Protein AF-0000000065962086 (afdb_homodimer)

InterPro domains:
  IPR001228 2-C-methyl-D-erythritol 4-phosphate cytidylyltransferase [MF_00108] (10-217)
  IPR001228 2-C-methyl-D-erythritol 4-phosphate cytidylyltransferase [TIGR00453] (13-216)
  IPR018294 4-diphosphocytidyl-2C-methyl-D-erythritol synthase, conserved site [PS01295] (95-102)
  IPR029044 Nucleotide-diphospho-sugar transferases [G3DSA:3.90.550.10] (10-221)
  IPR029044 Nucleotide-diphospho-sugar transferases [SSF53448] (11-215)
  IPR034683 Cytidylyltransferase IspD/TarI [PF01128] (12-216)
  IPR034683 Cytidylyltransferase IspD/TarI [cd02516] (11-209)
  IPR050088 IspD/TarI cytidylyltransferase, baterial-type [PTHR32125] (10-216)

Structure (mmCIF, N/CA/C/O backbone):
data_AF-0000000065962086-model_v1
#
loop_
_entity.id
_entity.type
_entity.pdbx_description
1 polymer '2-C-methyl-D-erythritol 4-phosphate cytidylyltransferase'
#
loop_
_atom_site.group_PDB
_atom_site.id
_atom_site.type_symbol
_atom_site.label_atom_id
_atom_site.label_alt_id
_atom_site.label_comp_id
_atom_site.label_asym_id
_atom_site.label_entity_id
_atom_site.label_seq_id
_atom_site.pdbx_PDB_ins_code
_atom_site.Cartn_x
_atom_site.Cartn_y
_atom_site.Cartn_z
_atom_site.occupancy
_atom_site.B_iso_or_equiv
_atom_site.auth_seq_id
_atom_site.auth_comp_id
_atom_site.auth_asym_id
_atom_site.auth_atom_id
_atom_site.pdbx_PDB_model_num
ATOM 1 N N . MET A 1 1 ? 8.758 30.672 -11.953 1 25.3 1 MET A N 1
ATOM 2 C CA . MET A 1 1 ? 8.547 30.516 -10.516 1 25.3 1 MET A CA 1
ATOM 3 C C . MET A 1 1 ? 7.125 30.906 -10.125 1 25.3 1 MET A C 1
ATOM 5 O O . MET A 1 1 ? 6.82 32.094 -10.008 1 25.3 1 MET A O 1
ATOM 9 N N . THR A 1 2 ? 6.148 30.312 -10.859 1 30.09 2 THR A N 1
ATOM 10 C CA . THR A 1 2 ? 4.746 30.703 -10.742 1 30.09 2 THR A CA 1
ATOM 11 C C . THR A 1 2 ? 4.316 30.75 -9.281 1 30.09 2 THR A C 1
ATOM 13 O O . THR A 1 2 ? 4.504 29.797 -8.531 1 30.09 2 THR A O 1
ATOM 16 N N . SER A 1 3 ? 4.387 31.844 -8.695 1 32.53 3 SER A N 1
ATOM 17 C CA . SER A 1 3 ? 3.887 32.219 -7.379 1 32.53 3 SER A CA 1
ATOM 18 C C . SER A 1 3 ? 2.508 31.625 -7.113 1 32.53 3 SER A C 1
ATOM 20 O O . SER A 1 3 ? 1.552 31.922 -7.836 1 32.53 3 SER A O 1
ATOM 22 N N . VAL A 1 4 ? 2.395 30.297 -6.859 1 37.34 4 VAL A N 1
ATOM 23 C CA . VAL A 1 4 ? 1.087 29.859 -6.391 1 37.34 4 VAL A CA 1
ATOM 24 C C . VAL A 1 4 ? 0.443 30.953 -5.543 1 37.34 4 VAL A C 1
ATOM 26 O O . VAL A 1 4 ? 1.057 31.453 -4.598 1 37.34 4 VAL A O 1
ATOM 29 N N . CYS A 1 5 ? -0.208 31.797 -6.168 1 37 5 CYS A N 1
ATOM 30 C CA . CYS A 1 5 ? -1.019 32.75 -5.422 1 37 5 CYS A CA 1
ATOM 31 C C . CYS A 1 5 ? -1.634 32.094 -4.191 1 37 5 CYS A C 1
ATOM 33 O O . CYS A 1 5 ? -2.59 31.344 -4.301 1 37 5 CYS A O 1
ATOM 35 N N . PHE A 1 6 ? -0.767 31.578 -3.234 1 45.19 6 PHE A N 1
ATOM 36 C CA . PHE A 1 6 ? -1.129 31.094 -1.909 1 45.19 6 PHE A CA 1
ATOM 37 C C . PHE A 1 6 ? -2.205 31.969 -1.283 1 45.19 6 PHE A C 1
ATOM 39 O O . PHE A 1 6 ? -2.275 33.188 -1.56 1 45.19 6 PHE A O 1
ATOM 46 N N . LEU A 1 7 ? -3.268 31.359 -0.832 1 49.78 7 LEU A N 1
ATOM 47 C CA . LEU A 1 7 ? -4.238 32.031 0.015 1 49.78 7 LEU A CA 1
ATOM 48 C C . LEU A 1 7 ? -3.561 33.125 0.854 1 49.78 7 LEU A C 1
ATOM 50 O O . LEU A 1 7 ? -2.395 32.969 1.229 1 49.78 7 LEU A O 1
ATOM 54 N N . ALA A 1 8 ? -4.031 34.281 0.775 1 59.25 8 ALA A N 1
ATOM 55 C CA . ALA A 1 8 ? -3.725 35.438 1.635 1 59.25 8 ALA A CA 1
ATOM 56 C C . ALA A 1 8 ? -3.756 35.031 3.107 1 59.25 8 ALA A C 1
ATOM 58 O O . ALA A 1 8 ? -4.828 34.781 3.672 1 59.25 8 ALA A O 1
ATOM 59 N N . GLY A 1 9 ? -2.969 34.062 3.539 1 86.69 9 GLY A N 1
ATOM 60 C CA . GLY A 1 9 ? -2.801 33.75 4.953 1 86.69 9 GLY A CA 1
ATOM 61 C C . GLY A 1 9 ? -1.631 32.844 5.23 1 86.69 9 GLY A C 1
ATOM 62 O O . GLY A 1 9 ? -0.925 32.438 4.309 1 86.69 9 GLY A O 1
ATOM 63 N N . ARG A 1 10 ? -1.359 32.656 6.414 1 96.19 10 ARG A N 1
ATOM 64 C CA . ARG A 1 10 ? -0.252 31.828 6.895 1 96.19 10 ARG A CA 1
ATOM 65 C C . ARG A 1 10 ? -0.618 30.344 6.871 1 96.19 10 ARG A C 1
ATOM 67 O O . ARG A 1 10 ? -1.778 29.984 7.074 1 96.19 10 ARG A O 1
ATOM 74 N N . THR A 1 11 ? 0.333 29.516 6.488 1 98.25 11 THR A N 1
ATOM 75 C CA . THR A 1 11 ? 0.169 28.062 6.449 1 98.25 11 THR A CA 1
ATOM 76 C C . THR A 1 11 ? 1.11 27.391 7.441 1 98.25 11 THR A C 1
ATOM 78 O O . THR A 1 11 ? 2.279 27.766 7.555 1 98.25 11 THR A O 1
ATOM 81 N N . ALA A 1 12 ? 0.617 26.438 8.203 1 98.75 12 ALA A N 1
ATOM 82 C CA . ALA A 1 12 ? 1.433 25.672 9.141 1 98.75 12 ALA A CA 1
ATOM 83 C C . ALA A 1 12 ? 1.339 24.172 8.852 1 98.75 12 ALA A C 1
ATOM 85 O O . ALA A 1 12 ? 0.288 23.672 8.438 1 98.75 12 ALA A O 1
ATOM 86 N N . ALA A 1 13 ? 2.412 23.469 9.031 1 98.88 13 ALA A N 1
ATOM 87 C CA . ALA A 1 13 ? 2.402 22 9.078 1 98.88 13 ALA A CA 1
ATOM 88 C C . ALA A 1 13 ? 2.338 21.5 10.523 1 98.88 13 ALA A C 1
ATOM 90 O O . ALA A 1 13 ? 3.059 22 11.391 1 98.88 13 ALA A O 1
ATOM 91 N N . LEU A 1 14 ? 1.421 20.641 10.789 1 98.88 14 LEU A N 1
ATOM 92 C CA . LEU A 1 14 ? 1.244 20.016 12.094 1 98.88 14 LEU A CA 1
ATOM 93 C C . LEU A 1 14 ? 1.588 18.531 12.039 1 98.88 14 LEU A C 1
ATOM 95 O O . LEU A 1 14 ? 0.997 17.781 11.258 1 98.88 14 LEU A O 1
ATOM 99 N N . ILE A 1 15 ? 2.523 18.062 12.859 1 98.69 15 ILE A N 1
ATOM 100 C CA . ILE A 1 15 ? 2.967 16.672 12.852 1 98.69 15 ILE A CA 1
ATOM 101 C C . ILE A 1 15 ? 2.742 16.062 14.234 1 98.69 15 ILE A C 1
ATOM 103 O O . ILE A 1 15 ? 3.529 16.281 15.156 1 98.69 15 ILE A O 1
ATOM 107 N N . PRO A 1 16 ? 1.657 15.32 14.375 1 98.12 16 PRO A N 1
ATOM 108 C CA . PRO A 1 16 ? 1.5 14.547 15.609 1 98.12 16 PRO A CA 1
ATOM 109 C C . PRO A 1 16 ? 2.48 13.383 15.703 1 98.12 16 PRO A C 1
ATOM 111 O O . PRO A 1 16 ? 2.383 12.422 14.938 1 98.12 16 PRO A O 1
ATOM 114 N N . ALA A 1 17 ? 3.414 13.422 16.594 1 96.12 17 ALA A N 1
ATOM 115 C CA . ALA A 1 17 ? 4.496 12.445 16.703 1 96.12 17 ALA A CA 1
ATOM 116 C C . ALA A 1 17 ? 4.656 11.945 18.125 1 96.12 17 ALA A C 1
ATOM 118 O O . ALA A 1 17 ? 5.766 11.633 18.562 1 96.12 17 ALA A O 1
ATOM 119 N N . ALA A 1 18 ? 3.566 11.906 18.828 1 92.06 18 ALA A N 1
ATOM 120 C CA . ALA A 1 18 ? 3.648 11.547 20.234 1 92.06 18 ALA A CA 1
ATOM 121 C C . ALA A 1 18 ? 3.328 10.07 20.453 1 92.06 18 ALA A C 1
ATOM 123 O O . ALA A 1 18 ? 3.426 9.562 21.578 1 92.06 18 ALA A O 1
ATOM 124 N N . GLY A 1 19 ? 2.918 9.445 19.359 1 86.25 19 GLY A N 1
ATOM 125 C CA . GLY A 1 19 ? 2.506 8.055 19.5 1 86.25 19 GLY A CA 1
ATOM 126 C C . GLY A 1 19 ? 3.654 7.121 19.828 1 86.25 19 GLY A C 1
ATOM 127 O O . GLY A 1 19 ? 4.785 7.336 19.391 1 86.25 19 GLY A O 1
ATOM 128 N N . SER A 1 20 ? 3.334 6.035 20.469 1 76 20 SER A N 1
ATOM 129 C CA . SER A 1 20 ? 4.324 5.113 21.016 1 76 20 SER A CA 1
ATOM 130 C C . SER A 1 20 ? 4.887 4.199 19.938 1 76 20 SER A C 1
ATOM 132 O O . SER A 1 20 ? 5.977 3.643 20.078 1 76 20 SER A O 1
ATOM 134 N N . GLY A 1 21 ? 4.293 4.023 18.844 1 72.38 21 GLY A N 1
ATOM 135 C CA . GLY A 1 21 ? 4.77 3.152 17.781 1 72.38 21 GLY A CA 1
ATOM 136 C C . GLY A 1 21 ? 4.82 1.691 18.188 1 72.38 21 GLY A C 1
ATOM 137 O O . GLY A 1 21 ? 5.793 0.993 17.891 1 72.38 21 GLY A O 1
ATOM 138 N N . THR A 1 22 ? 3.822 1.112 18.797 1 70.69 22 THR A N 1
ATOM 139 C CA . THR A 1 22 ? 3.83 -0.199 19.438 1 70.69 22 THR A CA 1
ATOM 140 C C . THR A 1 22 ? 4.035 -1.303 18.406 1 70.69 22 THR A C 1
ATOM 142 O O . THR A 1 22 ? 4.742 -2.281 18.672 1 70.69 22 THR A O 1
ATOM 145 N N . ARG A 1 23 ? 3.672 -1.166 17.219 1 67.69 23 ARG A N 1
ATOM 146 C CA . ARG A 1 23 ? 3.773 -2.217 16.219 1 67.69 23 ARG A CA 1
ATOM 147 C C . ARG A 1 23 ? 5.215 -2.398 15.758 1 67.69 23 ARG A C 1
ATOM 149 O O . ARG A 1 23 ? 5.637 -3.512 15.43 1 67.69 23 ARG A O 1
ATOM 156 N N . LEU A 1 24 ? 5.992 -1.411 15.695 1 74.56 24 LEU A N 1
ATOM 157 C CA . LEU A 1 24 ? 7.398 -1.487 15.32 1 74.56 24 LEU A CA 1
ATOM 158 C C . LEU A 1 24 ? 8.258 -1.935 16.5 1 74.56 24 LEU A C 1
ATOM 160 O O . LEU A 1 24 ? 9.32 -2.525 16.312 1 74.56 24 LEU A O 1
ATOM 164 N N . GLY A 1 25 ? 7.734 -1.714 17.766 1 69.81 25 GLY A N 1
ATOM 165 C CA . GLY A 1 25 ? 8.406 -2.145 18.969 1 69.81 25 GLY A CA 1
ATOM 166 C C . GLY A 1 25 ? 9.727 -1.442 19.203 1 69.81 25 GLY A C 1
ATOM 167 O O . GLY A 1 25 ? 10.625 -1.99 19.859 1 69.81 25 GLY A O 1
ATOM 168 N N . ARG A 1 26 ? 10.078 -0.357 18.656 1 69 26 ARG A N 1
ATOM 169 C CA . ARG A 1 26 ? 11.367 0.312 18.766 1 69 26 ARG A CA 1
ATOM 170 C C . ARG A 1 26 ? 11.227 1.663 19.453 1 69 26 ARG A C 1
ATOM 172 O O . ARG A 1 26 ? 12.008 2.58 19.203 1 69 26 ARG A O 1
ATOM 179 N N . GLY A 1 27 ? 10.141 1.754 20.281 1 73.5 27 GLY A N 1
ATOM 180 C CA . GLY A 1 27 ? 9.906 3.057 20.891 1 73.5 27 GLY A CA 1
ATOM 181 C C . GLY A 1 27 ? 9.031 3.959 20.031 1 73.5 27 GLY A C 1
ATOM 182 O O . GLY A 1 27 ? 8.312 3.484 19.156 1 73.5 27 GLY A O 1
ATOM 183 N N . PRO A 1 28 ? 9.172 5.289 20.438 1 79.06 28 PRO A N 1
ATOM 184 C CA . PRO A 1 28 ? 8.344 6.199 19.641 1 79.06 28 PRO A CA 1
ATOM 185 C C . PRO A 1 28 ? 8.734 6.199 18.156 1 79.06 28 PRO A C 1
ATOM 187 O O . PRO A 1 28 ? 9.883 6.5 17.828 1 79.06 28 PRO A O 1
ATOM 190 N N . LYS A 1 29 ? 7.871 5.887 17.266 1 83.94 29 LYS A N 1
ATOM 191 C CA . LYS A 1 29 ? 8.078 5.621 15.844 1 83.94 29 LYS A CA 1
ATOM 192 C C . LYS A 1 29 ? 8.695 6.828 15.148 1 83.94 29 LYS A C 1
ATOM 194 O O . LYS A 1 29 ? 9.5 6.676 14.227 1 83.94 29 LYS A O 1
ATOM 199 N N . ALA A 1 30 ? 8.359 8.008 15.68 1 90.38 30 ALA A N 1
ATOM 200 C CA . ALA A 1 30 ? 8.797 9.234 15.023 1 90.38 30 ALA A CA 1
ATOM 201 C C . ALA A 1 30 ? 10.312 9.367 15.062 1 90.38 30 ALA A C 1
ATOM 203 O O . ALA A 1 30 ? 10.906 10.07 14.234 1 90.38 30 ALA A O 1
ATOM 204 N N . PHE A 1 31 ? 10.969 8.602 15.961 1 91.38 31 PHE A N 1
ATOM 205 C CA . PHE A 1 31 ? 12.406 8.758 16.156 1 91.38 31 PHE A CA 1
ATOM 206 C C . PHE A 1 31 ? 13.164 7.598 15.523 1 91.38 31 PHE A C 1
ATOM 208 O O . PHE A 1 31 ? 14.398 7.57 15.555 1 91.38 31 PHE A O 1
ATOM 215 N N . VAL A 1 32 ? 12.438 6.676 14.945 1 92 32 VAL A N 1
ATOM 216 C CA . VAL A 1 32 ? 13.07 5.594 14.203 1 92 32 VAL A CA 1
ATOM 217 C C . VAL A 1 32 ? 13.82 6.16 13 1 92 32 VAL A C 1
ATOM 219 O O . VAL A 1 32 ? 13.312 7.047 12.305 1 92 32 VAL A O 1
ATOM 222 N N . GLU A 1 33 ? 15.008 5.656 12.805 1 92.69 33 GLU A N 1
ATOM 223 C CA . GLU A 1 33 ? 15.852 6.207 11.75 1 92.69 33 GLU A CA 1
ATOM 224 C C . GLU A 1 33 ? 15.758 5.375 10.469 1 92.69 33 GLU A C 1
ATOM 226 O O . GLU A 1 33 ? 15.695 4.145 10.531 1 92.69 33 GLU A O 1
ATOM 231 N N . VAL A 1 34 ? 15.688 6.074 9.445 1 93 34 VAL A N 1
ATOM 232 C CA . VAL A 1 34 ? 15.805 5.543 8.094 1 93 34 VAL A CA 1
ATOM 233 C C . VAL A 1 34 ? 16.984 6.203 7.379 1 93 34 VAL A C 1
ATOM 235 O O . VAL A 1 34 ? 16.922 7.391 7.047 1 93 34 VAL A O 1
ATOM 238 N N . ALA A 1 35 ? 18.031 5.422 7.109 1 92.06 35 ALA A N 1
ATOM 239 C CA . ALA A 1 35 ? 19.266 5.902 6.469 1 92.06 35 ALA A CA 1
ATOM 240 C C . ALA A 1 35 ? 19.844 7.102 7.219 1 92.06 35 ALA A C 1
ATOM 242 O O . ALA A 1 35 ? 20.156 8.125 6.613 1 92.06 35 ALA A O 1
ATOM 243 N N . GLY A 1 36 ? 19.781 7.086 8.508 1 92.19 36 GLY A N 1
ATOM 244 C CA . GLY A 1 36 ? 20.469 8.062 9.336 1 92.19 36 GLY A CA 1
ATOM 245 C C . GLY A 1 36 ? 19.609 9.242 9.719 1 92.19 36 GLY A C 1
ATOM 246 O O . GLY A 1 36 ? 20.016 10.102 10.492 1 92.19 36 GLY A O 1
ATOM 247 N N . GLN A 1 37 ? 18.484 9.312 9.203 1 94.25 37 GLN A N 1
ATOM 248 C CA . GLN A 1 37 ? 17.547 10.383 9.531 1 94.25 37 GLN A CA 1
ATOM 249 C C . GLN A 1 37 ? 16.266 9.836 10.148 1 94.25 37 GLN A C 1
ATOM 251 O O . GLN A 1 37 ? 15.742 8.82 9.695 1 94.25 37 GLN A O 1
ATOM 256 N N . SER A 1 38 ? 15.797 10.469 11.203 1 94.94 38 SER A N 1
ATOM 257 C CA . SER A 1 38 ? 14.555 10.008 11.82 1 94.94 38 SER A CA 1
ATOM 258 C C . SER A 1 38 ? 13.359 10.242 10.898 1 94.94 38 SER A C 1
ATOM 260 O O . SER A 1 38 ? 13.406 11.094 10.016 1 94.94 38 SER A O 1
ATOM 262 N N . LEU A 1 39 ? 12.312 9.484 11.094 1 96 39 LEU A N 1
ATOM 263 C CA . LEU A 1 39 ? 11.07 9.695 10.359 1 96 39 LEU A CA 1
ATOM 264 C C . LEU A 1 39 ? 10.578 11.125 10.531 1 96 39 LEU A C 1
ATOM 266 O O . LEU A 1 39 ? 10.156 11.766 9.562 1 96 39 LEU A O 1
ATOM 270 N N . LEU A 1 40 ? 10.68 11.664 11.734 1 97 40 LEU A N 1
ATOM 271 C CA . LEU A 1 40 ? 10.258 13.023 12.039 1 97 40 LEU A CA 1
ATOM 272 C C . LEU A 1 40 ? 11.078 14.039 11.25 1 97 40 LEU A C 1
ATOM 274 O O . LEU A 1 40 ? 10.523 14.953 10.641 1 97 40 LEU A O 1
ATOM 278 N N . ALA A 1 41 ? 12.398 13.852 11.258 1 96.75 41 ALA A N 1
ATOM 279 C CA . ALA A 1 41 ? 13.273 14.773 10.547 1 96.75 41 ALA A CA 1
ATOM 280 C C . ALA A 1 41 ? 12.938 14.812 9.062 1 96.75 41 ALA A C 1
ATOM 282 O O . ALA A 1 41 ? 12.914 15.891 8.453 1 96.75 41 ALA A O 1
ATOM 283 N N . ARG A 1 42 ? 12.656 13.703 8.477 1 96.31 42 ARG A N 1
ATOM 284 C CA . ARG A 1 42 ? 12.312 13.617 7.062 1 96.31 42 ARG A CA 1
ATOM 285 C C . ARG A 1 42 ? 11 14.336 6.777 1 96.31 42 ARG A C 1
ATOM 287 O O . ARG A 1 42 ? 10.883 15.062 5.785 1 96.31 42 ARG A O 1
ATOM 294 N N . SER A 1 43 ? 10.062 14.133 7.641 1 97.25 43 SER A N 1
ATOM 295 C CA . SER A 1 43 ? 8.758 14.758 7.469 1 97.25 43 SER A CA 1
ATOM 296 C C . SER A 1 43 ? 8.852 16.281 7.582 1 97.25 43 SER A C 1
ATOM 298 O O . SER A 1 43 ? 8.266 17 6.777 1 97.25 43 SER A O 1
ATOM 300 N N . VAL A 1 44 ? 9.594 16.75 8.555 1 97.88 44 VAL A N 1
ATOM 301 C CA . VAL A 1 44 ? 9.789 18.188 8.742 1 97.88 44 VAL A CA 1
ATOM 302 C C . VAL A 1 44 ? 10.484 18.781 7.512 1 97.88 44 VAL A C 1
ATOM 304 O O . VAL A 1 44 ? 10.047 19.797 6.98 1 97.88 44 VAL A O 1
ATOM 307 N N . ALA A 1 45 ? 11.516 18.094 7.055 1 96 45 ALA A N 1
ATOM 308 C CA . ALA A 1 45 ? 12.273 18.578 5.906 1 96 45 ALA A CA 1
ATOM 309 C C . ALA A 1 45 ? 11.398 18.656 4.664 1 96 45 ALA A C 1
ATOM 311 O O . ALA A 1 45 ? 11.531 19.578 3.857 1 96 45 ALA A O 1
ATOM 312 N N . ALA A 1 46 ? 10.5 17.734 4.535 1 95.69 46 ALA A N 1
ATOM 313 C CA . ALA A 1 46 ? 9.641 17.672 3.355 1 95.69 46 ALA A CA 1
ATOM 314 C C . ALA A 1 46 ? 8.609 18.797 3.367 1 95.69 46 ALA A C 1
ATOM 316 O O . ALA A 1 46 ? 8.211 19.297 2.311 1 95.69 46 ALA A O 1
ATOM 317 N N . LEU A 1 47 ? 8.18 19.219 4.512 1 98 47 LEU A N 1
ATOM 318 C CA . LEU A 1 47 ? 7.07 20.156 4.633 1 98 47 LEU A CA 1
ATOM 319 C C . LEU A 1 47 ? 7.586 21.594 4.742 1 98 47 LEU A C 1
ATOM 321 O O . LEU A 1 47 ? 6.922 22.531 4.297 1 98 47 LEU A O 1
ATOM 325 N N . ALA A 1 48 ? 8.758 21.812 5.273 1 97.62 48 ALA A N 1
ATOM 326 C CA . ALA A 1 48 ? 9.297 23.109 5.672 1 97.62 48 ALA A CA 1
ATOM 327 C C . ALA A 1 48 ? 9.32 24.078 4.492 1 97.62 48 ALA A C 1
ATOM 329 O O . ALA A 1 48 ? 8.961 25.25 4.633 1 97.62 48 ALA A O 1
ATOM 330 N N . PRO A 1 49 ? 9.648 23.641 3.281 1 96.62 49 PRO A N 1
ATOM 331 C CA . PRO A 1 49 ? 9.734 24.594 2.166 1 96.62 49 PRO A CA 1
ATOM 332 C C . PRO A 1 49 ? 8.359 25.094 1.719 1 96.62 49 PRO A C 1
ATOM 334 O O . PRO A 1 49 ? 8.273 26.062 0.96 1 96.62 49 PRO A O 1
ATOM 337 N N . TRP A 1 50 ? 7.309 24.5 2.232 1 96.94 50 TRP A N 1
ATOM 338 C CA . TRP A 1 50 ? 5.996 24.766 1.651 1 96.94 50 TRP A CA 1
ATOM 339 C C . TRP A 1 50 ? 5.109 25.531 2.627 1 96.94 50 TRP A C 1
ATOM 341 O O . TRP A 1 50 ? 3.982 25.891 2.291 1 96.94 50 TRP A O 1
ATOM 351 N N . VAL A 1 51 ? 5.625 25.75 3.842 1 98 51 VAL A N 1
ATOM 352 C CA . VAL A 1 51 ? 4.785 26.359 4.871 1 98 51 VAL A CA 1
ATOM 353 C C . VAL A 1 51 ? 5.559 27.453 5.598 1 98 51 VAL A C 1
ATOM 355 O O . VAL A 1 51 ? 6.773 27.578 5.438 1 98 51 VAL A O 1
ATOM 358 N N . ASP A 1 52 ? 4.797 28.188 6.379 1 98.06 52 ASP A N 1
ATOM 359 C CA . ASP A 1 52 ? 5.395 29.281 7.141 1 98.06 52 ASP A CA 1
ATOM 360 C C . ASP A 1 52 ? 5.988 28.781 8.453 1 98.06 52 ASP A C 1
ATOM 362 O O . ASP A 1 52 ? 6.906 29.391 9 1 98.06 52 ASP A O 1
ATOM 366 N N . GLU A 1 53 ? 5.457 27.719 8.984 1 98.12 53 GLU A N 1
ATOM 367 C CA . GLU A 1 53 ? 5.961 27.125 10.219 1 98.12 53 GLU A CA 1
ATOM 368 C C . GLU A 1 53 ? 5.609 25.641 10.312 1 98.12 53 GLU A C 1
ATOM 370 O O . GLU A 1 53 ? 4.629 25.188 9.719 1 98.12 53 GLU A O 1
ATOM 375 N N . VAL A 1 54 ? 6.445 24.859 10.992 1 98.69 54 VAL A N 1
ATOM 376 C CA . VAL A 1 54 ? 6.219 23.453 11.289 1 98.69 54 VAL A CA 1
ATOM 377 C C . VAL A 1 54 ? 6.129 23.25 12.797 1 98.69 54 VAL A C 1
ATOM 379 O O . VAL A 1 54 ? 7.016 23.672 13.547 1 98.69 54 VAL A O 1
ATOM 382 N N . LEU A 1 55 ? 5.023 22.688 13.266 1 98.75 55 LEU A N 1
ATOM 383 C CA . LEU A 1 55 ? 4.836 22.328 14.664 1 98.75 55 LEU A CA 1
ATOM 384 C C . LEU A 1 55 ? 4.758 20.828 14.836 1 98.75 55 LEU A C 1
ATOM 386 O O . LEU A 1 55 ? 4.109 20.141 14.047 1 98.75 55 LEU A O 1
ATOM 390 N N . VAL A 1 56 ? 5.445 20.312 15.898 1 98.5 56 VAL A N 1
ATOM 391 C CA . VAL A 1 56 ? 5.488 18.875 16.156 1 98.5 56 VAL A CA 1
ATOM 392 C C . VAL A 1 56 ? 5.008 18.594 17.578 1 98.5 56 VAL A C 1
ATOM 394 O O . VAL A 1 56 ? 5.34 19.328 18.516 1 98.5 56 VAL A O 1
ATOM 397 N N . ALA A 1 57 ? 4.133 17.641 17.734 1 98.06 57 ALA A N 1
ATOM 398 C CA . ALA A 1 57 ? 3.744 17.156 19.062 1 98.06 57 ALA A CA 1
ATOM 399 C C . ALA A 1 57 ? 4.566 15.93 19.453 1 98.06 57 ALA A C 1
ATOM 401 O O . ALA A 1 57 ? 4.52 14.891 18.781 1 98.06 57 ALA A O 1
ATOM 402 N N . LEU A 1 58 ? 5.254 15.977 20.547 1 96.94 58 LEU A N 1
ATOM 403 C CA . LEU A 1 58 ? 6.16 14.914 20.969 1 96.94 58 LEU A CA 1
ATOM 404 C C . LEU A 1 58 ? 5.738 14.359 22.328 1 96.94 58 LEU A C 1
ATOM 406 O O . LEU A 1 58 ? 5.031 15.023 23.078 1 96.94 58 LEU A O 1
ATOM 410 N N . PRO A 1 59 ? 6.117 13.086 22.531 1 93.81 59 PRO A N 1
ATOM 411 C CA . PRO A 1 59 ? 5.852 12.555 23.875 1 93.81 59 PRO A CA 1
ATOM 412 C C . PRO A 1 59 ? 6.73 13.188 24.938 1 93.81 59 PRO A C 1
ATOM 414 O O . PRO A 1 59 ? 7.773 13.766 24.625 1 93.81 59 PRO A O 1
ATOM 417 N N . GLU A 1 60 ? 6.238 13.008 26.125 1 91.19 60 GLU A N 1
ATOM 418 C CA . GLU A 1 60 ? 7.012 13.531 27.25 1 91.19 60 GLU A CA 1
ATOM 419 C C . GLU A 1 60 ? 8.414 12.938 27.281 1 91.19 60 GLU A C 1
ATOM 421 O O . GLU A 1 60 ? 8.594 11.734 27.062 1 91.19 60 GLU A O 1
ATOM 426 N N . GLY A 1 61 ? 9.422 13.789 27.453 1 89.62 61 GLY A N 1
ATOM 427 C CA . GLY A 1 61 ? 10.789 13.312 27.625 1 89.62 61 GLY A CA 1
ATOM 428 C C . GLY A 1 61 ? 11.547 13.203 26.312 1 89.62 61 GLY A C 1
ATOM 429 O O . GLY A 1 61 ? 12.742 12.891 26.312 1 89.62 61 GLY A O 1
ATOM 430 N N . PHE A 1 62 ? 10.867 13.5 25.312 1 90.69 62 PHE A N 1
ATOM 431 C CA . PHE A 1 62 ? 11.531 13.414 24.016 1 90.69 62 PHE A CA 1
ATOM 432 C C . PHE A 1 62 ? 11.672 14.797 23.391 1 90.69 62 PHE A C 1
ATOM 434 O O . PHE A 1 62 ? 10.711 15.359 22.875 1 90.69 62 PHE A O 1
ATOM 441 N N . PRO A 1 63 ? 12.812 15.266 23.391 1 90.31 63 PRO A N 1
ATOM 442 C CA . PRO A 1 63 ? 13.016 16.594 22.828 1 90.31 63 PRO A CA 1
ATOM 443 C C . PRO A 1 63 ? 13.07 16.578 21.297 1 90.31 63 PRO A C 1
ATOM 445 O O . PRO A 1 63 ? 13.32 15.539 20.688 1 90.31 63 PRO A O 1
ATOM 448 N N . LEU A 1 64 ? 12.797 17.75 20.75 1 92.56 64 LEU A N 1
ATOM 449 C CA . LEU A 1 64 ? 12.977 17.922 19.328 1 92.56 64 LEU A CA 1
ATOM 450 C C . LEU A 1 64 ? 14.445 17.734 18.938 1 92.56 64 LEU A C 1
ATOM 452 O O . LEU A 1 64 ? 15.336 18.312 19.562 1 92.56 64 LEU A O 1
ATOM 456 N N . PRO A 1 65 ? 14.688 16.875 17.953 1 88.94 65 PRO A N 1
ATOM 457 C CA . PRO A 1 65 ? 16.078 16.766 17.516 1 88.94 65 PRO A CA 1
ATOM 458 C C . PRO A 1 65 ? 16.688 18.109 17.125 1 88.94 65 PRO A C 1
ATOM 460 O O . PRO A 1 65 ? 16 18.969 16.547 1 88.94 65 PRO A O 1
ATOM 463 N N . PRO A 1 66 ? 17.938 18.266 17.422 1 88.88 66 PRO A N 1
ATOM 464 C CA . PRO A 1 66 ? 18.594 19.547 17.141 1 88.88 66 PRO A CA 1
ATOM 465 C C . PRO A 1 66 ? 18.625 19.875 15.641 1 88.88 66 PRO A C 1
ATOM 467 O O . PRO A 1 66 ? 18.797 18.969 14.82 1 88.88 66 PRO A O 1
ATOM 470 N N . GLY A 1 67 ? 18.391 21.156 15.352 1 91.44 67 GLY A N 1
ATOM 471 C CA . GLY A 1 67 ? 18.578 21.641 13.992 1 91.44 67 GLY A CA 1
ATOM 472 C C . GLY A 1 67 ? 17.328 21.516 13.141 1 91.44 67 GLY A C 1
ATOM 473 O O . GLY A 1 67 ? 17.312 21.984 12 1 91.44 67 GLY A O 1
ATOM 474 N N . LEU A 1 68 ? 16.375 20.875 13.648 1 93.75 68 LEU A N 1
ATOM 475 C CA . LEU A 1 68 ? 15.141 20.766 12.891 1 93.75 68 LEU A CA 1
ATOM 476 C C . LEU A 1 68 ? 14.383 22.078 12.875 1 93.75 68 LEU A C 1
ATOM 478 O O . LEU A 1 68 ? 14.18 22.703 13.93 1 93.75 68 LEU A O 1
ATOM 482 N N . PRO A 1 69 ? 14.055 22.594 11.711 1 96.31 69 PRO A N 1
ATOM 483 C CA . PRO A 1 69 ? 13.281 23.844 11.625 1 96.31 69 PRO A CA 1
ATOM 484 C C . PRO A 1 69 ? 11.812 23.656 12 1 96.31 69 PRO A C 1
ATOM 486 O O . PRO A 1 69 ? 10.93 23.797 11.148 1 96.31 69 PRO A O 1
ATOM 489 N N . ALA A 1 70 ? 11.578 23.328 13.258 1 98.06 70 ALA A N 1
ATOM 490 C CA . ALA A 1 70 ? 10.234 23.078 13.781 1 98.06 70 ALA A CA 1
ATOM 491 C C . ALA A 1 70 ? 10.133 23.5 15.242 1 98.06 70 ALA A C 1
ATOM 493 O O . ALA A 1 70 ? 11.148 23.719 15.906 1 98.06 70 ALA A O 1
ATOM 494 N N . GLN A 1 71 ? 8.938 23.734 15.664 1 97.62 71 GLN A N 1
ATOM 495 C CA . GLN A 1 71 ? 8.633 23.969 17.078 1 97.62 71 GLN A CA 1
ATOM 496 C C . GLN A 1 71 ? 7.93 22.75 17.688 1 97.62 71 GLN A C 1
ATOM 498 O O . GLN A 1 71 ? 7.055 22.156 17.062 1 97.62 71 GLN A O 1
ATOM 503 N N . ALA A 1 72 ? 8.352 22.406 18.922 1 97.5 72 ALA A N 1
ATOM 504 C CA . ALA A 1 72 ? 7.785 21.234 19.562 1 97.5 72 ALA A CA 1
ATOM 505 C C . ALA A 1 72 ? 6.824 21.609 20.672 1 97.5 72 ALA A C 1
ATOM 507 O O . ALA A 1 72 ? 7.059 22.594 21.391 1 97.5 72 ALA A O 1
ATOM 508 N N . ILE A 1 73 ? 5.785 20.906 20.766 1 97.81 73 ILE A N 1
ATOM 509 C CA . ILE A 1 73 ? 4.906 20.953 21.938 1 97.81 73 ILE A CA 1
ATOM 510 C C . ILE A 1 73 ? 4.711 19.547 22.484 1 97.81 73 ILE A C 1
ATOM 512 O O . ILE A 1 73 ? 5.113 18.562 21.859 1 97.81 73 ILE A O 1
ATOM 516 N N . LEU A 1 74 ? 4.133 19.469 23.719 1 97.12 74 LEU A N 1
ATOM 517 C CA . LEU A 1 74 ? 3.777 18.172 24.297 1 97.12 74 LEU A CA 1
ATOM 518 C C . LEU A 1 74 ? 2.531 17.609 23.625 1 97.12 74 LEU A C 1
ATOM 520 O O . LEU A 1 74 ? 1.52 18.297 23.5 1 97.12 74 LEU A O 1
ATOM 524 N N . GLY A 1 75 ? 2.674 16.375 23.156 1 96.81 75 GLY A N 1
ATOM 525 C CA . GLY A 1 75 ? 1.533 15.711 22.547 1 96.81 75 GLY A CA 1
ATOM 526 C C . GLY A 1 75 ? 0.539 15.172 23.562 1 96.81 75 GLY A C 1
ATOM 527 O O . GLY A 1 75 ? 0.734 15.32 24.766 1 96.81 75 GLY A O 1
ATOM 528 N N . GLY A 1 76 ? -0.628 14.688 23.062 1 95.31 76 GLY A N 1
ATOM 529 C CA . GLY A 1 76 ? -1.627 14.031 23.891 1 95.31 76 GLY A CA 1
ATOM 530 C C . GLY A 1 76 ? -1.47 12.523 23.922 1 95.31 76 GLY A C 1
ATOM 531 O O . GLY A 1 76 ? -0.488 11.984 23.406 1 95.31 76 GLY A O 1
ATOM 532 N N . THR A 1 77 ? -2.443 11.852 24.578 1 93.12 77 THR A N 1
ATOM 533 C CA . THR A 1 77 ? -2.424 10.398 24.719 1 93.12 77 THR A CA 1
ATOM 534 C C . THR A 1 77 ? -2.873 9.727 23.406 1 93.12 77 THR A C 1
ATOM 536 O O . THR A 1 77 ? -2.631 8.539 23.203 1 93.12 77 THR A O 1
ATOM 539 N N . THR A 1 78 ? -3.527 10.484 22.594 1 95 78 THR A N 1
ATOM 540 C CA . THR A 1 78 ? -3.979 9.984 21.297 1 95 78 THR A CA 1
ATOM 541 C C . THR A 1 78 ? -3.51 10.906 20.172 1 95 78 THR A C 1
ATOM 543 O O . THR A 1 78 ? -3.123 12.047 20.422 1 95 78 THR A O 1
ATOM 546 N N . ARG A 1 79 ? -3.537 10.383 18.969 1 95.56 79 ARG A N 1
ATOM 547 C CA . ARG A 1 79 ? -3.227 11.203 17.812 1 95.56 79 ARG A CA 1
ATOM 548 C C . ARG A 1 79 ? -4.164 12.406 17.719 1 95.56 79 ARG A C 1
ATOM 550 O O . ARG A 1 79 ? -3.723 13.531 17.469 1 95.56 79 ARG A O 1
ATOM 557 N N . GLN A 1 80 ? -5.418 12.18 17.906 1 97.81 80 GLN A N 1
ATOM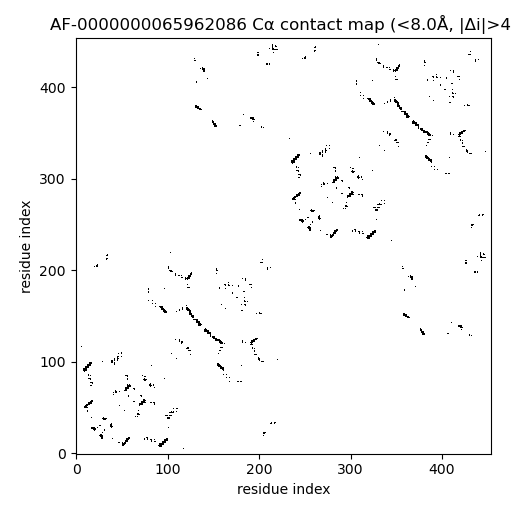 558 C CA . GLN A 1 80 ? -6.441 13.219 17.812 1 97.81 80 GLN A CA 1
ATOM 559 C C . GLN A 1 80 ? -6.207 14.328 18.844 1 97.81 80 GLN A C 1
ATOM 561 O O . GLN A 1 80 ? -6.316 15.508 18.516 1 97.81 80 GLN A O 1
ATOM 566 N N . GLU A 1 81 ? -5.883 13.906 20.062 1 97.62 81 GLU A N 1
ATOM 567 C CA . GLU A 1 81 ? -5.582 14.891 21.094 1 97.62 81 GLU A CA 1
ATOM 568 C C . GLU A 1 81 ? -4.336 15.695 20.75 1 97.62 81 GLU A C 1
ATOM 570 O O . GLU A 1 81 ? -4.273 16.891 21 1 97.62 81 GLU A O 1
ATOM 575 N N . SER A 1 82 ? -3.332 15.039 20.203 1 98.19 82 SER A N 1
ATOM 576 C CA . SER A 1 82 ? -2.119 15.734 19.781 1 98.19 82 SER A CA 1
ATOM 577 C C . SER A 1 82 ? -2.428 16.781 18.719 1 98.19 82 SER A C 1
ATOM 579 O O . SER A 1 82 ? -1.926 17.906 18.781 1 98.19 82 SER A O 1
ATOM 581 N N . VAL A 1 83 ? -3.256 16.438 17.75 1 98.81 83 VAL A N 1
ATOM 582 C CA . VAL A 1 83 ? -3.605 17.391 16.688 1 98.81 83 VAL A CA 1
ATOM 583 C C . VAL A 1 83 ? -4.387 18.562 17.281 1 98.81 83 VAL A C 1
ATOM 585 O O . VAL A 1 83 ? -4.172 19.703 16.891 1 98.81 83 VAL A O 1
ATOM 588 N N . TRP A 1 84 ? -5.281 18.266 18.234 1 98.62 84 TRP A N 1
ATOM 589 C CA . TRP A 1 84 ? -6.02 19.312 18.922 1 98.62 84 TRP A CA 1
ATOM 590 C C . TRP A 1 84 ? -5.07 20.328 19.547 1 98.62 84 TRP A C 1
ATOM 592 O O . TRP A 1 84 ? -5.242 21.531 19.375 1 98.62 84 TRP A O 1
ATOM 602 N N . ARG A 1 85 ? -4.098 19.875 20.219 1 98.69 85 ARG A N 1
ATOM 603 C CA . ARG A 1 85 ? -3.137 20.734 20.875 1 98.69 85 ARG A CA 1
ATOM 604 C C . ARG A 1 85 ? -2.326 21.531 19.859 1 98.69 85 ARG A C 1
ATOM 606 O O . ARG A 1 85 ? -2.053 22.719 20.062 1 98.69 85 ARG A O 1
ATOM 613 N N . LEU A 1 86 ? -1.976 20.875 18.797 1 98.88 86 LEU A N 1
ATOM 614 C CA . LEU A 1 86 ? -1.226 21.547 17.734 1 98.88 86 LEU A CA 1
ATOM 615 C C . LEU A 1 86 ? -2.051 22.656 17.109 1 98.88 86 LEU A C 1
ATOM 617 O O . LEU A 1 86 ? -1.521 23.734 16.797 1 98.88 86 LEU A O 1
ATOM 621 N N . LEU A 1 87 ? -3.33 22.422 16.906 1 98.88 87 LEU A N 1
ATOM 622 C CA . LEU A 1 87 ? -4.227 23.422 16.328 1 98.88 87 LEU A CA 1
ATOM 623 C C . LEU A 1 87 ? -4.27 24.672 17.188 1 98.88 87 LEU A C 1
ATOM 625 O O . LEU A 1 87 ? -4.371 25.781 16.656 1 98.88 87 LEU A O 1
ATOM 629 N N . HIS A 1 88 ? -4.184 24.531 18.422 1 98.56 88 HIS A N 1
ATOM 630 C CA . HIS A 1 88 ? -4.266 25.656 19.344 1 98.56 88 HIS A CA 1
ATOM 631 C C . HIS A 1 88 ? -2.918 26.359 19.469 1 98.56 88 HIS A C 1
ATOM 633 O O . HIS A 1 88 ? -2.844 27.484 19.984 1 98.56 88 HIS A O 1
ATOM 639 N N . ALA A 1 89 ? -1.872 25.703 19.062 1 98.62 89 ALA A N 1
ATOM 640 C CA . ALA A 1 89 ? -0.528 26.266 19.203 1 98.62 89 ALA A CA 1
ATOM 641 C C . ALA A 1 89 ? -0.18 27.156 18.016 1 98.62 89 ALA A C 1
ATOM 643 O O . ALA A 1 89 ? 0.876 27.781 17.984 1 98.62 89 ALA A O 1
ATOM 644 N N . THR A 1 90 ? -1.043 27.219 17.016 1 98.44 90 THR A N 1
ATOM 645 C CA . THR A 1 90 ? -0.765 28.031 15.836 1 98.44 90 THR A CA 1
ATOM 646 C C . THR A 1 90 ? -1.936 28.953 15.531 1 98.44 90 THR A C 1
ATOM 648 O O . THR A 1 90 ? -3.072 28.688 15.914 1 98.44 90 THR A O 1
ATOM 651 N N . THR A 1 91 ? -1.646 30.047 14.828 1 97.38 91 THR A N 1
ATOM 652 C CA . THR A 1 91 ? -2.676 30.969 14.383 1 97.38 91 THR A CA 1
ATOM 653 C C . THR A 1 91 ? -2.777 30.984 12.859 1 97.38 91 THR A C 1
ATOM 655 O O . THR A 1 91 ? -3.395 31.875 12.273 1 97.38 91 THR A O 1
ATOM 658 N N . ALA A 1 92 ? -2.102 30.016 12.203 1 98.12 92 ALA A N 1
ATOM 659 C CA . ALA A 1 92 ? -2.133 29.938 10.75 1 98.12 92 ALA A CA 1
ATOM 660 C C . ALA A 1 92 ? -3.561 29.766 10.234 1 98.12 92 ALA A C 1
ATOM 662 O O . ALA A 1 92 ? -4.422 29.234 10.945 1 98.12 92 ALA A O 1
ATOM 663 N N . ASP A 1 93 ? -3.787 30.219 9.062 1 98 93 ASP A N 1
ATOM 664 C CA . ASP A 1 93 ? -5.109 30.125 8.461 1 98 93 ASP A CA 1
ATOM 665 C C . ASP A 1 93 ? -5.355 28.703 7.918 1 98 93 ASP A C 1
ATOM 667 O O . ASP A 1 93 ? -6.473 28.203 7.992 1 98 93 ASP A O 1
ATOM 671 N N . VAL A 1 94 ? -4.332 28.188 7.324 1 98.38 94 VAL A N 1
ATOM 672 C CA . VAL A 1 94 ? -4.383 26.859 6.723 1 98.38 94 VAL A CA 1
ATOM 673 C C . VAL A 1 94 ? -3.395 25.938 7.43 1 98.38 94 VAL A C 1
ATOM 675 O O . VAL A 1 94 ? -2.295 26.359 7.801 1 98.38 94 VAL A O 1
ATOM 678 N N . VAL A 1 95 ? -3.826 24.688 7.641 1 98.81 95 VAL A N 1
ATOM 679 C CA . VAL A 1 95 ? -2.932 23.75 8.289 1 98.81 95 VAL A CA 1
ATOM 680 C C . VAL A 1 95 ? -2.826 22.469 7.449 1 98.81 95 VAL A C 1
ATOM 682 O O . VAL A 1 95 ? -3.803 22.047 6.824 1 98.81 95 VAL A O 1
ATOM 685 N N . LEU A 1 96 ? -1.657 21.906 7.367 1 98.81 96 LEU A N 1
ATOM 686 C CA . LEU A 1 96 ? -1.376 20.578 6.867 1 98.81 96 LEU A CA 1
ATOM 687 C C . LEU A 1 96 ? -1.063 19.609 8.016 1 98.81 96 LEU A C 1
ATOM 689 O O . LEU A 1 96 ? -0.097 19.812 8.75 1 98.81 96 LEU A O 1
ATOM 693 N N . VAL A 1 97 ? -1.873 18.609 8.242 1 98.94 97 VAL A N 1
ATOM 694 C CA . VAL A 1 97 ? -1.604 17.578 9.258 1 98.94 97 VAL A CA 1
ATOM 695 C C . VAL A 1 97 ? -0.927 16.375 8.602 1 98.94 97 VAL A C 1
ATOM 697 O O . VAL A 1 97 ? -1.478 15.773 7.68 1 98.94 97 VAL A O 1
ATOM 700 N N . HIS A 1 98 ? 0.216 15.992 9.055 1 98.75 98 HIS A N 1
ATOM 701 C CA . HIS A 1 98 ? 1.01 14.961 8.398 1 98.75 98 HIS A CA 1
ATOM 702 C C . HIS A 1 98 ? 1.529 13.945 9.406 1 98.75 98 HIS A C 1
ATOM 704 O O . HIS A 1 98 ? 1.992 14.312 10.492 1 98.75 98 HIS A O 1
ATOM 710 N N . ASP A 1 99 ? 1.435 12.688 9.109 1 97.31 99 ASP A N 1
ATOM 711 C CA . ASP A 1 99 ? 1.974 11.617 9.938 1 97.31 99 ASP A CA 1
ATOM 712 C C . ASP A 1 99 ? 3.482 11.477 9.75 1 97.31 99 ASP A C 1
ATOM 714 O O . ASP A 1 99 ? 3.957 11.25 8.633 1 97.31 99 ASP A O 1
ATOM 718 N N . ALA A 1 100 ? 4.203 11.492 10.828 1 96.38 100 ALA A N 1
ATOM 719 C CA . ALA A 1 100 ? 5.652 11.32 10.758 1 96.38 100 ALA A CA 1
ATOM 720 C C . ALA A 1 100 ? 6.016 9.961 10.172 1 96.38 100 ALA A C 1
ATOM 722 O O . ALA A 1 100 ? 7.117 9.781 9.648 1 96.38 100 ALA A O 1
ATOM 723 N N . ALA A 1 101 ? 5.09 9.078 10.188 1 95.31 101 ALA A N 1
ATOM 724 C CA . ALA A 1 101 ? 5.309 7.719 9.695 1 95.31 101 ALA A CA 1
ATOM 725 C C . ALA A 1 101 ? 5.309 7.676 8.172 1 95.31 101 ALA A C 1
ATOM 727 O O . ALA A 1 101 ? 5.578 6.633 7.574 1 95.31 101 ALA A O 1
ATOM 728 N N . ARG A 1 102 ? 5.02 8.766 7.5 1 96.81 102 ARG A N 1
ATOM 729 C CA . ARG A 1 102 ? 5.074 8.875 6.047 1 96.81 102 ARG A CA 1
ATOM 730 C C . ARG A 1 102 ? 6.18 9.828 5.613 1 96.81 102 ARG A C 1
ATOM 732 O O . ARG A 1 102 ? 5.906 10.938 5.145 1 96.81 102 ARG A O 1
ATOM 739 N N . PRO A 1 103 ? 7.391 9.359 5.66 1 95.5 103 PRO A N 1
ATOM 740 C CA . PRO A 1 103 ? 8.539 10.273 5.59 1 95.5 103 PRO A CA 1
ATOM 741 C C . PRO A 1 103 ? 8.828 10.742 4.168 1 95.5 103 PRO A C 1
ATOM 743 O O . PRO A 1 103 ? 9.602 11.688 3.973 1 95.5 103 PRO A O 1
ATOM 746 N N . PHE A 1 104 ? 8.328 10.117 3.119 1 95.06 104 PHE A N 1
ATOM 747 C CA . PHE A 1 104 ? 8.672 10.477 1.748 1 95.06 104 PHE A CA 1
ATOM 748 C C . PHE A 1 104 ? 7.512 11.203 1.077 1 95.06 104 PHE A C 1
ATOM 750 O O . PHE A 1 104 ? 6.672 10.578 0.428 1 95.06 104 PHE A O 1
ATOM 757 N N . LEU A 1 105 ? 7.508 12.516 1.247 1 96.06 105 LEU A N 1
ATOM 758 C CA . LEU A 1 105 ? 6.41 13.367 0.796 1 96.06 105 LEU A CA 1
ATOM 759 C C . LEU A 1 105 ? 6.82 14.188 -0.421 1 96.06 105 LEU A C 1
ATOM 761 O O . LEU A 1 105 ? 7.621 15.117 -0.305 1 96.06 105 LEU A O 1
ATOM 765 N N . PRO A 1 106 ? 6.246 13.859 -1.581 1 93.75 106 PRO A N 1
ATOM 766 C CA . PRO A 1 106 ? 6.52 14.68 -2.762 1 93.75 106 PRO A CA 1
ATOM 767 C C . PRO A 1 106 ? 5.883 16.062 -2.674 1 93.75 106 PRO A C 1
ATOM 769 O O . PRO A 1 106 ? 4.738 16.203 -2.23 1 93.75 106 PRO A O 1
ATOM 772 N N . GLY A 1 107 ? 6.605 17.062 -3.129 1 95.19 107 GLY A N 1
ATOM 773 C CA . GLY A 1 107 ? 6.113 18.438 -3.111 1 95.19 107 GLY A CA 1
ATOM 774 C C . GLY A 1 107 ? 4.836 18.609 -3.906 1 95.19 107 GLY A C 1
ATOM 775 O O . GLY A 1 107 ? 3.986 19.438 -3.547 1 95.19 107 GLY A O 1
ATOM 776 N N . ALA A 1 108 ? 4.707 17.844 -4.961 1 95.25 108 ALA A N 1
ATOM 777 C CA . ALA A 1 108 ? 3.529 17.953 -5.82 1 95.25 108 ALA A CA 1
ATOM 778 C C . ALA A 1 108 ? 2.252 17.641 -5.043 1 95.25 108 ALA A C 1
ATOM 780 O O . ALA A 1 108 ? 1.199 18.219 -5.309 1 95.25 108 ALA A O 1
ATOM 781 N N . VAL A 1 109 ? 2.35 16.719 -4.094 1 96.81 109 VAL A N 1
ATOM 782 C CA . VAL A 1 109 ? 1.194 16.375 -3.271 1 96.81 109 VAL A CA 1
ATOM 783 C C . VAL A 1 109 ? 0.831 17.547 -2.373 1 96.81 109 VAL A C 1
ATOM 785 O O . VAL A 1 109 ? -0.347 17.891 -2.227 1 96.81 109 VAL A O 1
ATOM 788 N N . VAL A 1 110 ? 1.816 18.25 -1.813 1 97.81 110 VAL A N 1
ATOM 789 C CA . VAL A 1 110 ? 1.596 19.406 -0.944 1 97.81 110 VAL A CA 1
ATOM 790 C C . VAL A 1 110 ? 0.927 20.531 -1.734 1 97.81 110 VAL A C 1
ATOM 792 O O . VAL A 1 110 ? -0.074 21.094 -1.291 1 97.81 110 VAL A O 1
ATOM 795 N N . THR A 1 111 ? 1.425 20.766 -2.922 1 96.94 111 THR A N 1
ATOM 796 C CA . THR A 1 111 ? 0.896 21.844 -3.764 1 96.94 111 THR A CA 1
ATOM 797 C C . THR A 1 111 ? -0.56 21.562 -4.129 1 96.94 111 THR A C 1
ATOM 799 O O . THR A 1 111 ? -1.404 22.453 -4.043 1 96.94 111 THR A O 1
ATOM 802 N N . ALA A 1 112 ? -0.814 20.359 -4.492 1 97.44 112 ALA A N 1
ATOM 803 C CA . ALA A 1 112 ? -2.174 19.984 -4.875 1 97.44 112 ALA A CA 1
ATOM 804 C C . ALA A 1 112 ? -3.135 20.141 -3.699 1 97.44 112 ALA A C 1
ATOM 806 O O . ALA A 1 112 ? -4.273 20.578 -3.871 1 97.44 112 ALA A O 1
ATOM 807 N N . LEU A 1 113 ? -2.709 19.766 -2.529 1 98.12 113 LEU A N 1
ATOM 808 C CA . LEU A 1 113 ? -3.535 19.875 -1.332 1 98.12 113 LEU A CA 1
ATOM 809 C C . LEU A 1 113 ? -3.84 21.344 -1.017 1 98.12 113 LEU A C 1
ATOM 811 O O . LEU A 1 113 ? -4.98 21.688 -0.701 1 98.12 113 LEU A O 1
ATOM 815 N N . LEU A 1 114 ? -2.844 22.172 -1.062 1 96.69 114 LEU A N 1
ATOM 816 C CA . LEU A 1 114 ? -3.016 23.594 -0.762 1 96.69 114 LEU A CA 1
ATOM 817 C C . LEU A 1 114 ? -3.967 24.25 -1.759 1 96.69 114 LEU A C 1
ATOM 819 O O . LEU A 1 114 ? -4.75 25.125 -1.39 1 96.69 114 LEU A O 1
ATOM 823 N N . GLU A 1 115 ? -3.898 23.781 -2.984 1 96.06 115 GLU A N 1
ATOM 824 C CA . GLU A 1 115 ? -4.836 24.281 -3.99 1 96.06 115 GLU A CA 1
ATOM 825 C C . GLU A 1 115 ? -6.258 23.828 -3.689 1 96.06 115 GLU A C 1
ATOM 827 O O . GLU A 1 115 ? -7.203 24.609 -3.77 1 96.06 115 GLU A O 1
ATOM 832 N N . ALA A 1 116 ? -6.398 22.625 -3.305 1 96.88 116 ALA A N 1
ATOM 833 C CA . ALA A 1 116 ? -7.715 22.031 -3.068 1 96.88 116 ALA A CA 1
ATOM 834 C C . ALA A 1 116 ? -8.391 22.672 -1.862 1 96.88 116 ALA A C 1
ATOM 836 O O . ALA A 1 116 ? -9.609 22.859 -1.854 1 96.88 116 ALA A O 1
ATOM 837 N N . VAL A 1 117 ? -7.656 23.016 -0.848 1 95.81 117 VAL A N 1
ATOM 838 C CA . VAL A 1 117 ? -8.219 23.547 0.388 1 95.81 117 VAL A CA 1
ATOM 839 C C . VAL A 1 117 ? -8.836 24.922 0.121 1 95.81 117 VAL A C 1
ATOM 841 O O . VAL A 1 117 ? -9.781 25.328 0.799 1 95.81 117 VAL A O 1
ATOM 844 N N . SER A 1 118 ? -8.281 25.578 -0.788 1 90.56 118 SER A N 1
ATOM 845 C CA . SER A 1 118 ? -8.812 26.891 -1.137 1 90.56 118 SER A CA 1
ATOM 846 C C . SER A 1 118 ? -10.242 26.781 -1.655 1 90.56 118 SER A C 1
ATOM 848 O O . SER A 1 118 ? -11.039 27.703 -1.492 1 90.56 118 SER A O 1
ATOM 850 N N . GLU A 1 119 ? -10.57 25.641 -2.139 1 87.81 119 GLU A N 1
ATOM 851 C CA . GLU A 1 119 ? -11.883 25.422 -2.736 1 87.81 119 GLU A CA 1
ATOM 852 C C . GLU A 1 119 ? -12.883 24.906 -1.708 1 87.81 119 GLU A C 1
ATOM 854 O O . GLU A 1 119 ? -14 25.422 -1.597 1 87.81 119 GLU A O 1
ATOM 859 N N . THR A 1 120 ? -12.57 23.906 -0.896 1 89.5 120 THR A N 1
ATOM 860 C CA . THR A 1 120 ? -13.547 23.203 -0.071 1 89.5 120 THR A CA 1
ATOM 861 C C . THR A 1 120 ? -13.266 23.422 1.412 1 89.5 120 THR A C 1
ATOM 863 O O . THR A 1 120 ? -14.109 23.141 2.26 1 89.5 120 THR A O 1
ATOM 866 N N . GLY A 1 121 ? -12.055 23.906 1.693 1 96.62 121 GLY A N 1
ATOM 867 C CA . GLY A 1 121 ? -11.656 24.109 3.076 1 96.62 121 GLY A CA 1
ATOM 868 C C . GLY A 1 121 ? -11.055 22.859 3.703 1 96.62 121 GLY A C 1
ATOM 869 O O . GLY A 1 121 ? -10.477 22.922 4.789 1 96.62 121 GLY A O 1
ATOM 870 N N . ALA A 1 122 ? -11.273 21.688 3.037 1 98.56 122 ALA A N 1
ATOM 871 C CA . ALA A 1 122 ? -10.742 20.422 3.529 1 98.56 122 ALA A CA 1
ATOM 872 C C . ALA A 1 122 ? -10.367 19.5 2.375 1 98.56 122 ALA A C 1
ATOM 874 O O . ALA A 1 122 ? -11.125 19.375 1.405 1 98.56 122 ALA A O 1
ATOM 875 N N . ALA A 1 123 ? -9.195 18.891 2.467 1 98.69 123 ALA A N 1
ATOM 876 C CA . ALA A 1 123 ? -8.711 17.969 1.445 1 98.69 123 ALA A CA 1
ATOM 877 C C . ALA A 1 123 ? -7.754 16.938 2.043 1 98.69 123 ALA A C 1
ATOM 879 O O . ALA A 1 123 ? -7.086 17.219 3.043 1 98.69 123 ALA A O 1
ATOM 880 N N . THR A 1 124 ? -7.742 15.805 1.481 1 98.69 124 THR A N 1
ATOM 881 C CA . THR A 1 124 ? -6.816 14.773 1.93 1 98.69 124 THR A CA 1
ATOM 882 C C . THR A 1 124 ? -6.199 14.047 0.738 1 98.69 124 THR A C 1
ATOM 884 O O . THR A 1 124 ? -6.859 13.852 -0.285 1 98.69 124 THR A O 1
ATOM 887 N N . ALA A 1 125 ? -4.906 13.742 0.873 1 98.38 125 ALA A N 1
ATOM 888 C CA . ALA A 1 125 ? -4.262 12.852 -0.087 1 98.38 125 ALA A CA 1
ATOM 889 C C . ALA A 1 125 ? -4.805 11.43 0.036 1 98.38 125 ALA A C 1
ATOM 891 O O . ALA A 1 125 ? -5.082 10.953 1.141 1 98.38 125 ALA A O 1
ATOM 892 N N . ALA A 1 126 ? -4.992 10.758 -1.042 1 98.12 126 ALA A N 1
ATOM 893 C CA . ALA A 1 126 ? -5.453 9.375 -1.04 1 98.12 126 ALA A CA 1
ATOM 894 C C . ALA A 1 126 ? -5.078 8.672 -2.342 1 98.12 126 ALA A C 1
ATOM 896 O O . ALA A 1 126 ? -4.816 9.32 -3.354 1 98.12 126 ALA A O 1
ATOM 897 N N . LEU A 1 127 ? -5.004 7.379 -2.295 1 95.81 127 LEU A N 1
ATOM 898 C CA . LEU A 1 127 ? -4.758 6.555 -3.475 1 95.81 127 LEU A CA 1
ATOM 899 C C . LEU A 1 127 ? -5.906 5.578 -3.707 1 95.81 127 LEU A C 1
ATOM 901 O O . LEU A 1 127 ? -6.434 4.996 -2.756 1 95.81 127 LEU A O 1
ATOM 905 N N . PRO A 1 128 ? -6.305 5.395 -4.977 1 94.06 128 PRO A N 1
ATOM 906 C CA . PRO A 1 128 ? -7.238 4.297 -5.234 1 94.06 128 PRO A CA 1
ATOM 907 C C . PRO A 1 128 ? -6.691 2.943 -4.781 1 94.06 128 PRO A C 1
ATOM 909 O O . PRO A 1 128 ? -5.496 2.676 -4.926 1 94.06 128 PRO A O 1
ATOM 912 N N . VAL A 1 129 ? -7.523 2.15 -4.164 1 93.75 129 VAL A N 1
ATOM 913 C CA . VAL A 1 129 ? -7.125 0.829 -3.689 1 93.75 129 VAL A CA 1
ATOM 914 C C . VAL A 1 129 ? -6.965 -0.119 -4.875 1 93.75 129 VAL A C 1
ATOM 916 O O . VAL A 1 129 ? -7.887 -0.288 -5.676 1 93.75 129 VAL A O 1
ATOM 919 N N . ALA A 1 130 ? -5.812 -0.737 -4.957 1 90.44 130 ALA A N 1
ATOM 920 C CA . ALA A 1 130 ? -5.516 -1.622 -6.082 1 90.44 130 ALA A CA 1
ATOM 921 C C . ALA A 1 130 ? -5.664 -3.086 -5.68 1 90.44 130 ALA A C 1
ATOM 923 O O . ALA A 1 130 ? -6.043 -3.928 -6.5 1 90.44 130 ALA A O 1
ATOM 924 N N . ASP A 1 131 ? -5.418 -3.408 -4.48 1 93.69 131 ASP A N 1
ATOM 925 C CA . ASP A 1 131 ? -5.387 -4.793 -4.016 1 93.69 131 ASP A CA 1
ATOM 926 C C . ASP A 1 131 ? -6.781 -5.273 -3.637 1 93.69 131 ASP A C 1
ATOM 928 O O . ASP A 1 131 ? -7.617 -4.488 -3.189 1 93.69 131 ASP A O 1
ATOM 932 N N . THR A 1 132 ? -7.047 -6.52 -3.854 1 95.12 132 THR A N 1
ATOM 933 C CA . THR A 1 132 ? -8.227 -7.168 -3.295 1 95.12 132 THR A CA 1
ATOM 934 C C . THR A 1 132 ? -8.25 -7.031 -1.774 1 95.12 132 THR A C 1
ATOM 936 O O . THR A 1 132 ? -7.215 -7.156 -1.119 1 95.12 132 THR A O 1
ATOM 939 N N . LEU A 1 133 ? -9.391 -6.699 -1.241 1 96.75 133 LEU A N 1
ATOM 940 C CA . LEU A 1 133 ? -9.555 -6.574 0.203 1 96.75 133 LEU A CA 1
ATOM 941 C C . LEU A 1 133 ? -10.43 -7.699 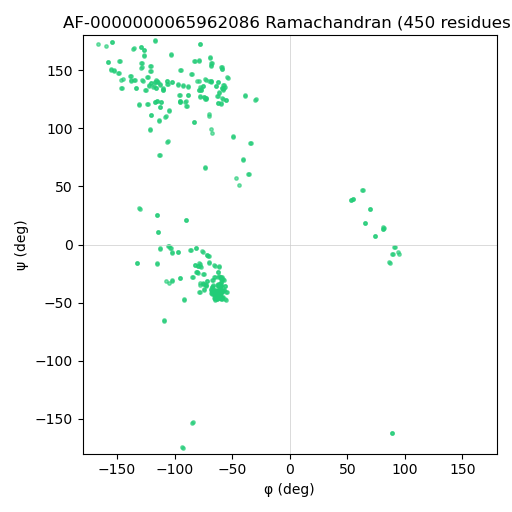0.75 1 96.75 133 LEU A C 1
ATOM 943 O O . LEU A 1 133 ? -11.477 -8.008 0.18 1 96.75 133 LEU A O 1
ATOM 947 N N . VAL A 1 134 ? -9.953 -8.273 1.839 1 96.88 134 VAL A N 1
ATOM 948 C CA . VAL A 1 134 ? -10.742 -9.336 2.463 1 96.88 134 VAL A CA 1
ATOM 949 C C . VAL A 1 134 ? -10.727 -9.164 3.98 1 96.88 134 VAL A C 1
ATOM 951 O O . VAL A 1 134 ? -9.742 -8.672 4.547 1 96.88 134 VAL A O 1
ATOM 954 N N . ARG A 1 135 ? -11.844 -9.508 4.566 1 95.62 135 ARG A N 1
ATOM 955 C CA . ARG A 1 135 ? -11.828 -9.648 6.02 1 95.62 135 ARG A CA 1
ATOM 956 C C . ARG A 1 135 ? -11.211 -10.977 6.434 1 95.62 135 ARG A C 1
ATOM 958 O O . ARG A 1 135 ? -11.477 -12.016 5.82 1 95.62 135 ARG A O 1
ATOM 965 N N . GLY A 1 136 ? -10.336 -10.93 7.363 1 94.88 136 GLY A N 1
ATOM 966 C CA . GLY A 1 136 ? -9.734 -12.148 7.895 1 94.88 136 GLY A CA 1
ATOM 967 C C . GLY A 1 136 ? -10.312 -12.555 9.234 1 94.88 136 GLY A C 1
ATOM 968 O O . GLY A 1 136 ? -10.648 -11.703 10.062 1 94.88 136 GLY A O 1
ATOM 969 N N . GLU A 1 137 ? -10.516 -13.805 9.438 1 93 137 GLU A N 1
ATOM 970 C CA . GLU A 1 137 ? -10.922 -14.398 10.711 1 93 137 GLU A CA 1
ATOM 971 C C . GLU A 1 137 ? -10.047 -15.594 11.062 1 93 137 GLU A C 1
ATOM 973 O O . GLU A 1 137 ? -9.984 -16.562 10.312 1 93 137 GLU A O 1
ATOM 978 N N . ARG A 1 138 ? -9.406 -15.523 12.156 1 91.56 138 ARG A N 1
ATOM 979 C CA . ARG A 1 138 ? -8.586 -16.625 12.656 1 91.56 138 ARG A CA 1
ATOM 980 C C . ARG A 1 138 ? -7.555 -17.047 11.617 1 91.56 138 ARG A C 1
ATOM 982 O O . ARG A 1 138 ? -7.426 -18.234 11.312 1 91.56 138 ARG A O 1
ATOM 989 N N . GLY A 1 139 ? -6.984 -16.047 10.922 1 91.81 139 GLY A N 1
ATOM 990 C CA . GLY A 1 139 ? -5.895 -16.312 10 1 91.81 139 GLY A CA 1
ATOM 991 C C . GLY A 1 139 ? -6.363 -16.828 8.648 1 91.81 139 GLY A C 1
ATOM 992 O O . GLY A 1 139 ? -5.578 -17.375 7.883 1 91.81 139 GLY A O 1
ATOM 993 N N . ARG A 1 140 ? -7.637 -16.688 8.438 1 95.06 140 ARG A N 1
ATOM 994 C CA . ARG A 1 140 ? -8.188 -17.203 7.191 1 95.06 140 ARG A CA 1
ATOM 995 C C . ARG A 1 140 ? -9.023 -16.141 6.477 1 95.06 140 ARG A C 1
ATOM 997 O O . ARG A 1 140 ? -9.57 -15.242 7.117 1 95.06 140 ARG A O 1
ATOM 1004 N N . TRP A 1 141 ? -9.047 -16.312 5.141 1 95.25 141 TRP A N 1
ATOM 1005 C CA . TRP A 1 141 ? -9.953 -15.531 4.301 1 95.25 141 TRP A CA 1
ATOM 1006 C C . TRP A 1 141 ? -11.406 -15.766 4.699 1 95.25 141 TRP A C 1
ATOM 1008 O O . TRP A 1 141 ? -11.883 -16.906 4.672 1 95.25 141 TRP A O 1
ATOM 1018 N N . ALA A 1 142 ? -12.125 -14.664 5.078 1 94 142 ALA A N 1
ATOM 1019 C CA . ALA A 1 142 ? -13.523 -14.789 5.484 1 94 142 ALA A CA 1
ATOM 1020 C C . ALA A 1 142 ? -14.453 -14.18 4.441 1 94 142 ALA A C 1
ATOM 1022 O O . ALA A 1 142 ? -15.211 -14.891 3.781 1 94 142 ALA A O 1
ATOM 1023 N N . ASP A 1 143 ? -14.344 -12.797 4.266 1 92.81 143 ASP A N 1
ATOM 1024 C CA . ASP A 1 143 ? -15.273 -12.141 3.359 1 92.81 143 ASP A CA 1
ATOM 1025 C C . ASP A 1 143 ? -14.547 -11.156 2.443 1 92.81 143 ASP A C 1
ATOM 1027 O O . ASP A 1 143 ? -13.656 -10.438 2.885 1 92.81 143 ASP A O 1
ATOM 1031 N N . LEU A 1 144 ? -15.031 -11.172 1.244 1 92.75 144 LEU A N 1
ATOM 1032 C CA . LEU A 1 144 ? -14.555 -10.203 0.265 1 92.75 144 LEU A CA 1
ATOM 1033 C C . LEU A 1 144 ? -15.141 -8.82 0.535 1 92.75 144 LEU A C 1
ATOM 1035 O O . LEU A 1 144 ? -16.328 -8.703 0.864 1 92.75 144 LEU A O 1
ATOM 1039 N N . VAL A 1 145 ? -14.344 -7.82 0.454 1 91.75 145 VAL A N 1
ATOM 1040 C CA . VAL A 1 145 ? -14.797 -6.434 0.537 1 91.75 145 VAL A CA 1
ATOM 1041 C C . VAL A 1 145 ? -14.609 -5.746 -0.813 1 91.75 145 VAL A C 1
ATOM 1043 O O . VAL A 1 145 ? -13.484 -5.633 -1.308 1 91.75 145 VAL A O 1
ATOM 1046 N N . PRO A 1 146 ? -15.734 -5.289 -1.413 1 90.12 146 PRO A N 1
ATOM 1047 C CA . PRO A 1 146 ? -15.617 -4.648 -2.725 1 90.12 146 PRO A CA 1
ATOM 1048 C C . PRO A 1 146 ? -14.703 -3.424 -2.703 1 90.12 146 PRO A C 1
ATOM 1050 O O . PRO A 1 146 ? -14.812 -2.586 -1.806 1 90.12 146 PRO A O 1
ATOM 1053 N N . ARG A 1 147 ? -13.836 -3.316 -3.672 1 89.25 147 ARG A N 1
ATOM 1054 C CA . ARG A 1 147 ? -12.852 -2.238 -3.658 1 89.25 147 ARG A CA 1
ATOM 1055 C C . ARG A 1 147 ? -13.227 -1.143 -4.648 1 89.25 147 ARG A C 1
ATOM 1057 O O . ARG A 1 147 ? -12.516 -0.143 -4.781 1 89.25 147 ARG A O 1
ATOM 1064 N N . GLU A 1 148 ? -14.219 -1.268 -5.363 1 88.31 148 GLU A N 1
ATOM 1065 C CA . GLU A 1 148 ? -14.625 -0.255 -6.336 1 88.31 148 GLU A CA 1
ATOM 1066 C C . GLU A 1 148 ? -14.891 1.086 -5.656 1 88.31 148 GLU A C 1
ATOM 1068 O O . GLU A 1 148 ? -15.672 1.162 -4.707 1 88.31 148 GLU A O 1
ATOM 1073 N N . GLY A 1 149 ? -14.195 2.127 -6.176 1 92.75 149 GLY A N 1
ATOM 1074 C CA . GLY A 1 149 ? -14.391 3.463 -5.633 1 92.75 149 GLY A CA 1
ATOM 1075 C C . GLY A 1 149 ? -13.742 3.652 -4.27 1 92.75 149 GLY A C 1
ATOM 1076 O O . GLY A 1 149 ? -13.984 4.656 -3.598 1 92.75 149 GLY A O 1
ATOM 1077 N N . LEU A 1 150 ? -13 2.66 -3.877 1 95.31 150 LEU A N 1
ATOM 1078 C CA . LEU A 1 150 ? -12.367 2.725 -2.564 1 95.31 150 LEU A CA 1
ATOM 1079 C C . LEU A 1 150 ? -11.008 3.408 -2.648 1 95.31 150 LEU A C 1
ATOM 1081 O O . LEU A 1 150 ? -10.242 3.16 -3.582 1 95.31 150 LEU A O 1
ATOM 1085 N N . TRP A 1 151 ? -10.766 4.285 -1.683 1 96.88 151 TRP A N 1
ATOM 1086 C CA . TRP A 1 151 ? -9.508 5.023 -1.583 1 96.88 151 TRP A CA 1
ATOM 1087 C C . TRP A 1 151 ? -8.836 4.777 -0.236 1 96.88 151 TRP A C 1
ATOM 1089 O O . TRP A 1 151 ? -9.508 4.73 0.799 1 96.88 151 TRP A O 1
ATOM 1099 N N . ALA A 1 152 ? -7.562 4.586 -0.266 1 96.88 152 ALA A N 1
ATOM 1100 C CA . ALA A 1 152 ? -6.754 4.562 0.95 1 96.88 152 ALA A CA 1
ATOM 1101 C C . ALA A 1 152 ? -6.246 5.961 1.296 1 96.88 152 ALA A C 1
ATOM 1103 O O . ALA A 1 152 ? -5.496 6.562 0.524 1 96.88 152 ALA A O 1
ATOM 1104 N N . VAL A 1 153 ? -6.625 6.418 2.418 1 98.06 153 VAL A N 1
ATOM 1105 C CA . VAL A 1 153 ? -6.316 7.785 2.828 1 98.06 153 VAL A CA 1
ATOM 1106 C C . VAL A 1 153 ? -4.859 7.875 3.277 1 98.06 153 VAL A C 1
ATOM 1108 O O . VAL A 1 153 ? -4.367 6.988 3.979 1 98.06 153 VAL A O 1
ATOM 1111 N N . GLN A 1 154 ? -4.18 8.852 2.816 1 98.19 154 GLN A N 1
ATOM 1112 C CA . GLN A 1 154 ? -2.814 9.172 3.217 1 98.19 154 GLN A CA 1
ATOM 1113 C C . GLN A 1 154 ? -2.746 10.539 3.891 1 98.19 154 GLN A C 1
ATOM 1115 O O . GLN A 1 154 ? -3.779 11.164 4.141 1 98.19 154 GLN A O 1
ATOM 1120 N N . THR A 1 155 ? -1.625 10.891 4.371 1 98.5 155 THR A N 1
ATOM 1121 C CA . THR A 1 155 ? -1.309 12.25 4.801 1 98.5 155 THR A CA 1
ATOM 1122 C C . THR A 1 155 ? -0.125 12.805 4.016 1 98.5 155 THR A C 1
ATOM 1124 O O . THR A 1 155 ? 0.695 12.047 3.498 1 98.5 155 THR A O 1
ATOM 1127 N N . PRO A 1 156 ? -0.225 14.188 3.873 1 98.62 156 PRO A N 1
ATOM 1128 C CA . PRO A 1 156 ? -0.907 15.211 4.664 1 98.62 156 PRO A CA 1
ATOM 1129 C C . PRO A 1 156 ? -2.389 15.336 4.316 1 98.62 156 PRO A C 1
ATOM 1131 O O . PRO A 1 156 ? -2.834 14.805 3.297 1 98.62 156 PRO A O 1
ATOM 1134 N N . GLN A 1 157 ? -3.027 15.844 5.227 1 98.81 157 GLN A N 1
ATOM 1135 C CA . GLN A 1 157 ? -4.371 16.391 5.031 1 98.81 157 GLN A CA 1
ATOM 1136 C C . GLN A 1 157 ? -4.395 17.891 5.246 1 98.81 157 GLN A C 1
ATOM 1138 O O . GLN A 1 157 ? -3.719 18.406 6.141 1 98.81 157 GLN A O 1
ATOM 1143 N N . ALA A 1 158 ? -5.109 18.578 4.445 1 98.81 158 ALA A N 1
ATOM 1144 C CA . ALA A 1 158 ? -5.113 20.047 4.496 1 98.81 158 ALA A CA 1
ATOM 1145 C C . ALA A 1 158 ? -6.488 20.578 4.898 1 98.81 158 ALA A C 1
ATOM 1147 O O . ALA A 1 158 ? -7.512 20.062 4.445 1 98.81 158 ALA A O 1
ATOM 1148 N N . PHE A 1 159 ? -6.438 21.641 5.727 1 98.81 159 PHE A N 1
ATOM 1149 C CA . PHE A 1 159 ? -7.684 22.203 6.234 1 98.81 159 PHE A CA 1
ATOM 1150 C C . PHE A 1 159 ? -7.547 23.703 6.461 1 98.81 159 PHE A C 1
ATOM 1152 O O . PHE A 1 159 ? -6.469 24.188 6.797 1 98.81 159 PHE A O 1
ATOM 1159 N N . ARG A 1 160 ? -8.633 24.391 6.27 1 98.56 160 ARG A N 1
ATOM 1160 C CA . ARG A 1 160 ? -8.742 25.641 7.027 1 98.56 160 ARG A CA 1
ATOM 1161 C C . ARG A 1 160 ? -8.727 25.375 8.531 1 98.56 160 ARG A C 1
ATOM 1163 O O . ARG A 1 160 ? -9.477 24.531 9.023 1 98.56 160 ARG A O 1
ATOM 1170 N N . ARG A 1 161 ? -7.906 26.094 9.211 1 98.56 161 ARG A N 1
ATOM 1171 C CA . ARG A 1 161 ? -7.703 25.828 10.625 1 98.56 161 ARG A CA 1
ATOM 1172 C C . ARG A 1 161 ? -9.008 25.953 11.406 1 98.56 161 ARG A C 1
ATOM 1174 O O . ARG A 1 161 ? -9.328 25.094 12.227 1 98.56 161 ARG A O 1
ATOM 1181 N N . ALA A 1 162 ? -9.719 27 11.133 1 98.12 162 ALA A N 1
ATOM 1182 C CA . ALA A 1 162 ? -10.969 27.25 11.859 1 98.12 162 ALA A CA 1
ATOM 1183 C C . ALA A 1 162 ? -11.938 26.078 11.68 1 98.12 162 ALA A C 1
ATOM 1185 O O . ALA A 1 162 ? -12.625 25.688 12.633 1 98.12 162 ALA A O 1
ATOM 1186 N N . LEU A 1 163 ? -11.984 25.578 10.5 1 98.31 163 LEU A N 1
ATOM 1187 C CA . LEU A 1 163 ? -12.867 24.453 10.195 1 98.31 163 LEU A CA 1
ATOM 1188 C C . LEU A 1 163 ? -12.438 23.203 10.961 1 98.31 163 LEU A C 1
ATOM 1190 O O . LEU A 1 163 ? -13.273 22.5 11.523 1 98.31 163 LEU A O 1
ATOM 1194 N N . LEU A 1 164 ? -11.156 22.891 10.977 1 98.75 164 LEU A N 1
ATOM 1195 C CA . LEU A 1 164 ? -10.656 21.703 11.672 1 98.75 164 LEU A CA 1
ATOM 1196 C C . LEU A 1 164 ? -10.844 21.844 13.18 1 98.75 164 LEU A C 1
ATOM 1198 O O . LEU A 1 164 ? -11.156 20.875 13.867 1 98.75 164 LEU A O 1
ATOM 1202 N N . LEU A 1 165 ? -10.68 23.078 13.688 1 98.69 165 LEU A N 1
ATOM 1203 C CA . LEU A 1 165 ? -10.938 23.344 15.102 1 98.69 165 LEU A CA 1
ATOM 1204 C C . LEU A 1 165 ? -12.383 23.016 15.461 1 98.69 165 LEU A C 1
ATOM 1206 O O . LEU A 1 165 ? -12.641 22.375 16.484 1 98.69 165 LEU A O 1
ATOM 1210 N N . ARG A 1 166 ? -13.234 23.453 14.641 1 98.38 166 ARG A N 1
ATOM 1211 C CA . ARG A 1 166 ? -14.648 23.188 14.859 1 98.38 166 ARG A CA 1
ATOM 1212 C C . ARG A 1 166 ? -14.914 21.672 14.875 1 98.38 166 ARG A C 1
ATOM 1214 O O . ARG A 1 166 ? -15.656 21.188 15.727 1 98.38 166 ARG A O 1
ATOM 1221 N N . ALA A 1 167 ? -14.352 20.984 13.953 1 98.56 167 ALA A N 1
ATOM 1222 C CA . ALA A 1 167 ? -14.547 19.531 13.852 1 98.56 167 ALA A CA 1
ATOM 1223 C C . ALA A 1 167 ? -14.008 18.828 15.078 1 98.56 167 ALA A C 1
ATOM 1225 O O . ALA A 1 167 ? -14.648 17.922 15.617 1 98.56 167 ALA A O 1
ATOM 1226 N N . HIS A 1 168 ? -12.836 19.188 15.516 1 98.69 168 HIS A N 1
ATOM 1227 C CA . HIS A 1 168 ? -12.242 18.609 16.719 1 98.69 168 HIS A CA 1
ATOM 1228 C C . HIS A 1 168 ? -13.086 18.906 17.953 1 98.69 168 HIS A C 1
ATOM 1230 O O . HIS A 1 168 ? -13.289 18.031 18.797 1 98.69 168 HIS A O 1
ATOM 1236 N N . ALA A 1 169 ? -13.539 20.125 18.062 1 98.38 169 ALA A N 1
ATOM 1237 C CA . ALA A 1 169 ? -14.359 20.516 19.203 1 98.38 169 ALA A CA 1
ATOM 1238 C C . ALA A 1 169 ? -15.633 19.672 19.281 1 98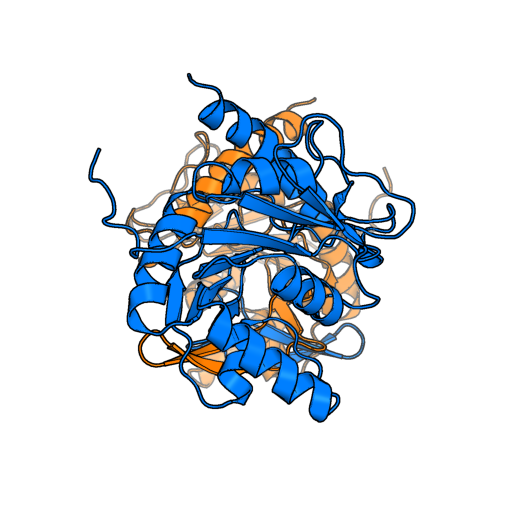.38 169 ALA A C 1
ATOM 1240 O O . ALA A 1 169 ? -16 19.203 20.359 1 98.38 169 ALA A O 1
ATOM 1241 N N . ALA A 1 170 ? -16.297 19.516 18.188 1 98.12 170 ALA A N 1
ATOM 1242 C CA . ALA A 1 170 ? -17.516 18.719 18.125 1 98.12 170 ALA A CA 1
ATOM 1243 C C . ALA A 1 170 ? -17.234 17.266 18.547 1 98.12 170 ALA A C 1
ATOM 1245 O O . ALA A 1 170 ? -18 16.688 19.312 1 98.12 170 ALA A O 1
ATOM 1246 N N . ALA A 1 171 ? -16.156 16.688 18.016 1 97.69 171 ALA A N 1
ATOM 1247 C CA . ALA A 1 171 ? -15.805 15.312 18.344 1 97.69 171 ALA A CA 1
ATOM 1248 C C . ALA A 1 171 ? -15.516 15.164 19.828 1 97.69 171 ALA A C 1
ATOM 1250 O O . ALA A 1 171 ? -15.93 14.188 20.453 1 97.69 171 ALA A O 1
ATOM 1251 N N . ARG A 1 172 ? -14.781 16.141 20.359 1 96.12 172 ARG A N 1
ATOM 1252 C CA . ARG A 1 172 ? -14.438 16.109 21.781 1 96.12 172 ARG A CA 1
ATOM 1253 C C . ARG A 1 172 ? -15.695 16.156 22.641 1 96.12 172 ARG A C 1
ATOM 1255 O O . ARG A 1 172 ? -15.797 15.438 23.641 1 96.12 172 ARG A O 1
ATOM 1262 N N . ALA A 1 173 ? -16.578 16.984 22.297 1 96.94 173 ALA A N 1
ATOM 1263 C CA . ALA A 1 173 ? -17.828 17.125 23.047 1 96.94 173 ALA A CA 1
ATOM 1264 C C . ALA A 1 173 ? -18.609 15.812 23.078 1 96.94 173 ALA A C 1
ATOM 1266 O O . ALA A 1 173 ? -19.281 15.508 24.047 1 96.94 173 ALA A O 1
ATOM 1267 N N . GLU A 1 174 ? -18.453 15.016 22.078 1 96.69 174 GLU A N 1
ATOM 1268 C CA . GLU A 1 174 ? -19.219 13.781 21.938 1 96.69 174 GLU A CA 1
ATOM 1269 C C . GLU A 1 174 ? -18.391 12.562 22.328 1 96.69 174 GLU A C 1
ATOM 1271 O O . GLU A 1 174 ? -18.891 11.438 22.312 1 96.69 174 GLU A O 1
ATOM 1276 N N . GLY A 1 175 ? -17.125 12.758 22.594 1 95.19 175 GLY A N 1
ATOM 1277 C CA . GLY A 1 175 ? -16.25 11.648 22.922 1 95.19 175 GLY A CA 1
ATOM 1278 C C . GLY A 1 175 ? -15.969 10.734 21.734 1 95.19 175 GLY A C 1
ATOM 1279 O O . GLY A 1 175 ? -15.875 9.516 21.891 1 95.19 175 GLY A O 1
ATOM 1280 N N . PHE A 1 176 ? -15.984 11.352 20.578 1 94.56 176 PHE A N 1
ATOM 1281 C CA . PHE A 1 176 ? -15.812 10.578 19.359 1 94.56 176 PHE A CA 1
ATOM 1282 C C . PHE A 1 176 ? -14.352 10.539 18.953 1 94.56 176 PHE A C 1
ATOM 1284 O O . PHE A 1 176 ? -13.656 11.562 18.984 1 94.56 176 PHE A O 1
ATOM 1291 N N . GLY A 1 177 ? -13.844 9.375 18.531 1 94.38 177 GLY A N 1
ATOM 1292 C CA . GLY A 1 177 ? -12.5 9.18 18 1 94.38 177 GLY A CA 1
ATOM 1293 C C . GLY A 1 177 ? -12.492 8.766 16.547 1 94.38 177 GLY A C 1
ATOM 1294 O O . GLY A 1 177 ? -13.148 7.793 16.172 1 94.38 177 GLY A O 1
ATOM 1295 N N . ALA A 1 178 ? -11.789 9.562 15.742 1 93.38 178 ALA A N 1
ATOM 1296 C CA . ALA A 1 178 ? -11.641 9.242 14.328 1 93.38 178 ALA A CA 1
ATOM 1297 C C . ALA A 1 178 ? -10.258 8.672 14.031 1 93.38 178 ALA A C 1
ATOM 1299 O O . ALA A 1 178 ? -9.328 8.836 14.828 1 93.38 178 ALA A O 1
ATOM 1300 N N . THR A 1 179 ? -10.102 8 12.828 1 90.19 179 THR A N 1
ATOM 1301 C CA . THR A 1 179 ? -8.82 7.438 12.406 1 90.19 179 THR A CA 1
ATOM 1302 C C . THR A 1 179 ? -7.918 8.523 11.828 1 90.19 179 THR A C 1
ATOM 1304 O O . THR A 1 179 ? -6.699 8.352 11.766 1 90.19 179 THR A O 1
ATOM 1307 N N . ASP A 1 180 ? -8.578 9.539 11.367 1 95.5 180 ASP A N 1
ATOM 1308 C CA . ASP A 1 180 ? -7.836 10.672 10.812 1 95.5 180 ASP A CA 1
ATOM 1309 C C . ASP A 1 180 ? -8.648 11.961 10.898 1 95.5 180 ASP A C 1
ATOM 1311 O O . ASP A 1 180 ? -9.797 11.945 11.352 1 95.5 180 ASP A O 1
ATOM 1315 N N . ASP A 1 181 ? -8.039 13.047 10.531 1 98.44 181 ASP A N 1
ATOM 1316 C CA . ASP A 1 181 ? -8.648 14.359 10.711 1 98.44 181 ASP A CA 1
ATOM 1317 C C . ASP A 1 181 ? -9.758 14.594 9.68 1 98.44 181 ASP A C 1
ATOM 1319 O O . ASP A 1 181 ? -10.766 15.234 9.984 1 98.44 181 ASP A O 1
ATOM 1323 N N . ALA A 1 182 ? -9.586 14.148 8.445 1 98.25 182 ALA A N 1
ATOM 1324 C CA . ALA A 1 182 ? -10.617 14.266 7.418 1 98.25 182 ALA A CA 1
ATOM 1325 C C . ALA A 1 182 ? -11.914 13.609 7.871 1 98.25 182 ALA A C 1
ATOM 1327 O O . ALA A 1 182 ? -13.008 14.086 7.555 1 98.25 182 ALA A O 1
ATOM 1328 N N . GLY A 1 183 ? -11.781 12.516 8.602 1 97.25 183 GLY A N 1
ATOM 1329 C CA . GLY A 1 183 ? -12.953 11.844 9.133 1 97.25 183 GLY A CA 1
ATOM 1330 C C . GLY A 1 183 ? -13.766 12.719 10.078 1 97.25 183 GLY A C 1
ATOM 1331 O O . GLY A 1 183 ? -14.992 12.602 10.133 1 97.25 183 GLY A O 1
ATOM 1332 N N . LEU A 1 184 ? -13.078 13.555 10.844 1 97.94 184 LEU A N 1
ATOM 1333 C CA . LEU A 1 184 ? -13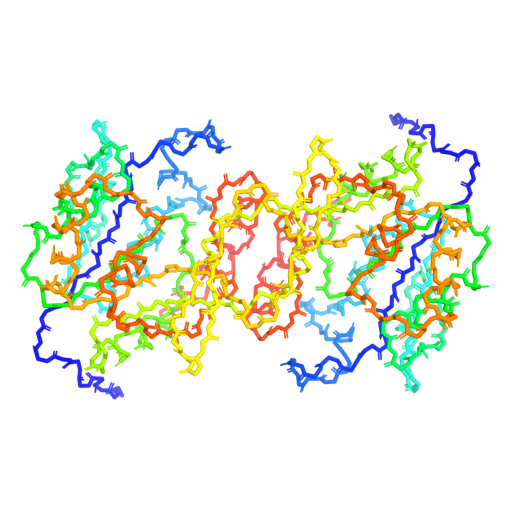.766 14.477 11.742 1 97.94 184 LEU A CA 1
ATOM 1334 C C . LEU A 1 184 ? -14.586 15.492 10.953 1 97.94 184 LEU A C 1
ATOM 1336 O O . LEU A 1 184 ? -15.695 15.844 11.352 1 97.94 184 LEU A O 1
ATOM 1340 N N . ILE A 1 185 ? -14.031 15.992 9.82 1 97.94 185 ILE A N 1
ATOM 1341 C CA . ILE A 1 185 ? -14.75 16.922 8.961 1 97.94 185 ILE A CA 1
ATOM 1342 C C . ILE A 1 185 ? -15.961 16.234 8.344 1 97.94 185 ILE A C 1
ATOM 1344 O O . ILE A 1 185 ? -17.062 16.781 8.352 1 97.94 185 ILE A O 1
ATOM 1348 N N . ALA A 1 186 ? -15.75 15.039 7.816 1 96.19 186 ALA A N 1
ATOM 1349 C CA . ALA A 1 186 ? -16.812 14.266 7.184 1 96.19 186 ALA A CA 1
ATOM 1350 C C . ALA A 1 186 ? -17.953 14 8.164 1 96.19 186 ALA A C 1
ATOM 1352 O O . ALA A 1 186 ? -19.125 14 7.781 1 96.19 186 ALA A O 1
ATOM 1353 N N . ARG A 1 187 ? -17.609 13.727 9.375 1 94.94 187 ARG A N 1
ATOM 1354 C CA . ARG A 1 187 ? -18.609 13.461 10.422 1 94.94 187 ARG A CA 1
ATOM 1355 C C . ARG A 1 187 ? -19.562 14.633 10.57 1 94.94 187 ARG A C 1
ATOM 1357 O O . ARG A 1 187 ? -20.734 14.445 10.898 1 94.94 187 ARG A O 1
ATOM 1364 N N . LEU A 1 188 ? -19.109 15.859 10.305 1 95.69 188 LEU A N 1
ATOM 1365 C CA . LEU A 1 188 ? -19.938 17.062 10.398 1 95.69 188 LEU A CA 1
ATOM 1366 C C . LEU A 1 188 ? -20.781 17.234 9.148 1 95.69 188 LEU A C 1
ATOM 1368 O O . LEU A 1 188 ? -21.547 18.203 9.031 1 95.69 188 LEU A O 1
ATOM 1372 N N . GLY A 1 189 ? -20.594 16.359 8.195 1 94.94 189 GLY A N 1
ATOM 1373 C CA . GLY A 1 189 ? -21.328 16.453 6.949 1 94.94 189 GLY A CA 1
ATOM 1374 C C . GLY A 1 189 ? -20.719 17.438 5.973 1 94.94 189 GLY A C 1
ATOM 1375 O O . GLY A 1 189 ? -21.375 17.891 5.031 1 94.94 189 GLY A O 1
ATOM 1376 N N . LEU A 1 190 ? -19.5 17.844 6.23 1 95.88 190 LEU A N 1
ATOM 1377 C CA . LEU A 1 190 ? -18.828 18.812 5.363 1 95.88 190 LEU A CA 1
ATOM 1378 C C . LEU A 1 190 ? -17.969 18.094 4.324 1 95.88 190 LEU A C 1
ATOM 1380 O O . LEU A 1 190 ? -17.469 17 4.57 1 95.88 190 LEU A O 1
ATOM 1384 N N . PRO A 1 191 ? -17.797 18.656 3.215 1 95.94 191 PRO A N 1
ATOM 1385 C CA . PRO A 1 191 ? -17.078 18 2.125 1 95.94 191 PRO A CA 1
ATOM 1386 C C . PRO A 1 191 ? -15.578 17.922 2.363 1 95.94 191 PRO A C 1
ATOM 1388 O O . PRO A 1 191 ? -15 18.844 2.955 1 95.94 191 PRO A O 1
ATOM 1391 N N . VAL A 1 192 ? -15.016 16.875 1.989 1 98 192 VAL A N 1
ATOM 1392 C CA . VAL A 1 192 ? -13.57 16.688 1.949 1 98 192 VAL A CA 1
ATOM 1393 C C . VAL A 1 192 ? -13.141 16.297 0.538 1 98 192 VAL A C 1
ATOM 1395 O O . VAL A 1 192 ? -13.602 15.289 0 1 98 192 VAL A O 1
ATOM 1398 N N . ARG A 1 193 ? -12.297 17.047 -0.074 1 98.25 193 ARG A N 1
ATOM 1399 C CA . ARG A 1 193 ? -11.781 16.75 -1.406 1 98.25 193 ARG A CA 1
ATOM 1400 C C . ARG A 1 193 ? -10.711 15.664 -1.348 1 98.25 193 ARG A C 1
ATOM 1402 O O . ARG A 1 193 ? -9.875 15.656 -0.445 1 98.25 193 ARG A O 1
ATOM 1409 N N . LEU A 1 194 ? -10.812 14.719 -2.25 1 97.94 194 LEU A N 1
ATOM 1410 C CA . LEU A 1 194 ? -9.742 13.742 -2.412 1 97.94 194 LEU A CA 1
ATOM 1411 C C . LEU A 1 194 ? -8.719 14.219 -3.434 1 97.94 194 LEU A C 1
ATOM 1413 O O . LEU A 1 194 ? -9.07 14.547 -4.566 1 97.94 194 LEU A O 1
ATOM 1417 N N . VAL A 1 195 ? -7.492 14.297 -3.014 1 97.62 195 VAL A N 1
ATOM 1418 C CA . VAL A 1 195 ? -6.371 14.672 -3.865 1 97.62 195 VAL A CA 1
ATOM 1419 C C . VAL A 1 195 ? -5.477 13.461 -4.113 1 97.62 195 VAL A C 1
ATOM 1421 O O . VAL A 1 195 ? -5.168 12.711 -3.184 1 97.62 195 VAL A O 1
ATOM 1424 N N . PRO A 1 196 ? -5.086 13.211 -5.383 1 95.88 196 PRO A N 1
ATOM 1425 C CA . PRO A 1 196 ? -4.211 12.062 -5.629 1 95.88 196 PRO A CA 1
ATOM 1426 C C . PRO A 1 196 ? -2.936 12.102 -4.793 1 95.88 196 PRO A C 1
ATOM 1428 O O . PRO A 1 196 ? -2.203 13.086 -4.824 1 95.88 196 PRO A O 1
ATOM 1431 N N . GLY A 1 197 ? -2.734 11.008 -4.027 1 96.94 197 GLY A N 1
ATOM 1432 C CA . GLY A 1 197 ? -1.496 10.836 -3.283 1 96.94 197 GLY A CA 1
ATOM 1433 C C . GLY A 1 197 ? -0.384 10.219 -4.113 1 96.94 197 GLY A C 1
ATOM 1434 O O . GLY A 1 197 ? -0.275 10.492 -5.309 1 96.94 197 GLY A O 1
ATOM 1435 N N . ASP A 1 198 ? 0.476 9.594 -3.426 1 94.69 198 ASP A N 1
ATOM 1436 C CA . ASP A 1 198 ? 1.65 8.969 -4.027 1 94.69 198 ASP A CA 1
ATOM 1437 C C . ASP A 1 198 ? 2.014 7.668 -3.312 1 94.69 198 ASP A C 1
ATOM 1439 O O . ASP A 1 198 ? 1.908 7.582 -2.088 1 94.69 198 ASP A O 1
ATOM 1443 N N . ALA A 1 199 ? 2.455 6.66 -4.113 1 93.69 199 ALA A N 1
ATOM 1444 C CA . ALA A 1 199 ? 2.84 5.379 -3.531 1 93.69 199 ALA A CA 1
ATOM 1445 C C . ALA A 1 199 ? 3.977 5.551 -2.529 1 93.69 199 ALA A C 1
ATOM 1447 O O . ALA A 1 199 ? 4.074 4.805 -1.555 1 93.69 199 ALA A O 1
ATOM 1448 N N . ARG A 1 200 ? 4.824 6.527 -2.654 1 92.38 200 ARG A N 1
ATOM 1449 C CA . ARG A 1 200 ? 5.949 6.785 -1.76 1 92.38 200 ARG A CA 1
ATOM 1450 C C . ARG A 1 200 ? 5.465 7.285 -0.402 1 92.38 200 ARG A C 1
ATOM 1452 O O . ARG A 1 200 ? 6.23 7.309 0.564 1 92.38 200 ARG A O 1
ATOM 1459 N N . LEU A 1 201 ? 4.148 7.605 -0.273 1 95.31 201 LEU A N 1
ATOM 1460 C CA . LEU A 1 201 ? 3.574 8.102 0.973 1 95.31 201 LEU A CA 1
ATOM 1461 C C . LEU A 1 201 ? 3.068 6.949 1.834 1 95.31 201 LEU A C 1
ATOM 1463 O O . LEU A 1 201 ? 2.182 7.137 2.67 1 95.31 201 LEU A O 1
ATOM 1467 N N . PHE A 1 202 ? 3.619 5.762 1.544 1 94.19 202 PHE A N 1
ATOM 1468 C CA . PHE A 1 202 ? 3.219 4.645 2.391 1 94.19 202 PHE A CA 1
ATOM 1469 C C . PHE A 1 202 ? 3.561 4.922 3.85 1 94.19 202 PHE A C 1
ATOM 1471 O O . PHE A 1 202 ? 4.465 5.707 4.141 1 94.19 202 PHE A O 1
ATOM 1478 N N . LYS A 1 203 ? 2.787 4.355 4.738 1 94.38 203 LYS A N 1
ATOM 1479 C CA . LYS A 1 203 ? 2.967 4.543 6.172 1 94.38 203 LYS A CA 1
ATOM 1480 C C . LYS A 1 203 ? 3.934 3.508 6.746 1 94.38 203 LYS A C 1
ATOM 1482 O O . LYS A 1 203 ? 3.791 2.311 6.488 1 94.38 203 LYS A O 1
ATOM 1487 N N . VAL A 1 204 ? 4.949 3.877 7.469 1 94.31 204 VAL A N 1
ATOM 1488 C CA . VAL A 1 204 ? 5.879 2.959 8.125 1 94.31 204 VAL A CA 1
ATOM 1489 C C . VAL A 1 204 ? 5.297 2.5 9.461 1 94.31 204 VAL A C 1
ATOM 1491 O O . VAL A 1 204 ? 5.32 3.244 10.438 1 94.31 204 VAL A O 1
ATOM 1494 N N . THR A 1 205 ? 4.824 1.238 9.484 1 90.25 205 THR A N 1
ATOM 1495 C CA . THR A 1 205 ? 4.176 0.778 10.711 1 90.25 205 THR A CA 1
ATOM 1496 C C . THR A 1 205 ? 4.703 -0.596 11.109 1 90.25 205 THR A C 1
ATOM 1498 O O . THR A 1 205 ? 4.508 -1.032 12.25 1 90.25 205 THR A O 1
ATOM 1501 N N . THR A 1 206 ? 5.367 -1.275 10.18 1 88.31 206 THR A N 1
ATOM 1502 C CA . THR A 1 206 ? 5.883 -2.619 10.414 1 88.31 206 THR A CA 1
ATOM 1503 C C . THR A 1 206 ? 7.359 -2.707 10.039 1 88.31 206 THR A C 1
ATOM 1505 O O . THR A 1 206 ? 7.891 -1.808 9.391 1 88.31 206 THR A O 1
ATOM 1508 N N . PRO A 1 207 ? 7.961 -3.814 10.414 1 86 207 PRO A N 1
ATOM 1509 C CA . PRO A 1 207 ? 9.352 -3.992 9.992 1 86 207 PRO A CA 1
ATOM 1510 C C . PRO A 1 207 ? 9.5 -4.043 8.477 1 86 207 PRO A C 1
ATOM 1512 O O . PRO A 1 207 ? 10.5 -3.559 7.934 1 86 207 PRO A O 1
ATOM 1515 N N . GLY A 1 208 ? 8.531 -4.586 7.824 1 88.06 208 GLY A N 1
ATOM 1516 C CA . GLY A 1 208 ? 8.539 -4.582 6.371 1 88.06 208 GLY A CA 1
ATOM 1517 C C . GLY A 1 208 ? 8.484 -3.189 5.773 1 88.06 208 GLY A C 1
ATOM 1518 O O . GLY A 1 208 ? 9.188 -2.889 4.809 1 88.06 208 GLY A O 1
ATOM 1519 N N . ASP A 1 209 ? 7.668 -2.371 6.375 1 92.12 209 ASP A N 1
ATOM 1520 C CA . ASP A 1 209 ? 7.602 -0.978 5.941 1 92.12 209 ASP A CA 1
ATOM 1521 C C . ASP A 1 209 ? 8.945 -0.276 6.145 1 92.12 209 ASP A C 1
ATOM 1523 O O . ASP A 1 209 ? 9.352 0.545 5.316 1 92.12 209 ASP A O 1
ATOM 1527 N N . LEU A 1 210 ? 9.508 -0.619 7.273 1 91.81 210 LEU A N 1
ATOM 1528 C CA . LEU A 1 210 ? 10.797 0.005 7.574 1 91.81 210 LEU A CA 1
ATOM 1529 C C . LEU A 1 210 ? 11.852 -0.412 6.559 1 91.81 210 LEU A C 1
ATOM 1531 O O . LEU A 1 210 ? 12.641 0.416 6.105 1 91.81 210 LEU A O 1
ATOM 1535 N N . ALA A 1 211 ? 11.867 -1.64 6.215 1 88.5 211 ALA A N 1
ATOM 1536 C CA . ALA A 1 211 ? 12.797 -2.125 5.195 1 88.5 211 ALA A CA 1
ATOM 1537 C C . ALA A 1 211 ? 12.555 -1.423 3.859 1 88.5 211 ALA A C 1
ATOM 1539 O O . ALA A 1 211 ? 13.508 -1.021 3.186 1 88.5 211 ALA A O 1
ATOM 1540 N N . LEU A 1 212 ? 11.312 -1.284 3.514 1 92.38 212 LEU A N 1
ATOM 1541 C CA . LEU A 1 212 ? 10.945 -0.563 2.299 1 92.38 212 LEU A CA 1
ATOM 1542 C C . LEU A 1 212 ? 11.43 0.883 2.359 1 92.38 212 LEU A C 1
ATOM 1544 O O . LEU A 1 212 ? 12 1.392 1.394 1 92.38 212 LEU A O 1
ATOM 1548 N N . ALA A 1 213 ? 11.234 1.496 3.471 1 93.94 213 ALA A N 1
ATOM 1549 C CA . ALA A 1 213 ? 11.641 2.885 3.658 1 93.94 213 ALA A CA 1
ATOM 1550 C C . ALA A 1 213 ? 13.156 3.035 3.508 1 93.94 213 ALA A C 1
ATOM 1552 O O . ALA A 1 213 ? 13.633 4.012 2.924 1 93.94 213 ALA A O 1
ATOM 1553 N N . GLN A 1 214 ? 13.898 2.072 4.031 1 92 2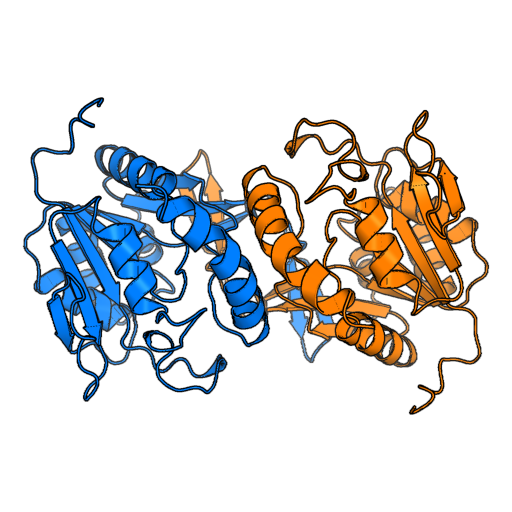14 GLN A N 1
ATOM 1554 C CA . GLN A 1 214 ? 15.352 2.102 3.891 1 92 214 GLN A CA 1
ATOM 1555 C C . GLN A 1 214 ? 15.758 2.074 2.422 1 92 214 GLN A C 1
ATOM 1557 O O . GLN A 1 214 ? 16.656 2.814 2.008 1 92 214 GLN A O 1
ATOM 1562 N N . ALA A 1 215 ? 15.086 1.321 1.705 1 89.25 215 ALA A N 1
ATOM 1563 C CA . ALA A 1 215 ? 15.383 1.21 0.28 1 89.25 215 ALA A CA 1
ATOM 1564 C C . ALA A 1 215 ? 15.07 2.514 -0.449 1 89.25 215 ALA A C 1
ATOM 1566 O O . ALA A 1 215 ? 15.859 2.979 -1.271 1 89.25 215 ALA A O 1
ATOM 1567 N N . VAL A 1 216 ? 13.977 3.139 -0.115 1 91.81 216 VAL A N 1
ATOM 1568 C CA . VAL A 1 216 ? 13.539 4.371 -0.766 1 91.81 216 VAL A CA 1
ATOM 1569 C C . VAL A 1 216 ? 14.5 5.508 -0.411 1 91.81 216 VAL A C 1
ATOM 1571 O O . VAL A 1 216 ? 14.836 6.328 -1.266 1 91.81 216 VAL A O 1
ATOM 1574 N N . ALA A 1 217 ? 14.922 5.496 0.828 1 93 217 ALA A N 1
ATOM 1575 C CA . ALA A 1 217 ? 15.781 6.574 1.323 1 93 217 ALA A CA 1
ATOM 1576 C C . ALA A 1 217 ? 17.078 6.66 0.522 1 93 217 ALA A C 1
ATOM 1578 O O . ALA A 1 217 ? 17.594 7.754 0.272 1 93 217 ALA A O 1
ATOM 1579 N N . ALA A 1 218 ? 17.594 5.562 0.114 1 86.06 218 ALA A N 1
ATOM 1580 C CA . ALA A 1 218 ? 18.859 5.508 -0.611 1 86.06 218 ALA A CA 1
ATOM 1581 C C . ALA A 1 218 ? 18.766 6.281 -1.925 1 86.06 218 ALA A C 1
ATOM 1583 O O . ALA A 1 218 ? 19.75 6.871 -2.367 1 86.06 218 ALA A O 1
ATOM 1584 N N . VAL A 1 219 ? 17.625 6.426 -2.527 1 84.5 219 VAL A N 1
ATOM 1585 C CA . VAL A 1 219 ? 17.469 7.082 -3.82 1 84.5 219 VAL A CA 1
ATOM 1586 C C . VAL A 1 219 ? 16.812 8.453 -3.627 1 84.5 219 VAL A C 1
ATOM 1588 O O . VAL A 1 219 ? 17.109 9.391 -4.371 1 84.5 219 VAL A O 1
ATOM 1591 N N . TRP A 1 220 ? 15.977 8.586 -2.656 1 84 220 TRP A N 1
ATOM 1592 C CA . TRP A 1 220 ? 15.258 9.828 -2.369 1 84 220 TRP A CA 1
ATOM 1593 C C . TRP A 1 220 ? 16.219 10.938 -1.98 1 84 220 TRP A C 1
ATOM 1595 O O . TRP A 1 220 ? 16.094 12.078 -2.436 1 84 220 TRP A O 1
ATOM 1605 N N . ASP A 1 221 ? 17.094 10.523 -1.235 1 84.44 221 ASP A N 1
ATOM 1606 C CA . ASP A 1 221 ? 18.031 11.5 -0.699 1 84.44 221 ASP A CA 1
ATOM 1607 C C . ASP A 1 221 ? 19.031 11.953 -1.767 1 84.44 221 ASP A C 1
ATOM 1609 O O . ASP A 1 221 ? 19.578 13.047 -1.687 1 84.44 221 ASP A O 1
ATOM 1613 N N . ALA A 1 222 ? 19.203 11.039 -2.727 1 71.06 222 ALA A N 1
ATOM 1614 C CA . ALA A 1 222 ? 20.125 11.398 -3.811 1 71.06 222 ALA A CA 1
ATOM 1615 C C . ALA A 1 222 ? 19.5 12.438 -4.734 1 71.06 222 ALA A C 1
ATOM 1617 O O . ALA A 1 222 ? 20.203 13.258 -5.32 1 71.06 222 ALA A O 1
ATOM 1618 N N . THR A 1 223 ? 18.25 12.375 -4.953 1 61.91 223 THR A N 1
ATOM 1619 C CA . THR A 1 223 ? 17.562 13.305 -5.848 1 61.91 223 THR A CA 1
ATOM 1620 C C . THR A 1 223 ? 17.344 14.648 -5.164 1 61.91 223 THR A C 1
ATOM 1622 O O . THR A 1 223 ? 17.25 15.68 -5.828 1 61.91 223 THR A O 1
ATOM 1625 N N . CYS A 1 224 ? 17.125 14.711 -3.898 1 54.09 224 CYS A N 1
ATOM 1626 C CA . CYS A 1 224 ? 16.891 15.969 -3.197 1 54.09 224 CYS A CA 1
ATOM 1627 C C . CYS A 1 224 ? 18.188 16.734 -3.021 1 54.09 224 CYS A C 1
ATOM 1629 O O . CYS A 1 224 ? 18.172 17.969 -2.871 1 54.09 224 CYS A O 1
ATOM 1631 N N . ASP A 1 225 ? 19.375 16.078 -2.818 1 40.38 225 ASP A N 1
ATOM 1632 C CA . ASP A 1 225 ? 20.656 16.75 -2.639 1 40.38 225 ASP A CA 1
ATOM 1633 C C . ASP A 1 225 ? 21.141 17.391 -3.941 1 40.38 225 ASP A C 1
ATOM 1635 O O . ASP A 1 225 ? 22.203 18.016 -3.984 1 40.38 225 ASP A O 1
ATOM 1639 N N . ALA A 1 226 ? 20.672 17.125 -5.098 1 32.97 226 ALA A N 1
ATOM 1640 C CA . ALA A 1 226 ? 21.297 17.953 -6.125 1 32.97 226 ALA A CA 1
ATOM 1641 C C . ALA A 1 226 ? 20.906 19.422 -5.953 1 32.97 226 ALA A C 1
ATOM 1643 O O . ALA A 1 226 ? 19.734 19.781 -6.055 1 32.97 226 ALA A O 1
ATOM 1644 N N . PRO A 1 227 ? 21.828 20.219 -5.23 1 23.97 227 PRO A N 1
ATOM 1645 C CA . PRO A 1 227 ? 21.719 21.672 -5.23 1 23.97 227 PRO A CA 1
ATOM 1646 C C . PRO A 1 227 ? 21.484 22.25 -6.625 1 23.97 227 PRO A C 1
ATOM 1648 O O . PRO A 1 227 ? 21.922 21.656 -7.617 1 23.97 227 PRO A O 1
ATOM 1651 N N . MET B 1 1 ? 21.047 -26.234 6.391 1 25.39 1 MET B N 1
ATOM 1652 C CA . MET B 1 1 ? 20.328 -26.203 5.121 1 25.39 1 MET B CA 1
ATOM 1653 C C . MET B 1 1 ? 19.016 -26.984 5.215 1 25.39 1 MET B C 1
ATOM 1655 O O . MET B 1 1 ? 19.031 -28.219 5.133 1 25.39 1 MET B O 1
ATOM 1659 N N . THR B 1 2 ? 18.234 -26.656 6.258 1 30.44 2 THR B N 1
ATOM 1660 C CA . THR B 1 2 ? 17.062 -27.422 6.648 1 30.44 2 THR B CA 1
ATOM 1661 C C . THR B 1 2 ? 16.156 -27.688 5.441 1 30.44 2 THR B C 1
ATOM 1663 O O . THR B 1 2 ? 15.766 -26.734 4.742 1 30.44 2 THR B O 1
ATOM 1666 N N . SER B 1 3 ? 16.297 -28.734 4.801 1 32.5 3 SER B N 1
ATOM 1667 C CA . SER B 1 3 ? 15.477 -29.328 3.746 1 32.5 3 SER B CA 1
ATOM 1668 C C . SER B 1 3 ? 13.992 -29.172 4.055 1 32.5 3 SER B C 1
ATOM 1670 O O . SER B 1 3 ? 13.508 -29.688 5.062 1 32.5 3 SER B O 1
ATOM 1672 N N . VAL B 1 4 ? 13.414 -27.953 3.941 1 37.28 4 VAL B N 1
ATOM 1673 C CA . VAL B 1 4 ? 11.953 -27.938 4.02 1 37.28 4 VAL B CA 1
ATOM 1674 C C . VAL B 1 4 ? 11.383 -29.188 3.381 1 37.28 4 VAL B C 1
ATOM 1676 O O . VAL B 1 4 ? 11.727 -29.531 2.244 1 37.28 4 VAL B O 1
ATOM 1679 N N . CYS B 1 5 ? 11.281 -30.188 4.133 1 37.03 5 CYS B N 1
ATOM 1680 C CA . CYS B 1 5 ? 10.562 -31.375 3.664 1 37.03 5 CYS B CA 1
ATOM 1681 C C . CYS B 1 5 ? 9.383 -30.969 2.785 1 37.03 5 CYS B C 1
ATOM 1683 O O . CYS B 1 5 ? 8.352 -30.516 3.285 1 37.03 5 CYS B O 1
ATOM 1685 N N . PHE B 1 6 ? 9.641 -30.25 1.616 1 45.22 6 PHE B N 1
ATOM 1686 C CA . PHE B 1 6 ? 8.695 -29.938 0.546 1 45.22 6 PHE B CA 1
ATOM 1687 C C . PHE B 1 6 ? 7.777 -31.125 0.285 1 45.22 6 PHE B C 1
ATOM 1689 O O . PHE B 1 6 ? 8.172 -32.281 0.48 1 45.22 6 PHE B O 1
ATOM 1696 N N . LEU B 1 7 ? 6.496 -30.891 0.277 1 49.72 7 LEU B N 1
ATOM 1697 C CA . LEU B 1 7 ? 5.539 -31.875 -0.221 1 49.72 7 LEU B CA 1
ATOM 1698 C C . LEU B 1 7 ? 6.16 -32.75 -1.318 1 49.72 7 LEU B C 1
ATOM 1700 O O . LEU B 1 7 ? 7.016 -32.25 -2.072 1 49.72 7 LEU B O 1
ATOM 1704 N N . ALA B 1 8 ? 6.145 -34 -1.154 1 59.22 8 ALA B N 1
ATOM 1705 C CA . ALA B 1 8 ? 6.473 -35.031 -2.133 1 59.22 8 ALA B CA 1
ATOM 1706 C C . ALA B 1 8 ? 5.828 -34.719 -3.484 1 59.22 8 ALA B C 1
ATOM 1708 O O . ALA B 1 8 ? 4.621 -34.906 -3.654 1 59.22 8 ALA B O 1
ATOM 1709 N N . GLY B 1 9 ? 5.98 -33.531 -4.047 1 86.56 9 GLY B N 1
ATOM 1710 C CA . GLY B 1 9 ? 5.527 -33.25 -5.402 1 86.56 9 GLY B CA 1
ATOM 1711 C C . GLY B 1 9 ? 6.199 -32.062 -6.031 1 86.56 9 GLY B C 1
ATOM 1712 O O . GLY B 1 9 ? 7.023 -31.391 -5.395 1 86.56 9 GLY B O 1
ATOM 1713 N N . ARG B 1 10 ? 5.996 -31.875 -7.23 1 96.12 10 ARG B N 1
ATOM 1714 C CA . ARG B 1 10 ? 6.57 -30.797 -8.031 1 96.12 10 ARG B CA 1
ATOM 1715 C C . ARG B 1 10 ? 5.824 -29.484 -7.797 1 96.12 10 ARG B C 1
ATOM 1717 O O . ARG B 1 10 ? 4.617 -29.484 -7.551 1 96.12 10 ARG B O 1
ATOM 1724 N N . THR B 1 11 ? 6.559 -28.391 -7.738 1 98.25 11 THR B N 1
ATOM 1725 C CA . THR B 1 11 ? 6.008 -27.047 -7.562 1 98.25 11 THR B CA 1
ATOM 1726 C C . THR B 1 11 ? 6.289 -26.188 -8.789 1 98.25 11 THR B C 1
ATOM 1728 O O . THR B 1 11 ? 7.395 -26.219 -9.328 1 98.25 11 THR B O 1
ATOM 1731 N N . ALA B 1 12 ? 5.309 -25.453 -9.266 1 98.75 12 ALA B N 1
ATOM 1732 C CA . ALA B 1 12 ? 5.473 -24.547 -10.383 1 98.75 12 ALA B CA 1
ATOM 1733 C C . ALA B 1 12 ? 5.055 -23.125 -10 1 98.75 12 ALA B C 1
ATOM 1735 O O . ALA B 1 12 ? 4.129 -22.938 -9.211 1 98.75 12 ALA B O 1
ATOM 1736 N N . ALA B 1 13 ? 5.738 -22.141 -10.508 1 98.88 13 ALA B N 1
ATOM 1737 C CA . ALA B 1 13 ? 5.281 -20.75 -10.469 1 98.88 13 ALA B CA 1
ATOM 1738 C C . ALA B 1 13 ? 4.562 -20.375 -11.758 1 98.88 13 ALA B C 1
ATOM 1740 O O . ALA B 1 13 ? 5.031 -20.688 -12.859 1 98.88 13 ALA B O 1
ATOM 1741 N N . LEU B 1 14 ? 3.398 -19.828 -11.633 1 98.94 14 LEU B N 1
ATOM 1742 C CA . LEU B 1 14 ? 2.588 -19.359 -12.75 1 98.94 14 LEU B CA 1
ATOM 1743 C C . LEU B 1 14 ? 2.48 -17.828 -12.734 1 98.94 14 LEU B C 1
ATOM 1745 O O . LEU B 1 14 ? 2.016 -17.25 -11.75 1 98.94 14 LEU B O 1
ATOM 1749 N N . ILE B 1 15 ? 2.883 -17.172 -13.805 1 98.69 15 ILE B N 1
ATOM 1750 C CA . ILE B 1 15 ? 2.875 -15.719 -13.883 1 98.69 15 ILE B CA 1
ATOM 1751 C C . ILE B 1 15 ? 2 -15.258 -15.047 1 98.69 15 ILE B C 1
ATOM 1753 O O . ILE B 1 15 ? 2.432 -15.289 -16.203 1 98.69 15 ILE B O 1
ATOM 1757 N N . PRO B 1 16 ? 0.768 -14.875 -14.75 1 98.12 16 PRO B N 1
ATOM 1758 C CA . PRO B 1 16 ? -0.041 -14.25 -15.805 1 98.12 16 PRO B CA 1
ATOM 1759 C C . PRO B 1 16 ? 0.45 -12.859 -16.188 1 98.12 16 PRO B C 1
ATOM 1761 O O . PRO B 1 16 ? 0.348 -11.93 -15.375 1 98.12 16 PRO B O 1
ATOM 1764 N N . ALA B 1 17 ? 0.987 -12.672 -17.344 1 96.19 17 ALA B N 1
ATOM 1765 C CA . ALA B 1 17 ? 1.619 -11.43 -17.766 1 96.19 17 ALA B CA 1
ATOM 1766 C C . ALA B 1 17 ? 1.102 -10.984 -19.125 1 96.19 17 ALA B C 1
ATOM 1768 O O . ALA B 1 17 ? 1.836 -10.375 -19.906 1 96.19 17 ALA B O 1
ATOM 1769 N N . ALA B 1 18 ? -0.132 -11.312 -19.391 1 92.06 18 ALA B N 1
ATOM 1770 C CA . ALA B 1 18 ? -0.673 -11.023 -20.719 1 92.06 18 ALA B CA 1
ATOM 1771 C C . ALA B 1 18 ? -1.465 -9.719 -20.719 1 92.06 18 ALA B C 1
ATOM 1773 O O . ALA B 1 18 ? -1.925 -9.266 -21.766 1 92.06 18 ALA B O 1
ATOM 1774 N N . GLY B 1 19 ? -1.624 -9.172 -19.516 1 86.19 19 GLY B N 1
ATOM 1775 C CA . GLY B 1 19 ? -2.443 -7.977 -19.422 1 86.19 19 GLY B CA 1
ATOM 1776 C C . GLY B 1 19 ? -1.815 -6.766 -20.094 1 86.19 19 GLY B C 1
ATOM 1777 O O . GLY B 1 19 ? -0.591 -6.621 -20.094 1 86.19 19 GLY B O 1
ATOM 1778 N N . SER B 1 20 ? -2.656 -5.863 -20.5 1 76 20 SER B N 1
ATOM 1779 C CA . SER B 1 20 ? -2.246 -4.723 -21.312 1 76 20 SER B CA 1
ATOM 1780 C C . SER B 1 20 ? -1.62 -3.631 -20.453 1 76 20 SER B C 1
ATOM 1782 O O . SER B 1 20 ? -0.866 -2.793 -20.953 1 76 20 SER B O 1
ATOM 1784 N N . GLY B 1 21 ? -1.79 -3.584 -19.203 1 72.56 21 GLY B N 1
ATOM 1785 C CA . GLY B 1 21 ? -1.233 -2.559 -18.328 1 72.56 21 GLY B CA 1
ATOM 1786 C C . GLY B 1 21 ? -1.75 -1.167 -18.641 1 72.56 21 GLY B C 1
ATOM 1787 O O . GLY B 1 21 ? -0.98 -0.205 -18.672 1 72.56 21 GLY B O 1
ATOM 1788 N N . THR B 1 22 ? -3.029 -0.918 -18.828 1 71.06 22 THR B N 1
ATOM 1789 C CA . THR B 1 22 ? -3.625 0.307 -19.344 1 71.06 22 THR B CA 1
ATOM 1790 C C . THR B 1 22 ? -3.393 1.473 -18.391 1 71.06 22 THR B C 1
ATOM 1792 O O . THR B 1 22 ? -3.145 2.6 -18.812 1 71.06 22 THR B O 1
ATOM 1795 N N . ARG B 1 23 ? -3.248 1.292 -17.156 1 68.25 23 ARG B N 1
ATOM 1796 C CA . ARG B 1 23 ? -3.104 2.375 -16.188 1 68.25 23 ARG B CA 1
ATOM 1797 C C . ARG B 1 23 ? -1.714 2.998 -16.266 1 68.25 23 ARG B C 1
ATOM 1799 O O . ARG B 1 23 ? -1.553 4.199 -16.047 1 68.25 23 ARG B O 1
ATOM 1806 N N . LEU B 1 24 ? -0.716 2.291 -16.547 1 74.94 24 LEU B N 1
ATOM 1807 C CA . LEU B 1 24 ? 0.645 2.797 -16.703 1 74.94 24 LEU B CA 1
ATOM 1808 C C . LEU B 1 24 ? 0.852 3.416 -18.078 1 74.94 24 LEU B C 1
ATOM 1810 O O . LEU B 1 24 ? 1.691 4.301 -18.234 1 74.94 24 LEU B O 1
ATOM 1814 N N . GLY B 1 25 ? 0.006 2.986 -19.078 1 70.56 25 GLY B N 1
ATOM 1815 C CA . GLY B 1 25 ? 0.043 3.533 -20.422 1 70.56 25 GLY B CA 1
ATOM 1816 C C . GLY B 1 25 ? 1.338 3.23 -21.156 1 70.56 25 GLY B C 1
ATOM 1817 O O . GLY B 1 25 ? 1.745 3.982 -22.047 1 70.56 25 GLY B O 1
ATOM 1818 N N . ARG B 1 26 ? 2.162 2.314 -20.828 1 69.06 26 ARG B N 1
ATOM 1819 C CA . ARG B 1 26 ? 3.459 2.041 -21.438 1 69.06 26 ARG B CA 1
ATOM 1820 C C . ARG B 1 26 ? 3.471 0.67 -22.109 1 69.06 26 ARG B C 1
ATOM 1822 O O . ARG B 1 26 ? 4.52 0.028 -22.203 1 69.06 26 ARG B O 1
ATOM 1829 N N . GLY B 1 27 ? 2.225 0.222 -22.5 1 73.94 27 GLY B N 1
ATOM 1830 C CA . GLY B 1 27 ? 2.174 -1.122 -23.062 1 73.94 27 GLY B CA 1
ATOM 1831 C C . GLY B 1 27 ? 1.974 -2.195 -22 1 73.94 27 GLY B C 1
ATOM 1832 O O . GLY B 1 27 ? 1.52 -1.905 -20.891 1 73.94 27 GLY B O 1
ATOM 1833 N N . PRO B 1 28 ? 2.336 -3.438 -22.5 1 79.19 28 PRO B N 1
ATOM 1834 C CA . PRO B 1 28 ? 2.162 -4.5 -21.5 1 79.19 28 PRO B CA 1
ATOM 1835 C C . PRO B 1 28 ? 3.041 -4.305 -20.281 1 79.19 28 PRO B C 1
ATOM 1837 O O . PRO B 1 28 ? 4.27 -4.238 -20.391 1 79.19 28 PRO B O 1
ATOM 1840 N N . LYS B 1 29 ? 2.514 -4.207 -19.109 1 84.12 29 LYS B N 1
ATOM 1841 C CA . LYS B 1 29 ? 3.133 -3.82 -17.859 1 84.12 29 LYS B CA 1
ATOM 1842 C C . LYS B 1 29 ? 4.281 -4.758 -17.484 1 84.12 29 LYS B C 1
ATOM 1844 O O . LYS B 1 29 ? 5.285 -4.328 -16.922 1 84.12 29 LYS B O 1
ATOM 1849 N N . ALA B 1 30 ? 4.133 -6.012 -17.938 1 90.44 30 ALA B N 1
ATOM 1850 C CA . ALA B 1 30 ? 5.117 -7.023 -17.562 1 90.44 30 ALA B CA 1
ATOM 1851 C C . ALA B 1 30 ? 6.488 -6.707 -18.141 1 90.44 30 ALA B C 1
ATOM 1853 O O . ALA B 1 30 ? 7.512 -7.16 -17.625 1 90.44 30 ALA B O 1
ATOM 1854 N N . PHE B 1 31 ? 6.516 -5.836 -19.172 1 91.5 31 PHE B N 1
ATOM 1855 C CA . PHE B 1 31 ? 7.766 -5.578 -19.875 1 91.5 31 PHE B CA 1
ATOM 1856 C C . PHE B 1 31 ? 8.336 -4.215 -19.484 1 91.5 31 PHE B C 1
ATOM 1858 O O . PHE B 1 31 ? 9.406 -3.832 -19.953 1 91.5 31 PHE B O 1
ATOM 1865 N N . VAL B 1 32 ? 7.621 -3.512 -18.641 1 92.06 32 VAL B N 1
ATOM 1866 C CA . VAL B 1 32 ? 8.133 -2.25 -18.125 1 92.06 32 VAL B CA 1
ATOM 1867 C C . VAL B 1 32 ? 9.398 -2.506 -17.297 1 92.06 32 VAL B C 1
ATOM 1869 O O . VAL B 1 32 ? 9.461 -3.461 -16.531 1 92.06 32 VAL B O 1
ATOM 1872 N N . GLU B 1 33 ? 10.375 -1.67 -17.516 1 92.81 33 GLU B N 1
ATOM 1873 C CA . GLU B 1 33 ? 11.664 -1.889 -16.875 1 92.81 33 GLU B CA 1
ATOM 1874 C C . GLU B 1 33 ? 11.789 -1.055 -15.602 1 92.81 33 GLU B C 1
ATOM 1876 O O . GLU B 1 33 ? 11.352 0.097 -15.562 1 92.81 33 GLU B O 1
ATOM 1881 N N . VAL B 1 34 ? 12.305 -1.696 -14.656 1 93.12 34 VAL B N 1
ATOM 1882 C CA . VAL B 1 34 ? 12.734 -1.086 -13.406 1 93.12 34 VAL B CA 1
ATOM 1883 C C . VAL B 1 34 ? 14.227 -1.336 -13.195 1 93.12 34 VAL B C 1
ATOM 1885 O O . VAL B 1 34 ? 14.641 -2.467 -12.938 1 93.12 34 VAL B O 1
ATOM 1888 N N . ALA B 1 35 ? 15.039 -0.264 -13.273 1 92.12 35 ALA B N 1
ATOM 1889 C CA . ALA B 1 35 ? 16.484 -0.333 -13.148 1 92.12 35 ALA B CA 1
ATOM 1890 C C . ALA B 1 35 ? 17.078 -1.347 -14.125 1 92.12 35 ALA B C 1
ATOM 1892 O O . ALA B 1 35 ? 17.875 -2.201 -13.734 1 92.12 35 ALA B O 1
ATOM 1893 N N . GLY B 1 36 ? 16.562 -1.418 -15.305 1 92.31 36 GLY B N 1
ATOM 1894 C CA . GLY B 1 36 ? 17.172 -2.191 -16.375 1 92.31 36 GLY B CA 1
ATOM 1895 C C . GLY B 1 36 ? 16.594 -3.596 -16.5 1 92.31 36 GLY B C 1
ATOM 1896 O O . GLY B 1 36 ? 16.938 -4.336 -17.422 1 92.31 36 GLY B O 1
ATOM 1897 N N . GLN B 1 37 ? 15.805 -3.967 -15.609 1 94.31 37 GLN B N 1
ATOM 1898 C CA . GLN B 1 37 ? 15.172 -5.281 -15.641 1 94.31 37 GLN B CA 1
ATOM 1899 C C . GLN B 1 37 ? 13.656 -5.16 -15.727 1 94.31 37 GLN B C 1
ATOM 1901 O O . GLN B 1 37 ? 13.055 -4.316 -15.062 1 94.31 37 GLN B O 1
ATOM 1906 N N . SER B 1 38 ? 13.039 -5.965 -16.562 1 95.06 38 SER B N 1
ATOM 1907 C CA . SER B 1 38 ? 11.586 -5.914 -16.672 1 95.06 38 SER B CA 1
ATOM 1908 C C . SER B 1 38 ? 10.922 -6.434 -15.406 1 95.06 38 SER B C 1
ATOM 1910 O O . SER B 1 38 ? 11.531 -7.188 -14.641 1 95.06 38 SER B O 1
ATOM 1912 N N . LEU B 1 39 ? 9.711 -6.016 -15.172 1 96.06 39 LEU B N 1
ATOM 1913 C CA . LEU B 1 39 ? 8.93 -6.539 -14.055 1 96.06 39 LEU B CA 1
ATOM 1914 C C . LEU B 1 39 ? 8.844 -8.062 -14.117 1 96.06 39 LEU B C 1
ATOM 1916 O O . LEU B 1 39 ? 9 -8.742 -13.102 1 96.06 39 LEU B O 1
ATOM 1920 N N . LEU B 1 40 ? 8.664 -8.602 -15.305 1 97.06 40 LEU B N 1
ATOM 1921 C CA . LEU B 1 40 ? 8.57 -10.047 -15.516 1 97.06 40 LEU B CA 1
ATOM 1922 C C . LEU B 1 40 ? 9.883 -10.734 -15.133 1 97.06 40 LEU B C 1
ATOM 1924 O O . LEU B 1 40 ? 9.867 -11.734 -14.414 1 97.06 40 LEU B O 1
ATOM 1928 N N . ALA B 1 41 ? 10.984 -10.172 -15.602 1 96.81 41 ALA B N 1
ATOM 1929 C CA . ALA B 1 41 ? 12.289 -10.758 -15.305 1 96.81 41 ALA B CA 1
ATOM 1930 C C . ALA B 1 41 ? 12.531 -10.82 -13.797 1 96.81 41 ALA B C 1
ATOM 1932 O O . ALA B 1 41 ? 13.039 -11.82 -13.289 1 96.81 41 ALA B O 1
ATOM 1933 N N . ARG B 1 42 ? 12.164 -9.812 -13.102 1 96.38 42 ARG B N 1
ATOM 1934 C CA . ARG B 1 42 ? 12.344 -9.758 -11.648 1 96.38 42 ARG B CA 1
ATOM 1935 C C . ARG B 1 42 ? 11.492 -10.805 -10.953 1 96.38 42 ARG B C 1
ATOM 1937 O O . ARG B 1 42 ? 11.953 -11.477 -10.031 1 96.38 42 ARG B O 1
ATOM 1944 N N . SER B 1 43 ? 10.297 -10.93 -11.406 1 97.25 43 SER B N 1
ATOM 1945 C CA . SER B 1 43 ? 9.383 -11.898 -10.82 1 97.25 43 SER B CA 1
ATOM 1946 C C . SER B 1 43 ? 9.875 -13.328 -11.047 1 97.25 43 SER B C 1
ATOM 1948 O O . SER B 1 43 ? 9.844 -14.148 -10.125 1 97.25 43 SER B O 1
ATOM 1950 N N . VAL B 1 44 ? 10.32 -13.609 -12.25 1 97.88 44 VAL B N 1
ATOM 1951 C CA . VAL B 1 44 ? 10.844 -14.93 -12.57 1 97.88 44 VAL B CA 1
ATOM 1952 C C . VAL B 1 44 ? 12.062 -15.227 -11.703 1 97.88 44 VAL B C 1
ATOM 1954 O O . VAL B 1 44 ? 12.172 -16.312 -11.117 1 97.88 44 VAL B O 1
ATOM 1957 N N . ALA B 1 45 ? 12.945 -14.25 -11.609 1 96 45 ALA B N 1
ATOM 1958 C CA . ALA B 1 45 ? 14.172 -14.43 -10.836 1 96 45 ALA B CA 1
ATOM 1959 C C . ALA B 1 45 ? 13.859 -14.703 -9.367 1 96 45 ALA B C 1
ATOM 1961 O O . ALA B 1 45 ? 14.539 -15.5 -8.719 1 96 45 ALA B O 1
ATOM 1962 N N . ALA B 1 46 ? 12.852 -14.078 -8.883 1 95.62 46 ALA B N 1
ATOM 1963 C CA . ALA B 1 46 ? 12.492 -14.203 -7.473 1 95.62 46 ALA B CA 1
ATOM 1964 C C . ALA B 1 46 ? 11.898 -15.578 -7.18 1 95.62 46 ALA B C 1
ATOM 1966 O O . ALA B 1 46 ? 12.062 -16.109 -6.078 1 95.62 46 ALA B O 1
ATOM 1967 N N . LEU B 1 47 ? 11.227 -16.172 -8.117 1 97.94 47 LEU B N 1
ATOM 1968 C CA . LEU B 1 47 ? 10.477 -17.391 -7.887 1 97.94 47 LEU B CA 1
ATOM 1969 C C . LEU B 1 47 ? 11.305 -18.609 -8.258 1 97.94 47 LEU B C 1
ATOM 1971 O O . LEU B 1 47 ? 11.148 -19.688 -7.66 1 97.94 47 LEU B O 1
ATOM 1975 N N . ALA B 1 48 ? 12.227 -18.531 -9.188 1 97.69 48 ALA B N 1
ATOM 1976 C CA . ALA B 1 48 ? 12.938 -19.625 -9.82 1 97.69 48 ALA B CA 1
ATOM 1977 C C . ALA B 1 48 ? 13.664 -20.484 -8.789 1 97.69 48 ALA B C 1
ATOM 1979 O O . ALA B 1 48 ? 13.633 -21.719 -8.859 1 97.69 48 ALA B O 1
ATOM 1980 N N . PRO B 1 49 ? 14.258 -19.891 -7.754 1 96.62 49 PRO B N 1
ATOM 1981 C CA . PRO B 1 49 ? 15.016 -20.719 -6.801 1 96.62 49 PRO B CA 1
ATOM 1982 C C . PRO B 1 49 ? 14.109 -21.578 -5.918 1 96.62 49 PRO B C 1
ATOM 1984 O O . PRO B 1 49 ? 14.586 -22.484 -5.238 1 96.62 49 PRO B O 1
ATOM 1987 N N . TRP B 1 50 ? 12.82 -21.344 -5.984 1 97 50 TRP B N 1
ATOM 1988 C CA . TRP B 1 50 ? 11.945 -21.953 -4.984 1 97 50 TRP B CA 1
ATOM 1989 C C . TRP B 1 50 ? 11.031 -22.984 -5.617 1 97 50 TRP B C 1
ATOM 1991 O O . TRP B 1 50 ? 10.258 -23.656 -4.922 1 97 50 TRP B O 1
ATOM 2001 N N . VAL B 1 51 ? 11.117 -23.125 -6.945 1 98.06 51 VAL B N 1
ATOM 2002 C CA . VAL B 1 51 ? 10.172 -24 -7.637 1 98.06 51 VAL B CA 1
ATOM 2003 C C . VAL B 1 51 ? 10.914 -24.859 -8.656 1 98.06 51 VAL B C 1
ATOM 2005 O O . VAL B 1 51 ? 12.086 -24.609 -8.953 1 98.06 51 VAL B O 1
ATOM 2008 N N . ASP B 1 52 ? 10.188 -25.828 -9.148 1 98.12 52 ASP B N 1
ATOM 2009 C CA . ASP B 1 52 ? 10.758 -26.734 -10.141 1 98.12 52 ASP B CA 1
ATOM 2010 C C . ASP B 1 52 ? 10.664 -26.141 -11.547 1 98.12 52 ASP B C 1
ATOM 2012 O O . ASP B 1 52 ? 11.469 -26.484 -12.422 1 98.12 52 ASP B O 1
ATOM 2016 N N . GLU B 1 53 ? 9.688 -25.312 -11.797 1 98.19 53 GLU B N 1
ATOM 2017 C CA . GLU B 1 53 ? 9.523 -24.672 -13.094 1 98.19 53 GLU B CA 1
ATOM 2018 C C . GLU B 1 53 ? 8.742 -23.359 -12.969 1 98.19 53 GLU B C 1
ATOM 2020 O O . GLU B 1 53 ? 7.965 -23.188 -12.031 1 98.19 53 GLU B O 1
ATOM 2025 N N . VAL B 1 54 ? 9.016 -22.422 -13.859 1 98.69 54 VAL B N 1
ATOM 2026 C CA . VAL B 1 54 ? 8.297 -21.156 -13.977 1 98.69 54 VAL B CA 1
ATOM 2027 C C . VAL B 1 54 ? 7.617 -21.062 -15.336 1 98.69 54 VAL B C 1
ATOM 2029 O O . VAL B 1 54 ? 8.266 -21.25 -16.375 1 98.69 54 VAL B O 1
ATOM 2032 N N . LEU B 1 55 ? 6.301 -20.875 -15.344 1 98.75 55 LEU B N 1
ATOM 2033 C CA . LEU B 1 55 ? 5.531 -20.672 -16.562 1 98.75 55 LEU B CA 1
ATOM 2034 C C . LEU B 1 55 ? 4.957 -19.25 -16.609 1 98.75 55 LEU B C 1
ATOM 2036 O O . LEU B 1 55 ? 4.469 -18.75 -15.594 1 98.75 55 LEU B O 1
ATOM 2040 N N . VAL B 1 56 ? 5.031 -18.625 -17.812 1 98.5 56 VAL B N 1
ATOM 2041 C CA . VAL B 1 56 ? 4.562 -17.25 -17.984 1 98.5 56 VAL B CA 1
ATOM 2042 C C . VAL B 1 56 ? 3.547 -17.203 -19.125 1 98.5 56 VAL B C 1
ATOM 2044 O O . VAL B 1 56 ? 3.719 -17.859 -20.141 1 98.5 56 VAL B O 1
ATOM 2047 N N . ALA B 1 57 ? 2.436 -16.547 -18.906 1 98.12 57 ALA B N 1
ATOM 2048 C CA . ALA B 1 57 ? 1.478 -16.266 -19.969 1 98.12 57 ALA B CA 1
ATOM 2049 C C . ALA B 1 57 ? 1.712 -14.875 -20.562 1 98.12 57 ALA B C 1
ATOM 2051 O O . ALA B 1 57 ? 1.614 -13.867 -19.859 1 98.12 57 ALA B O 1
ATOM 2052 N N . LEU B 1 58 ? 1.941 -14.773 -21.828 1 96.94 58 LEU B N 1
ATOM 2053 C CA . LEU B 1 58 ? 2.283 -13.523 -22.484 1 96.94 58 LEU B CA 1
ATOM 2054 C C . LEU B 1 58 ? 1.264 -13.188 -23.578 1 96.94 58 LEU B C 1
ATOM 2056 O O . LEU B 1 58 ? 0.562 -14.07 -24.062 1 96.94 58 LEU B O 1
ATOM 2060 N N . PRO B 1 59 ? 1.154 -11.883 -23.828 1 93.88 59 PRO B N 1
ATOM 2061 C CA . PRO B 1 59 ? 0.287 -11.523 -24.953 1 93.88 59 PRO B CA 1
ATOM 2062 C C . PRO B 1 59 ? 0.868 -11.93 -26.297 1 93.88 59 PRO B C 1
ATOM 2064 O O . PRO B 1 59 ? 2.076 -12.164 -26.406 1 93.88 59 PRO B O 1
ATOM 2067 N N . GLU B 1 60 ? -0.039 -11.977 -27.219 1 91.19 60 GLU B N 1
ATOM 2068 C CA . GLU B 1 60 ? 0.396 -12.312 -28.562 1 91.19 60 GLU B CA 1
ATOM 2069 C C . GLU B 1 60 ? 1.457 -11.328 -29.062 1 91.19 60 GLU B C 1
ATOM 2071 O O . GLU B 1 60 ? 1.342 -10.125 -28.859 1 91.19 60 GLU B O 1
ATOM 2076 N N . GLY B 1 61 ? 2.531 -11.852 -29.641 1 89.56 61 GLY B N 1
ATOM 2077 C CA . GLY B 1 61 ? 3.543 -11.008 -30.266 1 89.56 61 GLY B CA 1
ATOM 2078 C C . GLY B 1 61 ? 4.652 -10.617 -29.297 1 89.56 61 GLY B C 1
ATOM 2079 O O . GLY B 1 61 ? 5.621 -9.961 -29.703 1 89.56 61 GLY B O 1
ATOM 2080 N N . PHE B 1 62 ? 4.484 -11.055 -28.141 1 90.75 62 PHE B N 1
ATOM 2081 C CA . PHE B 1 62 ? 5.512 -10.711 -27.156 1 90.75 62 PHE B CA 1
ATOM 2082 C C . PHE B 1 62 ? 6.266 -11.953 -26.703 1 90.75 62 PHE B C 1
ATOM 2084 O O . PHE B 1 62 ? 5.758 -12.734 -25.906 1 90.75 62 PHE B O 1
ATOM 2091 N N . PRO B 1 63 ? 7.414 -12.07 -27.141 1 90.44 63 PRO B N 1
ATOM 2092 C CA . PRO B 1 63 ? 8.188 -13.25 -26.766 1 90.44 63 PRO B CA 1
ATOM 2093 C C . PRO B 1 63 ? 8.781 -13.133 -25.359 1 90.44 63 PRO B C 1
ATOM 2095 O O . PRO B 1 63 ? 8.906 -12.031 -24.828 1 90.44 63 PRO B O 1
ATOM 2098 N N . LEU B 1 64 ? 9.078 -14.289 -24.828 1 92.69 64 LEU B N 1
ATOM 2099 C CA . LEU B 1 64 ? 9.805 -14.328 -23.562 1 92.69 64 LEU B CA 1
ATOM 2100 C C . LEU B 1 64 ? 11.188 -13.703 -23.703 1 92.69 64 LEU B C 1
ATOM 2102 O O . LEU B 1 64 ? 11.922 -14.031 -24.641 1 92.69 64 LEU B O 1
ATOM 2106 N N . PRO B 1 65 ? 11.5 -12.758 -22.828 1 89.31 65 PRO B N 1
ATOM 2107 C CA . PRO B 1 65 ? 12.859 -12.219 -22.906 1 89.31 65 PRO B CA 1
ATOM 2108 C C . PRO B 1 65 ? 13.93 -13.305 -22.844 1 89.31 65 PRO B C 1
ATOM 2110 O O . PRO B 1 65 ? 13.773 -14.281 -22.094 1 89.31 65 PRO B O 1
ATOM 2113 N N . PRO B 1 66 ? 14.977 -13.117 -23.578 1 89.12 66 PRO B N 1
ATOM 2114 C CA . PRO B 1 66 ? 16.031 -14.133 -23.609 1 89.12 66 PRO B CA 1
ATOM 2115 C C . PRO B 1 66 ? 16.688 -14.359 -22.25 1 89.12 66 PRO B C 1
ATOM 2117 O O . PRO B 1 66 ? 16.875 -13.406 -21.5 1 89.12 66 PRO B O 1
ATOM 2120 N N . GLY B 1 67 ? 16.953 -15.633 -21.984 1 91.56 67 GLY B N 1
ATOM 2121 C CA . GLY B 1 67 ? 17.75 -15.969 -20.812 1 91.56 67 GLY B CA 1
ATOM 2122 C C . GLY B 1 67 ? 16.906 -16.156 -19.562 1 91.56 67 GLY B C 1
ATOM 2123 O O . GLY B 1 67 ? 17.438 -16.562 -18.516 1 91.56 67 GLY B O 1
ATOM 2124 N N . LEU B 1 68 ? 15.711 -15.859 -19.656 1 93.88 68 LEU B N 1
ATOM 2125 C CA . LEU B 1 68 ? 14.844 -16.062 -18.484 1 93.88 68 LEU B CA 1
ATOM 2126 C C . LEU B 1 68 ? 14.562 -17.547 -18.281 1 93.88 68 LEU B C 1
ATOM 2128 O O . LEU B 1 68 ? 14.18 -18.25 -19.219 1 93.88 68 LEU B O 1
ATOM 2132 N N . PRO B 1 69 ? 14.836 -18.062 -17.109 1 96.44 69 PRO B N 1
ATOM 2133 C CA . PRO B 1 69 ? 14.547 -19.484 -16.828 1 96.44 69 PRO B CA 1
ATOM 2134 C C . PRO B 1 69 ? 13.055 -19.75 -16.641 1 96.44 69 PRO B C 1
ATOM 2136 O O . PRO B 1 69 ? 12.617 -20.094 -15.547 1 96.44 69 PRO B O 1
ATOM 2139 N N . ALA B 1 70 ? 12.305 -19.578 -17.719 1 98.06 70 ALA B N 1
ATOM 2140 C CA . ALA B 1 70 ? 10.859 -19.75 -17.703 1 98.06 70 ALA B CA 1
ATOM 2141 C C . ALA B 1 70 ? 10.359 -20.266 -19.062 1 98.06 70 ALA B C 1
ATOM 2143 O O . ALA B 1 70 ? 11.094 -20.219 -20.047 1 98.06 70 ALA B O 1
ATOM 2144 N N . GLN B 1 71 ? 9.227 -20.859 -19.047 1 97.62 71 GLN B N 1
ATOM 2145 C CA . GLN B 1 71 ? 8.516 -21.234 -20.266 1 97.62 71 GLN B CA 1
ATOM 2146 C C . GLN B 1 71 ? 7.32 -20.312 -20.516 1 97.62 71 GLN B C 1
ATOM 2148 O O . GLN B 1 71 ? 6.594 -19.969 -19.578 1 97.62 71 GLN B O 1
ATOM 2153 N N . ALA B 1 72 ? 7.148 -19.922 -21.781 1 97.56 72 ALA B N 1
ATOM 2154 C CA . ALA B 1 72 ? 6.066 -19 -22.109 1 97.56 72 ALA B CA 1
ATOM 2155 C C . ALA B 1 72 ? 4.93 -19.703 -22.828 1 97.56 72 ALA B C 1
ATOM 2157 O O . ALA B 1 72 ? 5.168 -20.609 -23.641 1 97.56 72 ALA B O 1
ATOM 2158 N N . ILE B 1 73 ? 3.768 -19.344 -22.516 1 97.81 73 ILE B N 1
ATOM 2159 C CA . ILE B 1 73 ? 2.59 -19.719 -23.281 1 97.81 73 ILE B CA 1
ATOM 2160 C C . ILE B 1 73 ? 1.804 -18.453 -23.656 1 97.81 73 ILE B C 1
ATOM 2162 O O . ILE B 1 73 ? 2.098 -17.359 -23.172 1 97.81 73 ILE B O 1
ATOM 2166 N N . LEU B 1 74 ? 0.829 -18.609 -24.594 1 97.12 74 LEU B N 1
ATOM 2167 C CA . LEU B 1 74 ? -0.069 -17.516 -24.922 1 97.12 74 LEU B CA 1
ATOM 2168 C C . LEU B 1 74 ? -1.102 -17.297 -23.828 1 97.12 74 LEU B C 1
ATOM 2170 O O . LEU B 1 74 ? -1.749 -18.25 -23.375 1 97.12 74 LEU B O 1
ATOM 2174 N N . GLY B 1 75 ? -1.175 -16.047 -23.375 1 96.81 75 GLY B N 1
ATOM 2175 C CA . GLY B 1 75 ? -2.16 -15.727 -22.359 1 96.81 75 GLY B CA 1
ATOM 2176 C C . GLY B 1 75 ? -3.561 -15.562 -22.906 1 96.81 75 GLY B C 1
ATOM 2177 O O . GLY B 1 75 ? -3.779 -15.711 -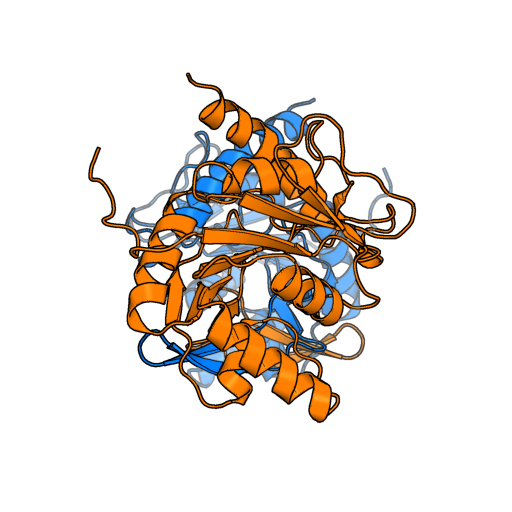24.109 1 96.81 75 GLY B O 1
ATOM 2178 N N . GLY B 1 76 ? -4.559 -15.414 -22.016 1 95.38 76 GLY B N 1
ATOM 2179 C CA . GLY B 1 76 ? -5.934 -15.117 -22.375 1 95.38 76 GLY B CA 1
ATOM 2180 C C . GLY B 1 76 ? -6.246 -13.633 -22.375 1 95.38 76 GLY B C 1
ATOM 2181 O O . GLY B 1 76 ? -5.348 -12.805 -22.219 1 95.38 76 GLY B O 1
ATOM 2182 N N . THR B 1 77 ? -7.539 -13.312 -22.594 1 93.12 77 THR B N 1
ATOM 2183 C CA . THR B 1 77 ? -7.992 -11.93 -22.641 1 93.12 77 THR B CA 1
ATOM 2184 C C . THR B 1 77 ? -8.117 -11.352 -21.234 1 93.12 77 THR B C 1
ATOM 2186 O O . THR B 1 77 ? -8.18 -10.133 -21.062 1 93.12 77 THR B O 1
ATOM 2189 N N . THR B 1 78 ? -8.188 -12.234 -20.281 1 95 78 THR B N 1
ATOM 2190 C CA . THR B 1 78 ? -8.266 -11.82 -18.891 1 95 78 THR B CA 1
ATOM 2191 C C . THR B 1 78 ? -7.176 -12.5 -18.062 1 95 78 THR B C 1
ATOM 2193 O O . THR B 1 78 ? -6.586 -13.492 -18.5 1 95 78 THR B O 1
ATOM 2196 N N . ARG B 1 79 ? -6.93 -11.938 -16.891 1 95.62 79 ARG B N 1
ATOM 2197 C CA . ARG B 1 79 ? -5.996 -12.57 -15.969 1 95.62 79 ARG B CA 1
ATOM 2198 C C .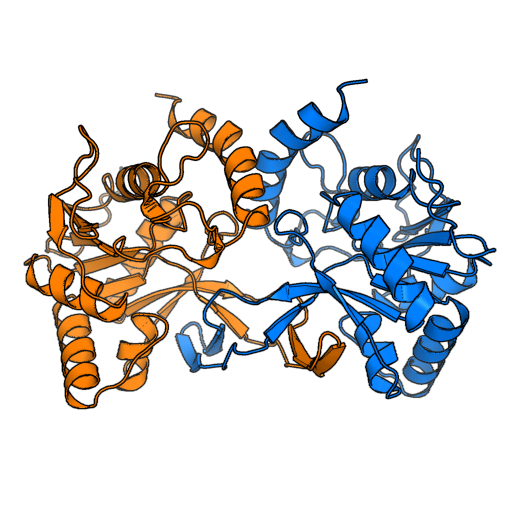 ARG B 1 79 ? -6.445 -13.984 -15.617 1 95.62 79 ARG B C 1
ATOM 2200 O O . ARG B 1 79 ? -5.637 -14.914 -15.609 1 95.62 79 ARG B O 1
ATOM 2207 N N . GLN B 1 80 ? -7.68 -14.148 -15.336 1 97.81 80 GLN B N 1
ATOM 2208 C CA . GLN B 1 80 ? -8.25 -15.43 -14.938 1 97.81 80 GLN B CA 1
ATOM 2209 C C . GLN B 1 80 ? -8.094 -16.469 -16.047 1 97.81 80 GLN B C 1
ATOM 2211 O O . GLN B 1 80 ? -7.727 -17.625 -15.773 1 97.81 80 GLN B O 1
ATOM 2216 N N . GLU B 1 81 ? -8.367 -16.031 -17.266 1 97.62 81 GLU B N 1
ATOM 2217 C CA . GLU B 1 81 ? -8.188 -16.938 -18.391 1 97.62 81 GLU B CA 1
ATOM 2218 C C . GLU B 1 81 ? -6.719 -17.328 -18.562 1 97.62 81 GLU B C 1
ATOM 2220 O O . GLU B 1 81 ? -6.406 -18.469 -18.891 1 97.62 81 GLU B O 1
ATOM 2225 N N . SER B 1 82 ? -5.824 -16.391 -18.375 1 98.19 82 SER B N 1
ATOM 2226 C CA . SER B 1 82 ? -4.395 -16.672 -18.453 1 98.19 82 SER B CA 1
ATOM 2227 C C . SER B 1 82 ? -3.979 -17.703 -17.422 1 98.19 82 SER B C 1
ATOM 2229 O O . SER B 1 82 ? -3.232 -18.641 -17.719 1 98.19 82 SER B O 1
ATOM 2231 N N . VAL B 1 83 ? -4.473 -17.578 -16.188 1 98.81 83 VAL B N 1
ATOM 2232 C CA . VAL B 1 83 ? -4.129 -18.516 -15.133 1 98.81 83 VAL B CA 1
ATOM 2233 C C . VAL B 1 83 ? -4.691 -19.891 -15.469 1 98.81 83 VAL B C 1
ATOM 2235 O O . VAL B 1 83 ? -4.027 -20.906 -15.258 1 98.81 83 VAL B O 1
ATOM 2238 N N . TRP B 1 84 ? -5.906 -19.922 -16.031 1 98.62 84 TRP B N 1
ATOM 2239 C CA . TRP B 1 84 ? -6.508 -21.188 -16.469 1 98.62 84 TRP B CA 1
ATOM 2240 C C . TRP B 1 84 ? -5.59 -21.906 -17.453 1 98.62 84 TRP B C 1
ATOM 2242 O O . TRP B 1 84 ? -5.328 -23.094 -17.297 1 98.62 84 TRP B O 1
ATOM 2252 N N . ARG B 1 85 ? -5.105 -21.219 -18.391 1 98.69 85 ARG B N 1
ATOM 2253 C CA . ARG B 1 85 ? -4.238 -21.797 -19.406 1 98.69 85 ARG B CA 1
ATOM 2254 C C . ARG B 1 85 ? -2.922 -22.266 -18.797 1 98.69 85 ARG B C 1
ATOM 2256 O O . ARG B 1 85 ? -2.41 -23.328 -19.156 1 98.69 85 ARG B O 1
ATOM 2263 N N . LEU B 1 86 ? -2.42 -21.484 -17.891 1 98.88 86 LEU B N 1
ATOM 2264 C CA . LEU B 1 86 ? -1.18 -21.844 -17.203 1 98.88 86 LEU B CA 1
ATOM 2265 C C . LEU B 1 86 ? -1.359 -23.109 -16.391 1 98.88 86 LEU B C 1
ATOM 2267 O O . LEU B 1 86 ? -0.465 -23.969 -16.344 1 98.88 86 LEU B O 1
ATOM 2271 N N . LEU B 1 87 ? -2.49 -23.25 -15.734 1 98.88 87 LEU B N 1
ATOM 2272 C CA . LEU B 1 87 ? -2.785 -24.438 -14.93 1 98.88 87 LEU B CA 1
ATOM 2273 C C . LEU B 1 87 ? -2.764 -25.688 -15.781 1 98.88 87 LEU B C 1
ATOM 2275 O O . LEU B 1 87 ? -2.34 -26.75 -15.32 1 98.88 87 LEU B O 1
ATOM 2279 N N . HIS B 1 88 ? -3.182 -25.594 -16.953 1 98.56 88 HIS B N 1
ATOM 2280 C CA . HIS B 1 88 ? -3.256 -26.75 -17.844 1 98.56 88 HIS B CA 1
ATOM 2281 C C . HIS B 1 88 ? -1.901 -27.031 -18.484 1 98.56 88 HIS B C 1
ATOM 2283 O O . HIS B 1 88 ? -1.691 -28.109 -19.047 1 98.56 88 HIS B O 1
ATOM 2289 N N . ALA B 1 89 ? -1.018 -26.078 -18.453 1 98.62 89 ALA B N 1
ATOM 2290 C CA . ALA B 1 89 ? 0.288 -26.219 -19.094 1 98.62 89 ALA B CA 1
ATOM 2291 C C . ALA B 1 89 ? 1.282 -26.906 -18.156 1 98.62 89 ALA B C 1
ATOM 2293 O O . ALA B 1 89 ? 2.414 -27.203 -18.547 1 98.62 89 ALA B O 1
ATOM 2294 N N . THR B 1 90 ? 0.89 -27.172 -16.922 1 98.44 90 THR B N 1
ATOM 2295 C CA . THR B 1 90 ? 1.796 -27.812 -15.969 1 98.44 90 THR B CA 1
ATOM 2296 C C . THR B 1 90 ? 1.138 -29.016 -15.312 1 98.44 90 THR B C 1
ATOM 2298 O O . THR B 1 90 ? -0.09 -29.094 -15.242 1 98.44 90 THR B O 1
ATOM 2301 N N . THR B 1 91 ? 1.958 -29.938 -14.828 1 97.38 91 THR B N 1
ATOM 2302 C CA . THR B 1 91 ? 1.479 -31.094 -14.094 1 97.38 91 THR B CA 1
ATOM 2303 C C . THR B 1 91 ? 1.94 -31.047 -12.641 1 97.38 91 THR B C 1
ATOM 2305 O O . THR B 1 91 ? 1.868 -32.062 -11.93 1 97.38 91 THR B O 1
ATOM 2308 N N . ALA B 1 92 ? 2.486 -29.891 -12.219 1 98.12 92 ALA B N 1
ATOM 2309 C CA . ALA B 1 92 ? 2.965 -29.75 -10.852 1 98.12 92 ALA B CA 1
ATOM 2310 C C . ALA B 1 92 ? 1.835 -29.984 -9.852 1 98.12 92 ALA B C 1
ATOM 2312 O O . ALA B 1 92 ? 0.662 -29.766 -10.172 1 98.12 92 ALA B O 1
ATOM 2313 N N . ASP B 1 93 ? 2.193 -30.422 -8.703 1 98 93 ASP B N 1
ATOM 2314 C CA . ASP B 1 93 ? 1.209 -30.672 -7.652 1 98 93 ASP B CA 1
ATOM 2315 C C . ASP B 1 93 ? 0.774 -29.359 -6.98 1 98 93 ASP B C 1
ATOM 2317 O O . ASP B 1 93 ? -0.393 -29.203 -6.617 1 98 93 ASP B O 1
ATOM 2321 N N . VAL B 1 94 ? 1.745 -28.531 -6.766 1 98.44 94 VAL B N 1
ATOM 2322 C CA . VAL B 1 94 ? 1.528 -27.25 -6.113 1 98.44 94 VAL B CA 1
ATOM 2323 C C . VAL B 1 94 ? 1.881 -26.109 -7.074 1 98.44 94 VAL B C 1
ATOM 2325 O O . VAL B 1 94 ? 2.844 -26.219 -7.836 1 98.44 94 VAL B O 1
ATOM 2328 N N . VAL B 1 95 ? 1.068 -25.062 -7.051 1 98.81 95 VAL B N 1
ATOM 2329 C CA . VAL B 1 95 ? 1.351 -23.938 -7.926 1 98.81 95 VAL B CA 1
ATOM 2330 C C . VAL B 1 95 ? 1.376 -22.641 -7.105 1 98.81 95 VAL B C 1
ATOM 2332 O O . VAL B 1 95 ? 0.614 -22.5 -6.148 1 98.81 95 VAL B O 1
ATOM 2335 N N . LEU B 1 96 ? 2.277 -21.766 -7.414 1 98.81 96 LEU B N 1
ATOM 2336 C CA . LEU B 1 96 ? 2.316 -20.375 -6.969 1 98.81 96 LEU B CA 1
ATOM 2337 C C . LEU B 1 96 ? 1.903 -19.422 -8.094 1 98.81 96 LEU B C 1
ATOM 2339 O O . LEU B 1 96 ? 2.557 -19.375 -9.141 1 98.81 96 LEU B O 1
ATOM 2343 N N . VAL B 1 97 ? 0.806 -18.703 -7.961 1 98.94 97 VAL B N 1
ATOM 2344 C CA . VAL B 1 97 ? 0.385 -17.719 -8.938 1 98.94 97 VAL B CA 1
ATOM 2345 C C . VAL B 1 97 ? 0.867 -16.328 -8.508 1 98.94 97 VAL B C 1
ATOM 2347 O O . VAL B 1 97 ? 0.539 -15.859 -7.414 1 98.94 97 VAL B O 1
ATOM 2350 N N . HIS B 1 98 ? 1.599 -15.656 -9.312 1 98.75 98 HIS B N 1
ATOM 2351 C CA . HIS B 1 98 ? 2.236 -14.398 -8.922 1 98.75 98 HIS B CA 1
ATOM 2352 C C . HIS B 1 98 ? 2.041 -13.328 -9.992 1 98.75 98 HIS B C 1
ATOM 2354 O O . HIS B 1 98 ? 2.17 -13.609 -11.188 1 98.75 98 HIS B O 1
ATOM 2360 N N . ASP B 1 99 ? 1.698 -12.148 -9.617 1 97.38 99 ASP B N 1
ATOM 2361 C CA . ASP B 1 99 ? 1.568 -11.008 -10.516 1 97.38 99 ASP B CA 1
ATOM 2362 C C . ASP B 1 99 ? 2.938 -10.43 -10.867 1 97.38 99 ASP B C 1
ATOM 2364 O O . ASP B 1 99 ? 3.688 -10.008 -9.984 1 97.38 99 ASP B O 1
ATOM 2368 N N . ALA B 1 100 ? 3.205 -10.289 -12.125 1 96.44 100 ALA B N 1
ATOM 2369 C CA . ALA B 1 100 ? 4.465 -9.703 -12.57 1 96.44 100 ALA B CA 1
ATOM 2370 C C . ALA B 1 100 ? 4.602 -8.266 -12.078 1 96.44 100 ALA B C 1
ATOM 2372 O O . ALA B 1 100 ? 5.715 -7.742 -11.977 1 96.44 100 ALA B O 1
ATOM 2373 N N . ALA B 1 101 ? 3.508 -7.691 -11.727 1 95.44 101 ALA B N 1
ATOM 2374 C CA . ALA B 1 101 ? 3.482 -6.301 -11.273 1 95.44 101 ALA B CA 1
ATOM 2375 C C . ALA B 1 101 ? 4.02 -6.18 -9.852 1 95.44 101 ALA B C 1
ATOM 2377 O O . ALA B 1 101 ? 4.168 -5.07 -9.328 1 95.44 101 ALA B O 1
ATOM 2378 N N . ARG B 1 102 ? 4.312 -7.27 -9.172 1 96.81 102 ARG B N 1
ATOM 2379 C CA . ARG B 1 102 ? 4.914 -7.289 -7.844 1 96.81 102 ARG B CA 1
ATOM 2380 C C . ARG B 1 102 ? 6.328 -7.859 -7.891 1 96.81 102 ARG B C 1
ATOM 2382 O O . ARG B 1 102 ? 6.57 -8.977 -7.422 1 96.81 102 ARG B O 1
ATOM 2389 N N . PRO B 1 103 ? 7.254 -7.062 -8.344 1 95.62 103 PRO B N 1
ATOM 2390 C CA . PRO B 1 103 ? 8.555 -7.605 -8.742 1 95.62 103 PRO B CA 1
ATOM 2391 C C . PRO B 1 103 ? 9.461 -7.891 -7.551 1 95.62 103 PRO B C 1
ATOM 2393 O O . PRO B 1 103 ? 10.492 -8.555 -7.699 1 95.62 103 PRO B O 1
ATOM 2396 N N . PHE B 1 104 ? 9.211 -7.379 -6.367 1 95.06 104 PHE B N 1
ATOM 2397 C CA . PHE B 1 104 ? 10.109 -7.555 -5.23 1 95.06 104 PHE B CA 1
ATOM 2398 C C . PHE B 1 104 ? 9.531 -8.547 -4.23 1 95.06 104 PHE B C 1
ATOM 2400 O O . PHE B 1 104 ? 8.828 -8.156 -3.293 1 95.06 104 PHE B O 1
ATOM 2407 N N . LEU B 1 105 ? 9.859 -9.82 -4.457 1 96.12 105 LEU B N 1
ATOM 2408 C CA . LEU B 1 105 ? 9.289 -10.914 -3.686 1 96.12 105 LEU B CA 1
ATOM 2409 C C . LEU B 1 105 ? 10.328 -11.523 -2.748 1 96.12 105 LEU B C 1
ATOM 2411 O O . LEU B 1 105 ? 11.258 -12.195 -3.195 1 96.12 105 LEU B O 1
ATOM 2415 N N . PRO B 1 106 ? 10.148 -11.289 -1.441 1 93.81 106 PRO B N 1
ATOM 2416 C CA . PRO B 1 106 ? 11.055 -11.938 -0.487 1 93.81 106 PRO B CA 1
ATOM 2417 C C . PRO B 1 106 ? 10.859 -13.445 -0.415 1 93.81 106 PRO B C 1
ATOM 2419 O O . PRO B 1 106 ? 9.727 -13.93 -0.422 1 93.81 106 PRO B O 1
ATOM 2422 N N . GLY B 1 107 ? 11.945 -14.172 -0.302 1 95.12 107 GLY B N 1
ATOM 2423 C CA . GLY B 1 107 ? 11.906 -15.625 -0.215 1 95.12 107 GLY B CA 1
ATOM 2424 C C . GLY B 1 107 ? 11.109 -16.125 0.974 1 95.12 107 GLY B C 1
ATOM 2425 O O . GLY B 1 107 ? 10.469 -17.172 0.9 1 95.12 107 GLY B O 1
ATOM 2426 N N . ALA B 1 108 ? 11.148 -15.359 2.043 1 95.25 108 ALA B N 1
ATOM 2427 C CA . ALA B 1 108 ? 10.438 -15.758 3.258 1 95.25 108 ALA B CA 1
ATOM 2428 C C . ALA B 1 108 ? 8.938 -15.875 3.008 1 95.25 108 ALA B C 1
ATOM 2430 O O . ALA B 1 108 ? 8.273 -16.719 3.602 1 95.25 108 ALA B O 1
ATOM 2431 N N . VAL B 1 109 ? 8.414 -15.016 2.141 1 96.81 109 VAL B N 1
ATOM 2432 C CA . VAL B 1 109 ? 6.996 -15.07 1.806 1 96.81 109 VAL B CA 1
ATOM 2433 C C . VAL B 1 109 ? 6.699 -16.359 1.032 1 96.81 109 VAL B C 1
ATOM 2435 O O . VAL B 1 109 ? 5.699 -17.031 1.298 1 96.81 109 VAL B O 1
ATOM 2438 N N . VAL B 1 110 ? 7.574 -16.766 0.116 1 97.81 110 VAL B N 1
ATOM 2439 C CA . VAL B 1 110 ? 7.406 -17.984 -0.678 1 97.81 110 VAL B CA 1
ATOM 2440 C C . VAL B 1 110 ? 7.422 -19.203 0.236 1 97.81 110 VAL B C 1
ATOM 2442 O O . VAL B 1 110 ? 6.539 -20.062 0.151 1 97.81 110 VAL B O 1
ATOM 2445 N N . THR B 1 111 ? 8.359 -19.219 1.153 1 96.88 111 THR B N 1
ATOM 2446 C CA . THR B 1 111 ? 8.508 -20.359 2.068 1 96.88 111 THR B CA 1
ATOM 2447 C C . THR B 1 111 ? 7.266 -20.5 2.945 1 96.88 111 THR B C 1
ATOM 2449 O O . THR B 1 111 ? 6.746 -21.594 3.115 1 96.88 111 THR B O 1
ATOM 2452 N N . ALA B 1 112 ? 6.82 -19.406 3.439 1 97.44 112 ALA B N 1
ATOM 2453 C CA . ALA B 1 112 ? 5.641 -19.422 4.305 1 97.44 112 ALA B CA 1
ATOM 2454 C C . ALA B 1 112 ? 4.41 -19.906 3.543 1 97.44 112 ALA B C 1
ATOM 2456 O O . ALA B 1 112 ? 3.588 -20.656 4.086 1 97.44 112 ALA B O 1
ATOM 2457 N N . LEU B 1 113 ? 4.262 -19.5 2.324 1 98.19 113 LEU B N 1
ATOM 2458 C CA . LEU B 1 113 ? 3.135 -19.906 1.496 1 98.19 113 LEU B CA 1
ATOM 2459 C C . LEU B 1 113 ? 3.174 -21.406 1.229 1 98.19 113 LEU B C 1
ATOM 2461 O O . LEU B 1 113 ? 2.148 -22.094 1.323 1 98.19 113 LEU B O 1
ATOM 2465 N N . LEU B 1 114 ? 4.32 -21.922 0.869 1 96.69 114 LEU B N 1
ATOM 2466 C CA . LEU B 1 114 ? 4.469 -23.328 0.569 1 96.69 114 LEU B CA 1
ATOM 2467 C C . LEU B 1 114 ? 4.176 -24.188 1.801 1 96.69 114 LEU B C 1
ATOM 2469 O O . LEU B 1 114 ? 3.605 -25.266 1.688 1 96.69 114 LEU B O 1
ATOM 2473 N N . GLU B 1 115 ? 4.539 -23.656 2.939 1 96.06 115 GLU B N 1
ATOM 2474 C CA . GLU B 1 115 ? 4.211 -24.344 4.184 1 96.06 115 GLU B CA 1
ATOM 2475 C C . GLU B 1 115 ? 2.707 -24.344 4.438 1 96.06 115 GLU B C 1
ATOM 2477 O O . GLU B 1 115 ? 2.131 -25.375 4.805 1 96.06 115 GLU B O 1
ATOM 2482 N N . ALA B 1 116 ? 2.102 -23.25 4.199 1 96.88 116 ALA B N 1
ATOM 2483 C CA . ALA B 1 116 ? 0.679 -23.078 4.488 1 96.88 116 ALA B CA 1
ATOM 2484 C C . ALA B 1 116 ? -0.169 -23.953 3.568 1 96.88 116 ALA B C 1
ATOM 2486 O O . ALA B 1 116 ? -1.201 -24.484 3.986 1 96.88 116 ALA B O 1
ATOM 2487 N N . VAL B 1 117 ? 0.219 -24.125 2.34 1 95.81 117 VAL B N 1
ATOM 2488 C CA . VAL B 1 117 ? -0.563 -24.875 1.358 1 95.81 117 VAL B CA 1
ATOM 2489 C C . VAL B 1 117 ? -0.628 -26.344 1.757 1 95.81 117 VAL B C 1
ATOM 2491 O O . VAL B 1 117 ? -1.598 -27.047 1.439 1 95.81 117 VAL B O 1
ATOM 2494 N N . SER B 1 118 ? 0.37 -26.75 2.373 1 90.5 118 SER B N 1
ATOM 2495 C CA . SER B 1 118 ? 0.392 -28.141 2.82 1 90.5 118 SER B CA 1
ATOM 2496 C C . SER B 1 118 ? -0.729 -28.422 3.816 1 90.5 118 SER B C 1
ATOM 2498 O O . SER B 1 118 ? -1.229 -29.547 3.896 1 90.5 118 SER B O 1
ATOM 2500 N N . GLU B 1 119 ? -1.175 -27.406 4.449 1 87.88 119 GLU B N 1
ATOM 2501 C CA . GLU B 1 119 ? -2.193 -27.547 5.484 1 87.88 119 GLU B CA 1
ATOM 2502 C C . GLU B 1 119 ? -3.596 -27.391 4.902 1 87.88 119 GLU B C 1
ATOM 2504 O O . GLU B 1 119 ? -4.48 -28.203 5.168 1 87.88 119 GLU B O 1
ATOM 2509 N N . THR B 1 120 ? -3.895 -26.406 4.09 1 89.44 120 THR B N 1
ATOM 2510 C CA . THR B 1 120 ? -5.254 -26.047 3.699 1 89.44 120 THR B CA 1
ATOM 2511 C C . THR B 1 120 ? -5.461 -26.266 2.203 1 89.44 120 THR B C 1
ATOM 2513 O O . THR B 1 120 ? -6.598 -26.281 1.724 1 89.44 120 THR B O 1
ATOM 2516 N N . GLY B 1 121 ? -4.344 -26.391 1.497 1 96.69 121 GLY B N 1
ATOM 2517 C CA . GLY B 1 121 ? -4.414 -26.531 0.052 1 96.69 121 GLY B CA 1
ATOM 2518 C C . GLY B 1 121 ? -4.469 -25.203 -0.674 1 96.69 121 GLY B C 1
ATOM 2519 O O . GLY B 1 121 ? -4.324 -25.156 -1.897 1 96.69 121 GLY B O 1
ATOM 2520 N N . ALA B 1 122 ? -4.766 -24.109 0.084 1 98.56 122 ALA B N 1
ATOM 2521 C CA . ALA B 1 122 ? -4.84 -22.766 -0.493 1 98.56 122 ALA B CA 1
ATOM 2522 C C . ALA B 1 122 ? -4.363 -21.719 0.502 1 98.56 122 ALA B C 1
ATOM 2524 O O . ALA B 1 122 ? -4.723 -21.766 1.682 1 98.56 122 ALA B O 1
ATOM 2525 N N . ALA B 1 123 ? -3.543 -20.812 0.033 1 98.69 123 ALA B N 1
ATOM 2526 C CA . ALA B 1 123 ? -3.018 -19.734 0.864 1 98.69 123 ALA B CA 1
ATOM 2527 C C . ALA B 1 123 ? -2.678 -18.5 0.019 1 98.69 123 ALA B C 1
ATOM 2529 O O . ALA B 1 123 ? -2.369 -18.625 -1.168 1 98.69 123 ALA B O 1
ATOM 2530 N N . THR B 1 124 ? -2.787 -17.391 0.601 1 98.69 124 THR B N 1
ATOM 2531 C CA . THR B 1 124 ? -2.422 -16.156 -0.093 1 98.69 124 THR B CA 1
ATOM 2532 C C . THR B 1 124 ? -1.661 -15.219 0.838 1 98.69 124 THR B C 1
ATOM 2534 O O . THR B 1 124 ? -1.937 -15.164 2.039 1 98.69 124 THR B O 1
ATOM 2537 N N . ALA B 1 125 ? -0.655 -14.555 0.276 1 98.38 125 ALA B N 1
ATOM 2538 C CA . ALA B 1 125 ? 0.004 -13.461 0.988 1 98.38 125 ALA B CA 1
ATOM 2539 C C . ALA B 1 125 ? -0.933 -12.266 1.148 1 98.38 125 ALA B C 1
ATOM 2541 O O . ALA B 1 125 ? -1.705 -11.945 0.241 1 98.38 125 ALA B O 1
ATOM 2542 N N . ALA B 1 126 ? -0.914 -11.625 2.258 1 98.12 126 ALA B N 1
ATOM 2543 C CA . ALA B 1 126 ? -1.727 -10.438 2.5 1 98.12 126 ALA B CA 1
ATOM 2544 C C . ALA B 1 126 ? -1.137 -9.586 3.623 1 98.12 126 ALA B C 1
ATOM 2546 O O . ALA B 1 126 ? -0.351 -10.086 4.434 1 98.12 126 ALA B O 1
ATOM 2547 N N . LEU B 1 127 ? -1.462 -8.336 3.629 1 95.81 127 LEU B N 1
ATOM 2548 C CA . LEU B 1 127 ? -1.061 -7.418 4.688 1 95.81 127 LEU B CA 1
ATOM 2549 C C . LEU B 1 127 ? -2.281 -6.809 5.371 1 95.81 127 LEU B C 1
ATOM 2551 O O . LEU B 1 127 ? -3.256 -6.453 4.707 1 95.81 127 LEU B O 1
ATOM 2555 N N . PRO B 1 128 ? -2.242 -6.676 6.707 1 94.06 128 PRO B N 1
ATOM 2556 C CA . PRO B 1 128 ? -3.299 -5.883 7.34 1 94.06 128 PRO B CA 1
ATOM 2557 C C . PRO B 1 128 ? -3.365 -4.457 6.805 1 94.06 128 PRO B C 1
ATOM 2559 O O . PRO B 1 128 ? -2.33 -3.846 6.531 1 94.06 128 PRO B O 1
ATOM 2562 N N . VAL B 1 129 ? -4.551 -3.973 6.57 1 93.75 129 VAL B N 1
ATOM 2563 C CA . VAL B 1 129 ? -4.75 -2.619 6.059 1 93.75 129 VAL B CA 1
ATOM 2564 C C . VAL B 1 129 ? -4.457 -1.604 7.16 1 93.75 129 VAL B C 1
ATOM 2566 O O . VAL B 1 129 ? -5.043 -1.669 8.242 1 93.75 129 VAL B O 1
ATOM 2569 N N . ALA B 1 130 ? -3.59 -0.674 6.871 1 90.5 130 ALA B N 1
ATOM 2570 C CA . ALA B 1 130 ? -3.182 0.319 7.863 1 90.5 130 ALA B CA 1
ATOM 2571 C C . ALA B 1 130 ? -3.879 1.655 7.617 1 90.5 130 ALA B C 1
ATOM 2573 O O . ALA B 1 130 ? -4.16 2.396 8.562 1 90.5 130 ALA B O 1
ATOM 2574 N N . ASP B 1 131 ? -4.172 1.972 6.418 1 93.75 131 ASP B N 1
ATOM 2575 C CA . ASP B 1 131 ? -4.715 3.275 6.051 1 93.75 131 ASP B CA 1
ATOM 2576 C C . ASP B 1 131 ? -6.23 3.311 6.227 1 93.75 131 ASP B C 1
ATOM 2578 O O . ASP B 1 131 ? -6.902 2.287 6.078 1 93.75 131 ASP B O 1
ATOM 2582 N N . THR B 1 132 ? -6.746 4.438 6.582 1 95.12 132 THR B N 1
ATOM 2583 C CA . THR B 1 132 ? -8.188 4.68 6.516 1 95.12 132 THR B CA 1
ATOM 2584 C C . THR B 1 132 ? -8.711 4.453 5.102 1 95.12 132 THR B C 1
ATOM 2586 O O . THR B 1 132 ? -8.062 4.844 4.125 1 95.12 132 THR B O 1
ATOM 2589 N N . LEU B 1 133 ? -9.805 3.771 4.996 1 96.81 133 LEU B N 1
ATOM 2590 C CA . LEU B 1 133 ? -10.43 3.529 3.699 1 96.81 133 LEU B CA 1
ATOM 2591 C C . LEU B 1 133 ? -11.727 4.312 3.566 1 96.81 133 LEU B C 1
ATOM 2593 O O . LEU B 1 133 ? -12.547 4.324 4.488 1 96.81 133 LEU B O 1
ATOM 2597 N N . VAL B 1 134 ? -11.875 4.934 2.414 1 96.88 134 VAL B N 1
ATOM 2598 C CA . VAL B 1 134 ? -13.102 5.688 2.174 1 96.88 134 VAL B CA 1
ATOM 2599 C C . VAL B 1 134 ? -13.578 5.445 0.745 1 96.88 134 VAL B C 1
ATOM 2601 O O . VAL B 1 134 ? -12.773 5.23 -0.162 1 96.88 134 VAL B O 1
ATOM 2604 N N . ARG B 1 135 ? -14.883 5.414 0.617 1 95.62 135 ARG B N 1
ATOM 2605 C CA . ARG B 1 135 ? -15.438 5.469 -0.731 1 95.62 135 ARG B CA 1
ATOM 2606 C C . ARG B 1 135 ? -15.43 6.895 -1.269 1 95.62 135 ARG B C 1
ATOM 2608 O O . ARG B 1 135 ? -15.758 7.84 -0.546 1 95.62 135 ARG B O 1
ATOM 2615 N N . GLY B 1 136 ? -14.977 7.055 -2.457 1 94.88 136 GLY B N 1
ATOM 2616 C CA . GLY B 1 136 ? -14.992 8.359 -3.1 1 94.88 136 GLY B CA 1
ATOM 2617 C C . GLY B 1 136 ? -16.109 8.508 -4.117 1 94.88 136 GLY B C 1
ATOM 2618 O O . GLY B 1 136 ? -16.453 7.551 -4.812 1 94.88 136 GLY B O 1
ATOM 2619 N N . GLU B 1 137 ? -16.734 9.641 -4.16 1 93 137 GLU B N 1
ATOM 2620 C CA . GLU B 1 137 ? -17.719 10.016 -5.164 1 93 137 GLU B CA 1
ATOM 2621 C C . GLU B 1 137 ? -17.422 11.391 -5.75 1 93 137 GLU B C 1
ATOM 2623 O O . GLU B 1 137 ? -17.375 12.391 -5.023 1 93 137 GLU B O 1
ATOM 2628 N N . ARG B 1 138 ? -17.219 11.438 -7.02 1 91.75 138 ARG B N 1
ATOM 2629 C CA . ARG B 1 138 ? -16.984 12.695 -7.719 1 91.75 138 ARG B CA 1
ATOM 2630 C C . ARG B 1 138 ? -15.82 13.461 -7.098 1 91.75 138 ARG B C 1
ATOM 2632 O O . ARG B 1 138 ? -15.938 14.656 -6.797 1 91.75 138 ARG B O 1
ATOM 2639 N N . GLY B 1 139 ? -14.773 12.727 -6.699 1 91.94 139 GLY B N 1
ATOM 2640 C CA . GLY B 1 139 ? -13.547 13.344 -6.215 1 91.94 139 GLY B CA 1
ATOM 2641 C C . GLY B 1 139 ? -13.633 13.773 -4.766 1 91.94 139 GLY B C 1
ATOM 2642 O O . GLY B 1 139 ? -12.812 14.57 -4.301 1 91.94 139 GLY B O 1
ATOM 2643 N N . ARG B 1 140 ? -14.656 13.281 -4.109 1 95.12 140 ARG B N 1
ATOM 2644 C CA . ARG B 1 140 ? -14.844 13.688 -2.721 1 95.12 140 ARG B CA 1
ATOM 2645 C C . ARG B 1 140 ? -15.016 12.469 -1.816 1 95.12 140 ARG B C 1
ATOM 2647 O O . ARG B 1 140 ? -15.469 11.414 -2.266 1 95.12 140 ARG B O 1
ATOM 2654 N N . TRP B 1 141 ? -14.609 12.703 -0.549 1 95.31 141 TRP B N 1
ATOM 2655 C CA . TRP B 1 141 ? -14.875 11.742 0.514 1 95.31 141 TRP B CA 1
ATOM 2656 C C . TRP B 1 141 ? -16.375 11.516 0.677 1 95.31 141 TRP B C 1
ATOM 2658 O O . TRP B 1 141 ? -17.125 12.461 0.941 1 95.31 141 TRP B O 1
ATOM 2668 N N . ALA B 1 142 ? -16.828 10.227 0.516 1 94.06 142 ALA B N 1
ATOM 2669 C CA . ALA B 1 142 ? -18.25 9.914 0.643 1 94.06 142 ALA B CA 1
ATOM 2670 C C . ALA B 1 142 ? -18.531 9.125 1.918 1 94.06 142 ALA B C 1
ATOM 2672 O O . ALA B 1 142 ? -19.172 9.625 2.842 1 94.06 142 ALA B O 1
ATOM 2673 N N . ASP B 1 143 ? -17.953 7.848 1.971 1 92.81 143 ASP B N 1
ATOM 2674 C CA . ASP B 1 143 ? -18.266 6.996 3.115 1 92.81 143 ASP B CA 1
ATOM 2675 C C . ASP B 1 143 ? -17.016 6.32 3.654 1 92.81 143 ASP B C 1
ATOM 2677 O O . ASP B 1 143 ? -16.156 5.863 2.881 1 92.81 143 ASP B O 1
ATOM 2681 N N . LEU B 1 144 ? -17.016 6.262 4.945 1 92.81 144 LEU B N 1
ATOM 2682 C CA . LEU B 1 144 ? -15.953 5.527 5.633 1 92.81 144 LEU B CA 1
ATOM 2683 C C . LEU B 1 144 ? -16.172 4.023 5.52 1 92.81 144 LEU B C 1
ATOM 2685 O O . LEU B 1 144 ? -17.297 3.545 5.629 1 92.81 144 LEU B O 1
ATOM 2689 N N . VAL B 1 145 ? -15.133 3.301 5.25 1 91.81 145 VAL B N 1
ATOM 2690 C CA . VAL B 1 145 ? -15.164 1.841 5.262 1 91.81 145 VAL B CA 1
ATOM 2691 C C . VAL B 1 145 ? -14.305 1.319 6.418 1 91.81 145 VAL B C 1
ATOM 2693 O O . VAL B 1 145 ? -13.102 1.561 6.461 1 91.81 145 VAL B O 1
ATOM 2696 N N . PRO B 1 146 ? -14.969 0.594 7.363 1 90.19 146 PRO B N 1
ATOM 2697 C CA . PRO B 1 146 ? -14.203 0.096 8.508 1 90.19 146 PRO B CA 1
ATOM 2698 C C . PRO B 1 146 ? -13.047 -0.818 8.102 1 90.19 146 PRO B C 1
ATOM 2700 O O . PRO B 1 146 ? -13.234 -1.708 7.266 1 90.19 146 PRO B O 1
ATOM 2703 N N . ARG B 1 147 ? -11.898 -0.611 8.672 1 89.31 147 ARG B N 1
ATOM 2704 C CA . ARG B 1 147 ? -10.719 -1.361 8.242 1 89.31 147 ARG B CA 1
ATOM 2705 C C . ARG B 1 147 ? -10.383 -2.465 9.242 1 89.31 147 ARG B C 1
ATOM 2707 O O . ARG B 1 147 ? -9.414 -3.207 9.055 1 89.31 147 ARG B O 1
ATOM 2714 N N . GLU B 1 148 ? -11.031 -2.586 10.273 1 88.5 148 GLU B N 1
ATOM 2715 C CA . GLU B 1 148 ? -10.758 -3.621 11.258 1 88.5 148 GLU B CA 1
ATOM 2716 C C . GLU B 1 148 ? -10.852 -5.016 10.648 1 88.5 148 GLU B C 1
ATOM 2718 O O . GLU B 1 148 ? -11.867 -5.359 10.039 1 88.5 148 GLU B O 1
ATOM 2723 N N . GLY B 1 149 ? -9.758 -5.793 10.82 1 92.81 149 GLY B N 1
ATOM 2724 C CA . GLY B 1 149 ? -9.742 -7.156 10.305 1 92.81 149 GLY B CA 1
ATOM 2725 C C . GLY B 1 149 ? -9.602 -7.219 8.789 1 92.81 149 GLY B C 1
ATOM 2726 O O . GLY B 1 149 ? -9.773 -8.281 8.195 1 92.81 149 GLY B O 1
ATOM 2727 N N . LEU B 1 150 ? -9.375 -6.074 8.219 1 95.31 150 LEU B N 1
ATOM 2728 C CA . LEU B 1 150 ? -9.258 -6.02 6.77 1 95.31 150 LEU B CA 1
ATOM 2729 C C . LEU B 1 150 ? -7.824 -6.273 6.324 1 95.31 150 LEU B C 1
ATOM 2731 O O . LEU B 1 150 ? -6.883 -5.762 6.938 1 95.31 150 LEU B O 1
ATOM 2735 N N . TRP B 1 151 ? -7.695 -7.098 5.289 1 96.88 151 TRP B N 1
ATOM 2736 C CA . TRP B 1 151 ? -6.402 -7.445 4.707 1 96.88 151 TRP B CA 1
ATOM 2737 C C . TRP B 1 151 ? -6.363 -7.09 3.225 1 96.88 151 TRP B C 1
ATOM 2739 O O . TRP B 1 151 ? -7.34 -7.297 2.502 1 96.88 151 TRP B O 1
ATOM 2749 N N . ALA B 1 152 ? -5.273 -6.523 2.811 1 96.94 152 ALA B N 1
ATOM 2750 C CA . ALA B 1 152 ? -5 -6.332 1.388 1 96.94 152 ALA B CA 1
ATOM 2751 C C . ALA B 1 152 ? -4.266 -7.535 0.805 1 96.94 152 ALA B C 1
ATOM 2753 O O . ALA B 1 152 ? -3.15 -7.855 1.227 1 96.94 152 ALA B O 1
ATOM 2754 N N . VAL B 1 153 ? -4.867 -8.148 -0.129 1 98 153 VAL B N 1
ATOM 2755 C CA . VAL B 1 153 ? -4.344 -9.383 -0.702 1 98 153 VAL B CA 1
ATOM 2756 C C . VAL B 1 153 ? -3.188 -9.062 -1.647 1 98 153 VAL B C 1
ATOM 2758 O O . VAL B 1 153 ? -3.26 -8.109 -2.43 1 98 153 VAL B O 1
ATOM 2761 N N . GLN B 1 154 ? -2.131 -9.773 -1.52 1 98.19 154 GLN B N 1
ATOM 2762 C CA . GLN B 1 154 ? -0.971 -9.703 -2.402 1 98.19 154 GLN B CA 1
ATOM 2763 C C . GLN B 1 154 ? -0.755 -11.023 -3.133 1 98.19 154 GLN B C 1
ATOM 2765 O O . GLN B 1 154 ? -1.592 -11.93 -3.053 1 98.19 154 GLN B O 1
ATOM 2770 N N . THR B 1 155 ? 0.174 -11.07 -3.988 1 98.5 155 THR B N 1
ATOM 2771 C CA . THR B 1 155 ? 0.691 -12.305 -4.582 1 98.5 155 THR B CA 1
ATOM 2772 C C . THR B 1 155 ? 2.184 -12.445 -4.305 1 98.5 155 THR B C 1
ATOM 2774 O O . THR B 1 155 ? 2.879 -11.453 -4.074 1 98.5 155 THR B O 1
ATOM 2777 N N . PRO B 1 156 ? 2.549 -13.797 -4.215 1 98.62 156 PRO B N 1
ATOM 2778 C CA . PRO B 1 156 ? 1.958 -15.016 -4.766 1 98.62 156 PRO B CA 1
ATOM 2779 C C . PRO B 1 156 ? 0.801 -15.547 -3.924 1 98.62 156 PRO B C 1
ATOM 2781 O O . PRO B 1 156 ? 0.614 -15.109 -2.783 1 98.62 156 PRO B O 1
ATOM 2784 N N . GLN B 1 157 ? 0.06 -16.266 -4.57 1 98.81 157 GLN B N 1
ATOM 2785 C CA . GLN B 1 157 ? -0.906 -17.156 -3.939 1 98.81 157 GLN B CA 1
ATOM 2786 C C . GLN B 1 157 ? -0.569 -18.625 -4.219 1 98.81 157 GLN B C 1
ATOM 2788 O O . GLN B 1 157 ? -0.148 -18.969 -5.328 1 98.81 157 GLN B O 1
ATOM 2793 N N . ALA B 1 158 ? -0.72 -19.438 -3.262 1 98.81 158 ALA B N 1
ATOM 2794 C CA . ALA B 1 158 ? -0.313 -20.828 -3.395 1 98.81 158 ALA B CA 1
ATOM 2795 C C . ALA B 1 158 ? -1.518 -21.766 -3.305 1 98.81 158 ALA B C 1
ATOM 2797 O O . ALA B 1 158 ? -2.414 -21.562 -2.484 1 98.81 158 ALA B O 1
ATOM 2798 N N . PHE B 1 159 ? -1.456 -22.812 -4.152 1 98.81 159 PHE B N 1
ATOM 2799 C CA . PHE B 1 159 ? -2.58 -23.75 -4.211 1 98.81 159 PHE B CA 1
ATOM 2800 C C . PHE B 1 159 ? -2.102 -25.156 -4.555 1 98.81 159 PHE B C 1
ATOM 2802 O O . PHE B 1 159 ? -1.126 -25.312 -5.289 1 98.81 159 PHE B O 1
ATOM 2809 N N . ARG B 1 160 ? -2.793 -26.109 -4.027 1 98.56 160 ARG B N 1
ATOM 2810 C CA . ARG B 1 160 ? -2.797 -27.375 -4.766 1 98.56 160 ARG B CA 1
ATOM 2811 C C . ARG B 1 160 ? -3.4 -27.188 -6.152 1 98.56 160 ARG B C 1
ATOM 2813 O O . ARG B 1 160 ? -4.488 -26.641 -6.297 1 98.56 160 ARG B O 1
ATOM 2820 N N . ARG B 1 161 ? -2.715 -27.688 -7.125 1 98.56 161 ARG B N 1
ATOM 2821 C CA . ARG B 1 161 ? -3.121 -27.438 -8.508 1 98.56 161 ARG B CA 1
ATOM 2822 C C . ARG B 1 161 ? -4.52 -27.984 -8.773 1 98.56 161 ARG B C 1
ATOM 2824 O O . ARG B 1 161 ? -5.355 -27.312 -9.375 1 98.56 161 ARG B O 1
ATOM 2831 N N . ALA B 1 162 ? -4.754 -29.188 -8.32 1 98.12 162 ALA B N 1
ATOM 2832 C CA . ALA B 1 162 ? -6.047 -29.812 -8.562 1 98.12 162 ALA B CA 1
ATOM 2833 C C . ALA B 1 162 ? -7.188 -28.984 -7.98 1 98.12 162 ALA B C 1
ATOM 2835 O O . ALA B 1 162 ? -8.25 -28.859 -8.594 1 98.12 162 ALA B O 1
ATOM 2836 N N . LEU B 1 163 ? -6.945 -28.453 -6.836 1 98.31 163 LEU B N 1
ATOM 2837 C CA . LEU B 1 163 ? -7.945 -27.625 -6.176 1 98.31 163 LEU B CA 1
ATOM 2838 C C . LEU B 1 163 ? -8.203 -26.344 -6.969 1 98.31 163 LEU B C 1
ATOM 2840 O O . LEU B 1 163 ? -9.359 -25.953 -7.156 1 98.31 163 LEU B O 1
ATOM 2844 N N . LEU B 1 164 ? -7.152 -25.672 -7.422 1 98.75 164 LEU B N 1
ATOM 2845 C CA . LEU B 1 164 ? -7.312 -24.438 -8.18 1 98.75 164 LEU B CA 1
ATOM 2846 C C . LEU B 1 164 ? -7.973 -24.703 -9.531 1 98.75 164 LEU B C 1
ATOM 2848 O O . LEU B 1 164 ? -8.781 -23.906 -10 1 98.75 164 LEU B O 1
ATOM 2852 N N . LEU B 1 165 ? -7.664 -25.859 -10.133 1 98.69 165 LEU B N 1
ATOM 2853 C CA . LEU B 1 165 ? -8.32 -26.25 -11.375 1 98.69 165 LEU B CA 1
ATOM 2854 C C . LEU B 1 165 ? -9.828 -26.391 -11.172 1 98.69 165 LEU B C 1
ATOM 2856 O O . LEU B 1 165 ? -10.609 -25.906 -11.992 1 98.69 165 LEU B O 1
ATOM 2860 N N . ARG B 1 166 ? -10.156 -27.016 -10.133 1 98.38 166 ARG B N 1
ATOM 2861 C CA . ARG B 1 166 ? -11.57 -27.172 -9.812 1 98.38 166 ARG B CA 1
ATOM 2862 C C . ARG B 1 166 ? -12.25 -25.828 -9.641 1 98.38 166 ARG B C 1
ATOM 2864 O O . ARG B 1 166 ? -13.352 -25.609 -10.141 1 98.38 166 ARG B O 1
ATOM 2871 N N . ALA B 1 167 ? -11.625 -24.953 -8.938 1 98.56 167 ALA B N 1
ATOM 2872 C CA . ALA B 1 167 ? -12.18 -23.625 -8.695 1 98.56 167 ALA B CA 1
ATOM 2873 C C . ALA B 1 167 ? -12.352 -22.844 -9.992 1 98.56 167 ALA B C 1
ATOM 2875 O O . ALA B 1 167 ? -13.375 -22.188 -10.211 1 98.56 167 ALA B O 1
ATOM 2876 N N . HIS B 1 168 ? -11.359 -22.875 -10.844 1 98.69 168 HIS B N 1
ATOM 2877 C CA . HIS B 1 168 ? -11.438 -22.219 -12.141 1 98.69 168 HIS B CA 1
ATOM 2878 C C . HIS B 1 168 ? -12.539 -22.812 -13.008 1 98.69 168 HIS B C 1
ATOM 2880 O O . HIS B 1 168 ? -13.281 -22.078 -13.664 1 98.69 168 HIS B O 1
ATOM 2886 N N . ALA B 1 169 ? -12.633 -24.109 -13.008 1 98.44 169 ALA B N 1
ATOM 2887 C CA . ALA B 1 169 ? -13.656 -24.781 -13.805 1 98.44 169 ALA B CA 1
ATOM 2888 C C . ALA B 1 169 ? -15.055 -24.359 -13.367 1 98.44 169 ALA B C 1
ATOM 2890 O O . ALA B 1 169 ? -15.914 -24.062 -14.203 1 98.44 169 ALA B O 1
ATOM 2891 N N . ALA B 1 170 ? -15.297 -24.344 -12.109 1 98.12 170 ALA B N 1
ATOM 2892 C CA . ALA B 1 170 ? -16.578 -23.922 -11.562 1 98.12 170 ALA B CA 1
ATOM 2893 C C . ALA B 1 170 ? -16.922 -22.5 -11.969 1 98.12 170 ALA B C 1
ATOM 2895 O O . ALA B 1 170 ? -18.047 -22.203 -12.375 1 98.12 170 ALA B O 1
ATOM 2896 N N . ALA B 1 171 ? -15.945 -21.594 -11.828 1 97.75 171 ALA B N 1
ATOM 2897 C CA . ALA B 1 171 ? -16.141 -20.188 -12.18 1 97.75 171 ALA B CA 1
ATOM 2898 C C . ALA B 1 171 ? -16.469 -20.047 -13.664 1 97.75 171 ALA B C 1
ATOM 2900 O O . ALA B 1 171 ? -17.344 -19.266 -14.039 1 97.75 171 ALA B O 1
ATOM 2901 N N . ARG B 1 172 ? -15.727 -20.781 -14.469 1 96.19 172 ARG B N 1
ATOM 2902 C CA . ARG B 1 172 ? -15.945 -20.734 -15.914 1 96.19 172 ARG B CA 1
ATOM 2903 C C . ARG B 1 172 ? -17.359 -21.188 -16.266 1 96.19 172 ARG B C 1
ATOM 2905 O O . ARG B 1 172 ? -18.016 -20.594 -17.125 1 96.19 172 ARG B O 1
ATOM 2912 N N . ALA B 1 173 ? -17.766 -22.219 -15.68 1 97 173 ALA B N 1
ATOM 2913 C CA . ALA B 1 173 ? -19.094 -22.766 -15.945 1 97 173 ALA B CA 1
ATOM 2914 C C . ALA B 1 173 ? -20.172 -21.75 -15.602 1 97 173 ALA B C 1
ATOM 2916 O O . ALA B 1 173 ? -21.219 -21.703 -16.266 1 97 173 ALA B O 1
ATOM 2917 N N . GLU B 1 174 ? -19.922 -20.875 -14.695 1 96.69 174 GLU B N 1
ATOM 2918 C CA . GLU B 1 174 ? -20.906 -19.922 -14.211 1 96.69 174 GLU B CA 1
ATOM 2919 C C . GLU B 1 174 ? -20.672 -18.547 -14.812 1 96.69 174 GLU B C 1
ATOM 2921 O O . GLU B 1 174 ? -21.438 -17.609 -14.547 1 96.69 174 GLU B O 1
ATOM 2926 N N . GLY B 1 175 ? -19.594 -18.359 -15.523 1 95.25 175 GLY B N 1
ATOM 2927 C CA . GLY B 1 175 ? -19.25 -17.062 -16.078 1 95.25 175 GLY B CA 1
ATOM 2928 C C . GLY B 1 175 ? -18.844 -16.047 -15.031 1 95.25 175 GLY B C 1
ATOM 2929 O O . GLY B 1 175 ? -19.156 -14.867 -15.148 1 95.25 175 GLY B O 1
ATOM 2930 N N . PHE B 1 176 ? -18.266 -16.594 -13.992 1 94.75 176 PHE B N 1
ATOM 2931 C CA . PHE B 1 176 ? -17.891 -15.734 -12.875 1 94.75 176 PHE B CA 1
ATOM 2932 C C . PHE B 1 176 ? -16.453 -15.25 -13.016 1 94.75 176 PHE B C 1
ATOM 2934 O O . PHE B 1 176 ? -15.562 -16.031 -13.352 1 94.75 176 PHE B O 1
ATOM 2941 N N . GLY B 1 177 ? -16.188 -13.961 -12.75 1 94.44 177 GLY B N 1
ATOM 2942 C CA . GLY B 1 177 ? -14.859 -13.367 -12.727 1 94.44 177 GLY B CA 1
ATOM 2943 C C . GLY B 1 177 ? -14.453 -12.875 -11.352 1 94.44 177 GLY B C 1
ATOM 2944 O O . GLY B 1 177 ? -15.172 -12.102 -10.719 1 94.44 177 GLY B O 1
ATOM 2945 N N . ALA B 1 178 ? -13.32 -13.398 -10.906 1 93.5 178 ALA B N 1
ATOM 2946 C CA . ALA B 1 178 ? -12.781 -12.969 -9.617 1 93.5 178 ALA B CA 1
ATOM 2947 C C . ALA B 1 178 ? -11.617 -12.008 -9.812 1 93.5 178 ALA B C 1
ATOM 2949 O O . ALA B 1 178 ? -11.039 -11.93 -10.898 1 93.5 178 ALA B O 1
ATOM 2950 N N . THR B 1 179 ? -11.227 -11.258 -8.703 1 90.31 179 THR B N 1
ATOM 2951 C CA . THR B 1 179 ? -10.109 -10.32 -8.742 1 90.31 179 THR B CA 1
ATOM 2952 C C . THR B 1 179 ? -8.781 -11.055 -8.578 1 90.31 179 THR B C 1
ATOM 2954 O O . THR B 1 179 ? -7.727 -10.531 -8.938 1 90.31 179 THR B O 1
ATOM 2957 N N . ASP B 1 180 ? -8.914 -12.195 -7.965 1 95.56 180 ASP B N 1
ATOM 2958 C CA . ASP B 1 180 ? -7.73 -13.023 -7.773 1 95.56 180 ASP B CA 1
ATOM 2959 C C . ASP B 1 180 ? -8.109 -14.5 -7.633 1 95.56 180 ASP B C 1
ATOM 2961 O O . ASP B 1 180 ? -9.289 -14.844 -7.648 1 95.56 180 ASP B O 1
ATOM 2965 N N . ASP B 1 181 ? -7.109 -15.336 -7.574 1 98.44 181 ASP B N 1
ATOM 2966 C CA . ASP B 1 181 ? -7.332 -16.781 -7.594 1 98.44 181 ASP B CA 1
ATOM 2967 C C . ASP B 1 181 ? -7.875 -17.266 -6.254 1 98.44 181 ASP B C 1
ATOM 2969 O O . ASP B 1 181 ? -8.688 -18.188 -6.207 1 98.44 181 ASP B O 1
ATOM 2973 N N . ALA B 1 182 ? -7.402 -16.734 -5.129 1 98.25 182 ALA B N 1
ATOM 2974 C CA . ALA B 1 182 ? -7.918 -17.094 -3.811 1 98.25 182 ALA B CA 1
ATOM 2975 C C . ALA B 1 182 ? -9.422 -16.859 -3.729 1 98.25 182 ALA B C 1
ATOM 2977 O O . ALA B 1 182 ? -10.141 -17.625 -3.07 1 98.25 182 ALA B O 1
ATOM 2978 N N . GLY B 1 183 ? -9.883 -15.812 -4.391 1 97.25 183 GLY B N 1
ATOM 2979 C CA . GLY B 1 183 ? -11.305 -15.547 -4.434 1 97.25 183 GLY B CA 1
ATOM 2980 C C . GLY B 1 183 ? -12.109 -16.672 -5.062 1 97.25 183 GLY B C 1
ATOM 2981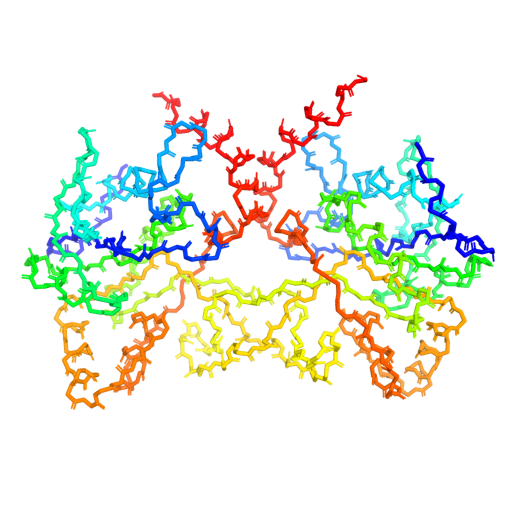 O O . GLY B 1 183 ? -13.25 -16.922 -4.668 1 97.25 183 GLY B O 1
ATOM 2982 N N . LEU B 1 184 ? -11.547 -17.312 -6.078 1 98 184 LEU B N 1
ATOM 2983 C CA . LEU B 1 184 ? -12.211 -18.453 -6.715 1 98 184 LEU B CA 1
ATOM 2984 C C . LEU B 1 184 ? -12.359 -19.609 -5.742 1 98 184 LEU B C 1
ATOM 2986 O O . LEU B 1 184 ? -13.383 -20.297 -5.734 1 98 184 LEU B O 1
ATOM 2990 N N . ILE B 1 185 ? -11.312 -19.875 -4.914 1 97.94 185 ILE B N 1
ATOM 2991 C CA . ILE B 1 185 ? -11.367 -20.922 -3.906 1 97.94 185 ILE B CA 1
ATOM 2992 C C . ILE B 1 185 ? -12.422 -20.578 -2.857 1 97.94 185 ILE B C 1
ATOM 2994 O O . ILE B 1 185 ? -13.25 -21.422 -2.504 1 97.94 185 ILE B O 1
ATOM 2998 N N . ALA B 1 186 ? -12.375 -19.344 -2.369 1 96.25 186 ALA B N 1
ATOM 2999 C CA . ALA B 1 186 ? -13.32 -18.891 -1.354 1 96.25 186 ALA B CA 1
ATOM 3000 C C . ALA B 1 186 ? -14.758 -19.016 -1.845 1 96.25 186 ALA B C 1
ATOM 3002 O O . ALA B 1 186 ? -15.664 -19.344 -1.068 1 96.25 186 ALA B O 1
ATOM 3003 N N . ARG B 1 187 ? -14.977 -18.719 -3.088 1 94.94 187 ARG B N 1
ATOM 3004 C CA . ARG B 1 187 ? -16.312 -18.797 -3.686 1 94.94 187 ARG B CA 1
ATOM 3005 C C . ARG B 1 187 ? -16.875 -20.219 -3.557 1 94.94 187 ARG B C 1
ATOM 3007 O O . ARG B 1 187 ? -18.094 -20.391 -3.432 1 94.94 187 ARG B O 1
ATOM 3014 N N . LEU B 1 188 ? -16.016 -21.25 -3.541 1 95.75 188 LEU B N 1
ATOM 3015 C CA . LEU B 1 188 ? -16.438 -22.641 -3.402 1 95.75 188 LEU B CA 1
ATOM 3016 C C . LEU B 1 188 ? -16.688 -22.984 -1.939 1 95.75 188 LEU B C 1
ATOM 3018 O O . LEU B 1 188 ? -17.047 -24.109 -1.619 1 95.75 188 LEU B O 1
ATOM 3022 N N . GLY B 1 189 ? -16.438 -22.031 -1.078 1 95 189 GLY B N 1
ATOM 3023 C CA . GLY B 1 189 ? -16.609 -22.281 0.344 1 95 189 GLY B CA 1
ATOM 3024 C C . GLY B 1 189 ? -15.43 -23 0.978 1 95 189 GLY B C 1
ATOM 3025 O O . GLY B 1 189 ? -15.547 -23.562 2.066 1 95 189 GLY B O 1
ATOM 3026 N N . LEU B 1 190 ? -14.328 -23.031 0.292 1 95.94 190 LEU B N 1
ATOM 3027 C CA . LEU B 1 190 ? -13.141 -23.703 0.8 1 95.94 190 LEU B CA 1
ATOM 3028 C C . LEU B 1 190 ? -12.219 -22.719 1.503 1 95.94 190 LEU B C 1
ATOM 3030 O O . LEU B 1 190 ? -12.188 -21.531 1.157 1 95.94 190 LEU B O 1
ATOM 3034 N N . PRO B 1 191 ? -11.5 -23.141 2.432 1 96 191 PRO B N 1
ATOM 3035 C CA . PRO B 1 191 ? -10.664 -22.25 3.229 1 96 191 PRO B CA 1
ATOM 3036 C C . PRO B 1 191 ? -9.438 -21.75 2.469 1 96 191 PRO B C 1
ATOM 3038 O O . PRO B 1 191 ? -8.867 -22.484 1.657 1 96 191 PRO B O 1
ATOM 3041 N N . VAL B 1 192 ? -9.109 -20.562 2.684 1 98 192 VAL B N 1
ATOM 3042 C CA . VAL B 1 192 ? -7.867 -19.953 2.213 1 98 192 VAL B CA 1
ATOM 3043 C C . VAL B 1 192 ? -7.094 -19.375 3.395 1 98 192 VAL B C 1
ATOM 3045 O O . VAL B 1 192 ? -7.605 -18.516 4.117 1 98 192 VAL B O 1
ATOM 3048 N N . ARG B 1 193 ? -5.91 -19.812 3.613 1 98.25 193 ARG B N 1
ATOM 3049 C CA . ARG B 1 193 ? -5.059 -19.297 4.684 1 98.25 193 ARG B CA 1
ATOM 3050 C C . ARG B 1 193 ? -4.445 -17.953 4.309 1 98.25 193 ARG B C 1
ATOM 3052 O O . ARG B 1 193 ? -4.027 -17.766 3.166 1 98.25 193 ARG B O 1
ATOM 3059 N N . LEU B 1 194 ? -4.477 -17.047 5.238 1 97.88 194 LEU B N 1
ATOM 3060 C CA . LEU B 1 194 ? -3.756 -15.781 5.062 1 97.88 194 LEU B CA 1
ATOM 3061 C C . LEU B 1 194 ? -2.34 -15.883 5.621 1 97.88 194 LEU B C 1
ATOM 3063 O O . LEU B 1 194 ? -2.154 -16.234 6.793 1 97.88 194 LEU B O 1
ATOM 3067 N N . VAL B 1 195 ? -1.387 -15.625 4.793 1 97.62 195 VAL B N 1
ATOM 3068 C CA . VAL B 1 195 ? 0.024 -15.617 5.168 1 97.62 195 VAL B CA 1
ATOM 3069 C C . VAL B 1 195 ? 0.555 -14.188 5.145 1 97.62 195 VAL B C 1
ATOM 3071 O O . VAL B 1 195 ? 0.276 -13.43 4.211 1 97.62 195 VAL B O 1
ATOM 3074 N N . PRO B 1 196 ? 1.29 -13.766 6.203 1 95.75 196 PRO B N 1
ATOM 3075 C CA . PRO B 1 196 ? 1.817 -12.398 6.184 1 95.75 196 PRO B CA 1
ATOM 3076 C C . PRO B 1 196 ? 2.658 -12.109 4.945 1 95.75 196 PRO B C 1
ATOM 3078 O O . PRO B 1 196 ? 3.607 -12.844 4.648 1 95.75 196 PRO B O 1
ATOM 3081 N N . GLY B 1 197 ? 2.244 -11.055 4.227 1 96.88 197 GLY B N 1
ATOM 3082 C CA . GLY B 1 197 ? 3.021 -10.562 3.096 1 96.88 197 GLY B CA 1
ATOM 3083 C C . GLY B 1 197 ? 4.129 -9.609 3.5 1 96.88 197 GLY B C 1
ATOM 3084 O O . GLY B 1 197 ? 4.746 -9.781 4.555 1 96.88 197 GLY B O 1
ATOM 3085 N N . ASP B 1 198 ? 4.441 -8.781 2.596 1 94.56 198 ASP B N 1
ATOM 3086 C CA . ASP B 1 198 ? 5.523 -7.816 2.766 1 94.56 198 ASP B CA 1
ATOM 3087 C C . ASP B 1 198 ? 5.207 -6.508 2.043 1 94.56 198 ASP B C 1
ATOM 3089 O O . ASP B 1 198 ? 4.645 -6.52 0.947 1 94.56 198 ASP B O 1
ATOM 3093 N N . ALA B 1 199 ? 5.59 -5.375 2.695 1 93.62 199 ALA B N 1
ATOM 3094 C CA . ALA B 1 199 ? 5.352 -4.066 2.086 1 93.62 199 ALA B CA 1
ATOM 3095 C C . ALA B 1 199 ? 6.047 -3.959 0.731 1 93.62 199 ALA B C 1
ATOM 3097 O O . ALA B 1 199 ? 5.559 -3.271 -0.17 1 93.62 199 ALA B O 1
ATOM 3098 N N . ARG B 1 200 ? 7.133 -4.648 0.489 1 92.31 200 ARG B N 1
ATOM 3099 C CA . ARG B 1 200 ? 7.883 -4.617 -0.763 1 92.31 200 ARG B CA 1
ATOM 3100 C C . ARG B 1 200 ? 7.105 -5.301 -1.883 1 92.31 200 ARG B C 1
ATOM 3102 O O . ARG B 1 200 ? 7.441 -5.148 -3.061 1 92.31 200 ARG B O 1
ATOM 3109 N N . LEU B 1 201 ? 5.992 -6 -1.548 1 95.25 201 LEU B N 1
ATOM 3110 C CA . LEU B 1 201 ? 5.184 -6.711 -2.531 1 95.25 201 LEU B CA 1
ATOM 3111 C C . LEU B 1 201 ? 4.09 -5.805 -3.094 1 95.25 201 LEU B C 1
ATOM 3113 O O . LEU B 1 201 ? 3.066 -6.289 -3.578 1 95.25 201 LEU B O 1
ATOM 3117 N N . PHE B 1 202 ? 4.336 -4.496 -2.949 1 94.19 202 PHE B N 1
ATOM 3118 C CA . PHE B 1 202 ? 3.354 -3.592 -3.535 1 94.19 202 PHE B CA 1
ATOM 3119 C C . PHE B 1 202 ? 3.219 -3.832 -5.035 1 94.19 202 PHE B C 1
ATOM 3121 O O . PHE B 1 202 ? 4.148 -4.328 -5.672 1 94.19 202 PHE B O 1
ATOM 3128 N N . LYS B 1 203 ? 2.053 -3.566 -5.551 1 94.44 203 LYS B N 1
ATOM 3129 C CA . LYS B 1 203 ? 1.756 -3.764 -6.965 1 94.44 203 LYS B CA 1
ATOM 3130 C C . LYS B 1 203 ? 2.111 -2.523 -7.781 1 94.44 203 LYS B C 1
ATOM 3132 O O . LYS B 1 203 ? 1.736 -1.407 -7.418 1 94.44 203 LYS B O 1
ATOM 3137 N N . VAL B 1 204 ? 2.857 -2.615 -8.844 1 94.38 204 VAL B N 1
ATOM 3138 C CA . VAL B 1 204 ? 3.182 -1.503 -9.734 1 94.38 204 VAL B CA 1
ATOM 3139 C C . VAL B 1 204 ? 2.055 -1.299 -10.742 1 94.38 204 VAL B C 1
ATOM 3141 O O . VAL B 1 204 ? 1.934 -2.055 -11.711 1 94.38 204 VAL B O 1
ATOM 3144 N N . THR B 1 205 ? 1.253 -0.235 -10.531 1 90.31 205 THR B N 1
ATOM 3145 C CA . THR B 1 205 ? 0.108 -0.044 -11.414 1 90.31 205 THR B CA 1
ATOM 3146 C C . THR B 1 205 ? 0.036 1.4 -11.898 1 90.31 205 THR B C 1
ATOM 3148 O O . THR B 1 205 ? -0.67 1.701 -12.867 1 90.31 205 THR B O 1
ATOM 3151 N N . THR B 1 206 ? 0.77 2.293 -11.227 1 88.38 206 THR B N 1
ATOM 3152 C CA . THR B 1 206 ? 0.751 3.715 -11.555 1 88.38 206 THR B CA 1
ATOM 3153 C C . THR B 1 206 ? 2.17 4.25 -11.727 1 88.38 206 THR B C 1
ATOM 3155 O O . THR B 1 206 ? 3.139 3.58 -11.359 1 88.38 206 THR B O 1
ATOM 3158 N N . PRO B 1 207 ? 2.248 5.457 -12.227 1 86.25 207 PRO B N 1
ATOM 3159 C CA . PRO B 1 207 ? 3.582 6.055 -12.312 1 86.25 207 PRO B CA 1
ATOM 3160 C C . PRO B 1 207 ? 4.242 6.227 -10.945 1 86.25 207 PRO B C 1
ATOM 3162 O O . PRO B 1 207 ? 5.461 6.082 -10.828 1 86.25 207 PRO B O 1
ATOM 3165 N N . GLY B 1 208 ? 3.443 6.5 -9.953 1 88.12 208 GLY B N 1
ATOM 3166 C CA . GLY B 1 208 ? 3.975 6.574 -8.609 1 88.12 208 GLY B CA 1
ATOM 3167 C C . GLY B 1 208 ? 4.539 5.254 -8.109 1 88.12 208 GLY B C 1
ATOM 3168 O O . GLY B 1 208 ? 5.598 5.223 -7.48 1 88.12 208 GLY B O 1
ATOM 3169 N N . ASP B 1 209 ? 3.84 4.203 -8.43 1 92.25 209 ASP B N 1
ATOM 3170 C CA . ASP B 1 209 ? 4.34 2.875 -8.086 1 92.25 209 ASP B CA 1
ATOM 3171 C C . ASP B 1 209 ? 5.66 2.584 -8.797 1 92.25 209 ASP B C 1
ATOM 3173 O O . ASP B 1 209 ? 6.559 1.961 -8.219 1 92.25 209 ASP B O 1
ATOM 3177 N N . LEU B 1 210 ? 5.66 3.02 -10.039 1 92.06 210 LEU B N 1
ATOM 3178 C CA . LEU B 1 210 ? 6.875 2.783 -10.812 1 92.06 210 LEU B CA 1
ATOM 3179 C C . LEU B 1 210 ? 8.055 3.543 -10.219 1 92.06 210 LEU B C 1
ATOM 3181 O O . LEU B 1 210 ? 9.164 3.008 -10.125 1 92.06 210 LEU B O 1
ATOM 3185 N N . ALA B 1 211 ? 7.84 4.742 -9.82 1 88.81 211 ALA B N 1
ATOM 3186 C CA . ALA B 1 211 ? 8.883 5.527 -9.172 1 88.81 211 ALA B CA 1
ATOM 3187 C C . ALA B 1 211 ? 9.359 4.855 -7.887 1 88.81 211 ALA B C 1
ATOM 3189 O O . ALA B 1 211 ? 10.562 4.789 -7.617 1 88.81 211 ALA B O 1
ATOM 3190 N N . LEU B 1 212 ? 8.414 4.367 -7.129 1 92.56 212 LEU B N 1
ATOM 3191 C CA . LEU B 1 212 ? 8.734 3.635 -5.91 1 92.56 212 LEU B CA 1
ATOM 3192 C C . LEU B 1 212 ? 9.555 2.393 -6.223 1 92.56 212 LEU B C 1
ATOM 3194 O O . LEU B 1 212 ? 10.562 2.127 -5.559 1 92.56 212 LEU B O 1
ATOM 3198 N N . ALA B 1 213 ? 9.164 1.699 -7.227 1 94.12 213 ALA B N 1
ATOM 3199 C CA . ALA B 1 213 ? 9.867 0.483 -7.633 1 94.12 213 ALA B CA 1
ATOM 3200 C C . ALA B 1 213 ? 11.305 0.789 -8.039 1 94.12 213 ALA B C 1
ATOM 3202 O O . ALA B 1 213 ? 12.227 0.03 -7.723 1 94.12 213 ALA B O 1
ATOM 3203 N N . GLN B 1 214 ? 11.484 1.898 -8.75 1 92.19 214 GLN B N 1
ATOM 3204 C CA . GLN B 1 214 ? 12.828 2.303 -9.141 1 92.19 214 GLN B CA 1
ATOM 3205 C C . GLN B 1 214 ? 13.719 2.525 -7.922 1 92.19 214 GLN B C 1
ATOM 3207 O O . GLN B 1 214 ? 14.875 2.098 -7.898 1 92.19 214 GLN B O 1
ATOM 3212 N N . ALA B 1 215 ? 13.156 3.084 -6.957 1 89.44 215 ALA B N 1
ATOM 3213 C CA . ALA B 1 215 ? 13.906 3.354 -5.73 1 89.44 215 ALA B CA 1
ATOM 3214 C C . ALA B 1 215 ? 14.266 2.055 -5.016 1 89.44 215 ALA B C 1
ATOM 3216 O O . ALA B 1 215 ? 15.398 1.886 -4.559 1 89.44 215 ALA B O 1
ATOM 3217 N N . VAL B 1 216 ? 13.367 1.12 -4.969 1 91.94 216 VAL B N 1
ATOM 3218 C CA . VAL B 1 216 ? 13.57 -0.147 -4.277 1 91.94 216 VAL B CA 1
ATOM 3219 C C . VAL B 1 216 ? 14.625 -0.973 -5.012 1 91.94 216 VAL B C 1
ATOM 3221 O O . VAL B 1 216 ? 15.477 -1.609 -4.383 1 91.94 216 VAL B O 1
ATOM 3224 N N . ALA B 1 217 ? 14.562 -0.896 -6.328 1 93.25 217 ALA B N 1
ATOM 3225 C CA . ALA B 1 217 ? 15.445 -1.709 -7.156 1 93.25 217 ALA B CA 1
ATOM 3226 C C . ALA B 1 217 ? 16.906 -1.376 -6.879 1 93.25 217 ALA B C 1
ATOM 3228 O O . ALA B 1 217 ? 17.766 -2.26 -6.902 1 93.25 217 ALA B O 1
ATOM 3229 N N . ALA B 1 218 ? 17.188 -0.166 -6.609 1 86 218 ALA B N 1
ATOM 3230 C CA . ALA B 1 218 ? 18.562 0.291 -6.383 1 86 218 ALA B CA 1
ATOM 3231 C C . ALA B 1 218 ? 19.188 -0.406 -5.172 1 86 218 ALA B C 1
ATOM 3233 O O . ALA B 1 218 ? 20.391 -0.67 -5.148 1 86 218 ALA B O 1
ATOM 3234 N N . VAL B 1 219 ? 18.422 -0.825 -4.203 1 84.69 219 VAL B N 1
ATOM 3235 C CA . VAL B 1 219 ? 18.938 -1.445 -2.982 1 84.69 219 VAL B CA 1
ATOM 3236 C C . VAL B 1 219 ? 18.703 -2.953 -3.035 1 84.69 219 VAL B C 1
ATOM 3238 O O . VAL B 1 219 ? 19.5 -3.73 -2.512 1 84.69 219 VAL B O 1
ATOM 3241 N N . TRP B 1 220 ? 17.641 -3.367 -3.645 1 84.5 220 TRP B N 1
ATOM 3242 C CA . TRP B 1 220 ? 17.266 -4.773 -3.754 1 84.5 220 TRP B CA 1
ATOM 3243 C C . TRP B 1 220 ? 18.328 -5.562 -4.52 1 84.5 220 TRP B C 1
ATOM 3245 O O . TRP B 1 220 ? 18.703 -6.668 -4.117 1 84.5 220 TRP B O 1
ATOM 3255 N N . ASP B 1 221 ? 18.734 -4.922 -5.484 1 85.38 221 ASP B N 1
ATOM 3256 C CA . ASP B 1 221 ? 19.672 -5.598 -6.375 1 85.38 221 ASP B CA 1
ATOM 3257 C C . ASP B 1 221 ? 21.062 -5.676 -5.75 1 85.38 221 ASP B C 1
ATOM 3259 O O . ASP B 1 221 ? 21.859 -6.559 -6.094 1 85.38 221 ASP B O 1
ATOM 3263 N N . ALA B 1 222 ? 21.281 -4.719 -4.852 1 73.88 222 ALA B N 1
ATOM 3264 C CA . ALA B 1 222 ? 22.578 -4.734 -4.168 1 73.88 222 ALA B CA 1
ATOM 3265 C C . ALA B 1 222 ? 22.641 -5.871 -3.154 1 73.88 222 ALA B C 1
ATOM 3267 O O . ALA B 1 222 ? 23.719 -6.426 -2.902 1 73.88 222 ALA B O 1
ATOM 3268 N N . THR B 1 223 ? 21.562 -6.176 -2.52 1 63.41 223 THR B N 1
ATOM 3269 C CA . THR B 1 223 ? 21.547 -7.227 -1.507 1 63.41 223 THR B CA 1
ATOM 3270 C C . THR B 1 223 ? 21.516 -8.609 -2.158 1 63.41 223 THR B C 1
ATOM 3272 O O . THR B 1 223 ? 21.969 -9.586 -1.57 1 63.41 223 THR B O 1
ATOM 3275 N N . CYS B 1 224 ? 20.875 -8.781 -3.26 1 54.66 224 CYS B N 1
ATOM 3276 C CA . CYS B 1 224 ? 20.812 -10.078 -3.928 1 54.66 224 CYS B CA 1
ATOM 3277 C C . CYS B 1 224 ? 22.141 -10.43 -4.574 1 54.66 224 CYS B C 1
ATOM 3279 O O . CYS B 1 224 ? 22.438 -11.609 -4.777 1 54.66 224 CYS B O 1
ATOM 3281 N N . ASP B 1 225 ? 22.938 -9.445 -5.125 1 40.84 225 ASP B N 1
ATOM 3282 C CA . ASP B 1 225 ? 24.234 -9.688 -5.754 1 40.84 225 ASP B CA 1
ATOM 3283 C C . ASP B 1 225 ? 25.281 -10.086 -4.711 1 40.84 225 ASP B C 1
ATOM 3285 O O . ASP B 1 225 ? 26.438 -10.359 -5.055 1 40.84 225 ASP B O 1
ATOM 3289 N N . ALA B 1 226 ? 25.125 -9.906 -3.457 1 32.56 226 ALA B N 1
ATOM 3290 C CA . ALA B 1 226 ? 26.266 -10.445 -2.709 1 32.56 226 ALA B CA 1
ATOM 3291 C C . ALA B 1 226 ? 26.297 -11.969 -2.785 1 32.56 226 ALA B C 1
ATOM 3293 O O . ALA B 1 226 ? 25.359 -12.641 -2.342 1 32.56 226 ALA B O 1
ATOM 3294 N N . PRO B 1 227 ? 27.203 -12.492 -3.744 1 24.08 227 PRO B N 1
ATOM 3295 C CA . PRO B 1 227 ? 27.531 -13.922 -3.777 1 24.08 227 PRO B CA 1
ATOM 3296 C C . PRO B 1 227 ? 27.828 -14.492 -2.395 1 24.08 227 PRO B C 1
ATOM 3298 O O . PRO B 1 227 ? 28.312 -13.773 -1.516 1 24.08 227 PRO B O 1
#

Secondary structure (DSSP, 8-state):
-------SS-EEEEEE-----TTTTSSSGGG-EETTEEHHHHHHHHHGGGSSEEEEEE-TT-PPPTT-S-EEEE--SSHHHHHHHHHHT---SEEEE--TT-----HHHHHHHHHHHHHHSEEEEEEE--S-EEEEETTEEEEEE--TTEEEEEEEEEEEHHHHHHHHHHHHHHT---SSHHHHHHHTT---EEEE--GGG----SHHHHHHHHHHHHHHHHHH---/-------SS-EEEEEE-----TTTTSSSGGG-EETTEEHHHHHHHHHGGGSSEEEEEE-TT-PPPTT-S-EEEE--SSHHHHHHHHHHT---SEEEE--TT-----HHHHHHHHHHHHHHSEEEEEEE--S-EEEEETTEEEEEE--TTEEEEEEEEEEEHHHHHHHHHHHHHHT---SSHHHHHHHTT---EEEE--GGG----SHHHHHHHHHHHHHHHHHHS--

Foldseek 3Di:
DPPPPQPPWFEEEEEEQADQLVAAPPGRQQQDDAPRHGLVLLQLVQCVVPGPAYEYAHDPPDDDPPPRRHHYDHADPDSLRRVLVVLVVDPTQKYWYAYSQQRQFDVVQVSQQSVVCVPQQKEFAKAQDDDWDADDDPNDGDGTDDRVVNIGTFGTIMGGSVLLNVLSVVCVVVVHDDPDSVVSSVVVVGDYHYDHGDPSRDGRNHPVSSVVSNVVCVVSVVVVPPD/DPPPPQPPWFEEEEEEQADQLVAAPPGRQQQDDAPRHGLVLLQLVQCVVPGPAYEYAHDPPDDDPPPRRHHYDHADPDSLRRVLVVLVVDPTQKYWYAYSQQRQFDPVQVVQQSVVCVPQQKEFAKAQDDDWDADDDPNDGDGTDDRVVNIGTFGTIMGGSVLLNVLSVVCVVVVHDDPDSVVSNVVVVGDYHYDHGDPSRDGRNHPVSSVVSNVVCVVSVVVVPPD

Radius of gyration: 23.12 Å; Cα contacts (8 Å, |Δi|>4): 992; chains: 2; bounding box: 49×70×58 Å

pLDDT: mean 91.12, std 13.95, range [23.97, 98.94]

Sequence (454 aa):
MTSVCFLAGRTAALIPAAGSGTRLGRGPKAFVEVAGQSLLARSVAALAPWVDEVLVALPEGFPLPPGLPAQAILGGTTRQESVWRLLHATTADVVLVHDAARPFLPGAVVTALLEAVSETGAATAALPVADTLVRGERGRWADLVPREGLWAVQTPQAFRRALLLRAHAAARAEGFGATDDAGLIARLGLPVRLVPGDARLFKVTTPGDLALAQAVAAVWDATCDAPMTSVCFLAGRTAALIPAAGSGTRLGRGPKAFVEVAGQSLLARSVAALAPWVDEVLVALPEGFPLPPGLPAQAILGGTTRQESVWRLLHATTADVVLVHDAARPFLPGAVVTALLEAVSETGAATAALPVADTLVRGERGRWADLVPREGLWAVQTPQAFRRALLLRAHAAARAEGFGATDDAGLIARLGLPVRLVPGDARLFKVTTPGDLALAQAVAAVWDATCDAP

Nearest PDB structures (foldseek):
  2px7-assembly1_A  TM=9.718E-01  e=3.479E-25  Thermus thermophilus HB8
  2px7-assembly1_B  TM=9.643E-01  e=1.826E-24  Thermus thermophilus HB8
  5hs2-assembly1_A  TM=9.217E-01  e=9.507E-23  Bacillus subtilis subsp. subtilis str. 168
  5ddv-assembly1_A-2  TM=8.886E-01  e=4.089E-21  Bacillus subtilis subsp. subtilis str. 168
  5hs2-assembly1_B  TM=8.817E-01  e=3.352E-20  Bacillus subtilis subsp. subtilis str. 168

Solvent-accessible surface area (backbone atoms only — not comparable to full-atom values): 23917 Å² total; per-residue (Å²): 129,81,70,70,81,62,69,97,60,47,34,28,35,36,29,47,40,30,55,57,33,72,74,58,66,74,45,45,47,29,65,41,64,45,86,87,37,28,23,37,57,37,31,49,63,51,45,47,85,78,35,77,45,34,40,34,17,23,36,89,93,51,74,74,66,86,88,55,85,56,47,75,45,76,30,40,97,41,66,67,51,13,45,52,53,50,58,71,74,51,84,41,47,32,35,33,43,32,50,23,45,27,39,48,56,59,63,68,46,55,52,52,32,60,56,42,20,74,74,60,36,20,20,31,24,23,40,74,54,82,51,55,33,30,32,49,52,96,58,20,64,69,43,82,43,89,46,82,55,26,27,35,45,43,56,45,28,25,27,29,34,70,60,51,50,51,29,50,52,54,28,59,76,67,71,55,84,66,97,47,69,67,53,38,40,43,73,74,71,43,69,31,37,54,36,73,49,53,59,54,34,49,66,48,55,39,69,45,28,45,53,43,46,38,24,34,43,68,44,53,53,58,66,67,59,64,126,131,82,71,69,81,62,71,96,57,46,33,29,35,37,30,49,39,29,54,57,34,71,73,58,66,74,45,46,47,29,65,41,64,44,85,86,37,27,22,36,58,37,30,49,64,51,46,48,87,77,36,76,45,36,39,33,17,22,37,87,93,52,74,76,67,86,89,55,84,57,45,73,46,76,31,41,97,40,66,66,48,13,44,53,51,49,57,70,73,49,85,42,46,32,34,33,43,34,51,24,46,26,37,48,56,62,62,66,47,55,52,52,32,60,57,44,20,73,74,61,35,21,20,31,24,22,38,75,54,83,52,55,34,30,33,50,52,97,58,22,64,69,42,81,45,88,46,80,55,27,26,36,45,44,56,46,28,26,27,30,34,70,59,51,51,51,26,51,51,54,28,58,77,67,71,55,84,65,96,46,69,68,52,37,39,45,74,74,72,43,68,31,37,54,36,74,48,52,60,55,33,50,66,50,54,38,67,43,29,45,54,44,45,38,23,34,42,68,43,53,53,56,66,68,62,63,126

Organism: Deinococcus geothermalis (strain DSM 11300 / CIP 105573 / AG-3a) (NCBI:txid319795)